Protein AF-0000000081304945 (afdb_homodimer)

InterPro domains:
  IPR006593 Cytochrome b561/ferric reductase, transmembrane domain [PF03188] (12-136)
  IPR006593 Cytochrome b561/ferric reductase, transmembrane domain [PS50939] (1-175)
  IPR006593 Cytochrome b561/ferric reductase, transmembrane domain [SM00665] (12-136)

Structure (mmCIF, N/CA/C/O backbone):
data_AF-0000000081304945-model_v1
#
loop_
_entity.id
_entity.type
_entity.pdbx_description
1 polymer OLC1v1023501C1
#
loop_
_atom_site.group_PDB
_atom_site.id
_atom_site.type_symbol
_atom_site.label_atom_id
_atom_site.label_alt_id
_atom_site.label_comp_id
_atom_site.label_asym_id
_atom_site.label_entity_id
_atom_site.label_seq_id
_atom_site.pdbx_PDB_ins_code
_atom_site.Cartn_x
_atom_site.Cartn_y
_atom_site.Cartn_z
_atom_site.occupancy
_atom_site.B_iso_or_equiv
_atom_site.auth_seq_id
_atom_site.auth_comp_id
_atom_site.auth_asym_id
_atom_site.auth_atom_id
_atom_site.pdbx_PDB_model_num
ATOM 1 N N . MET A 1 1 ? 19.859 -26.844 -20.844 1 68.06 1 MET A N 1
ATOM 2 C CA . MET A 1 1 ? 20.406 -26.484 -19.547 1 68.06 1 MET A CA 1
ATOM 3 C C . MET A 1 1 ? 21.391 -25.328 -19.672 1 68.06 1 MET A C 1
ATOM 5 O O . MET A 1 1 ? 22.094 -25.203 -20.672 1 68.06 1 MET A O 1
ATOM 9 N N . LEU A 1 2 ? 21.188 -24.375 -18.781 1 78.31 2 LEU A N 1
ATOM 10 C CA . LEU A 1 2 ? 22.062 -23.219 -18.859 1 78.31 2 LEU A CA 1
ATOM 11 C C . LEU A 1 2 ? 23.484 -23.578 -18.422 1 78.31 2 LEU A C 1
ATOM 13 O O . LEU A 1 2 ? 23.672 -24.438 -17.578 1 78.31 2 LEU A O 1
ATOM 17 N N . SER A 1 3 ? 24.469 -23 -19.125 1 86.31 3 SER A N 1
ATOM 18 C CA . SER A 1 3 ? 25.859 -23.188 -18.719 1 86.31 3 SER A CA 1
ATOM 19 C C . SER A 1 3 ? 26.141 -22.562 -17.359 1 86.31 3 SER A C 1
ATOM 21 O O . SER A 1 3 ? 25.438 -21.656 -16.922 1 86.31 3 SER A O 1
ATOM 23 N N . PRO A 1 4 ? 27.094 -23.156 -16.656 1 89.44 4 PRO A N 1
ATOM 24 C CA . PRO A 1 4 ? 27.438 -22.594 -15.359 1 89.44 4 PRO A CA 1
ATOM 25 C C . PRO A 1 4 ? 27.75 -21.109 -15.422 1 89.44 4 PRO A C 1
ATOM 27 O O . PRO A 1 4 ? 27.438 -20.359 -14.484 1 89.44 4 PRO A O 1
ATOM 30 N N . LYS A 1 5 ? 28.375 -20.656 -16.438 1 88.69 5 LYS A N 1
ATOM 31 C CA . LYS A 1 5 ? 28.672 -19.25 -16.594 1 88.69 5 LYS A CA 1
ATOM 32 C C . LYS A 1 5 ? 27.391 -18.422 -16.703 1 88.69 5 LYS A C 1
ATOM 34 O O . LYS A 1 5 ? 27.266 -17.375 -16.062 1 88.69 5 LYS A O 1
ATOM 39 N N . VAL A 1 6 ? 26.516 -18.891 -17.5 1 88.56 6 VAL A N 1
ATOM 40 C CA . VAL A 1 6 ? 25.266 -18.172 -17.688 1 88.56 6 VAL A CA 1
ATOM 41 C C . VAL A 1 6 ? 24.469 -18.156 -16.375 1 88.56 6 VAL A C 1
ATOM 43 O O . VAL A 1 6 ? 23.875 -17.141 -16.031 1 88.56 6 VAL A O 1
ATOM 46 N N . ILE A 1 7 ? 24.531 -19.25 -15.656 1 91.31 7 ILE A N 1
ATOM 47 C CA . ILE A 1 7 ? 23.828 -19.328 -14.375 1 91.31 7 ILE A CA 1
ATOM 48 C C . ILE A 1 7 ? 24.391 -18.297 -13.414 1 91.31 7 ILE A C 1
ATOM 50 O O . ILE A 1 7 ? 23.641 -17.609 -12.719 1 91.31 7 ILE A O 1
ATOM 54 N N . SER A 1 8 ? 25.688 -18.172 -13.359 1 91.81 8 SER A N 1
ATOM 55 C CA . SER A 1 8 ? 26.328 -17.188 -12.508 1 91.81 8 SER A CA 1
ATOM 56 C C . SER A 1 8 ? 25.922 -15.766 -12.898 1 91.81 8 SER A C 1
ATOM 58 O O . SER A 1 8 ? 25.688 -14.922 -12.031 1 91.81 8 SER A O 1
ATOM 60 N N . GLU A 1 9 ? 25.844 -15.477 -14.141 1 92.12 9 GLU A N 1
ATOM 61 C CA . GLU A 1 9 ? 25.453 -14.156 -14.633 1 92.12 9 GLU A CA 1
ATOM 62 C C . GLU A 1 9 ? 24 -13.844 -14.289 1 92.12 9 GLU A C 1
ATOM 64 O O . GLU A 1 9 ? 23.656 -12.695 -13.984 1 92.12 9 GLU A O 1
ATOM 69 N N . VAL A 1 10 ? 23.188 -14.883 -14.328 1 93.19 10 VAL A N 1
ATOM 70 C CA . VAL A 1 10 ? 21.781 -14.711 -13.977 1 93.19 10 VAL A CA 1
ATOM 71 C C . VAL A 1 10 ? 21.672 -14.359 -12.492 1 93.19 10 VAL A C 1
ATOM 73 O O . VAL A 1 10 ? 20.859 -13.5 -12.117 1 93.19 10 VAL A O 1
ATOM 76 N N . VAL A 1 11 ? 22.453 -14.961 -11.695 1 95.31 11 VAL A N 1
ATOM 77 C CA . VAL A 1 11 ? 22.422 -14.703 -10.258 1 95.31 11 VAL A CA 1
ATOM 78 C C . VAL A 1 11 ? 22.891 -13.273 -9.984 1 95.31 11 VAL A C 1
ATOM 80 O O . VAL A 1 11 ? 22.266 -12.555 -9.188 1 95.31 11 VAL A O 1
ATOM 83 N N . VAL A 1 12 ? 23.938 -12.875 -10.641 1 96.12 12 VAL A N 1
ATOM 84 C CA . VAL A 1 12 ? 24.438 -11.508 -10.477 1 96.12 12 VAL A CA 1
ATOM 85 C C . VAL A 1 12 ? 23.359 -10.516 -10.914 1 96.12 12 VAL A C 1
ATOM 87 O O . VAL A 1 12 ? 23.109 -9.523 -10.219 1 96.12 12 VAL A O 1
ATOM 90 N N . HIS A 1 13 ? 22.75 -10.75 -12.086 1 96.62 13 HIS A N 1
ATOM 91 C CA . HIS A 1 13 ? 21.625 -9.938 -12.57 1 96.62 13 HIS A CA 1
ATOM 92 C C . HIS A 1 13 ? 20.531 -9.844 -11.523 1 96.62 13 HIS A C 1
ATOM 94 O O . HIS A 1 13 ? 20.062 -8.742 -11.203 1 96.62 13 HIS A O 1
ATOM 100 N N . ALA A 1 14 ? 20.203 -10.945 -10.945 1 97.12 14 ALA A N 1
ATOM 101 C CA . ALA A 1 14 ? 19.125 -11 -9.961 1 97.12 14 ALA A CA 1
ATOM 102 C C . ALA A 1 14 ? 19.469 -10.195 -8.719 1 97.12 14 ALA A C 1
ATOM 104 O O . ALA A 1 14 ? 18.641 -9.453 -8.188 1 97.12 14 ALA A O 1
ATOM 105 N N . VAL A 1 15 ? 20.641 -10.32 -8.266 1 97.94 15 VAL A N 1
ATOM 106 C CA . VAL A 1 15 ? 21.094 -9.633 -7.062 1 97.94 15 VAL A CA 1
ATOM 107 C C . VAL A 1 15 ? 21.125 -8.125 -7.301 1 97.94 15 VAL A C 1
ATOM 109 O O . VAL A 1 15 ? 20.672 -7.352 -6.457 1 97.94 15 VAL A O 1
ATOM 112 N N . ILE A 1 16 ? 21.609 -7.746 -8.422 1 98.25 16 ILE A N 1
ATOM 113 C CA . ILE A 1 16 ? 21.688 -6.336 -8.773 1 98.25 16 ILE A CA 1
ATOM 114 C C . ILE A 1 16 ? 20.281 -5.734 -8.773 1 98.25 16 ILE A C 1
ATOM 116 O O . ILE A 1 16 ? 20.047 -4.668 -8.195 1 98.25 16 ILE A O 1
ATOM 120 N N . PHE A 1 17 ? 19.344 -6.418 -9.344 1 98.62 17 PHE A N 1
ATOM 121 C CA . PHE A 1 17 ? 17.984 -5.875 -9.453 1 98.62 17 PHE A CA 1
ATOM 122 C C . PHE A 1 17 ? 17.281 -5.934 -8.109 1 98.62 17 PHE A C 1
ATOM 124 O O . PHE A 1 17 ? 16.453 -5.066 -7.797 1 98.62 17 PHE A O 1
ATOM 131 N N . TRP A 1 18 ? 17.609 -6.906 -7.305 1 98.75 18 TRP A N 1
ATOM 132 C CA . TRP A 1 18 ? 17.109 -6.945 -5.934 1 98.75 18 TRP A CA 1
ATOM 133 C C . TRP A 1 18 ? 17.562 -5.707 -5.16 1 98.75 18 TRP A C 1
ATOM 135 O O . TRP A 1 18 ? 16.734 -5.039 -4.523 1 98.75 18 TRP A O 1
ATOM 145 N N . ILE A 1 19 ? 18.781 -5.348 -5.273 1 98.69 19 ILE A N 1
ATOM 146 C CA . ILE A 1 19 ? 19.328 -4.191 -4.566 1 98.69 19 ILE A CA 1
ATOM 147 C C . ILE A 1 19 ? 18.75 -2.906 -5.16 1 98.69 19 ILE A C 1
ATOM 149 O O . ILE A 1 19 ? 18.328 -2.008 -4.426 1 98.69 19 ILE A O 1
ATOM 153 N N . SER A 1 20 ? 18.703 -2.822 -6.445 1 98.75 20 SER A N 1
ATOM 154 C CA . SER A 1 20 ? 18.281 -1.613 -7.141 1 98.75 20 SER A CA 1
ATOM 155 C C . SER A 1 20 ? 16.781 -1.388 -6.98 1 98.75 20 SER A C 1
ATOM 157 O O . SER A 1 20 ? 16.344 -0.508 -6.23 1 98.75 20 SER A O 1
ATOM 159 N N . MET A 1 21 ? 15.992 -2.301 -7.543 1 98.69 21 MET A N 1
ATOM 160 C CA . MET A 1 21 ? 14.547 -2.082 -7.609 1 98.69 21 MET A CA 1
ATOM 161 C C . MET A 1 21 ? 13.859 -2.631 -6.363 1 98.69 21 MET A C 1
ATOM 163 O O . MET A 1 21 ? 12.789 -2.146 -5.977 1 98.69 21 MET A O 1
ATOM 167 N N . GLY A 1 22 ? 14.477 -3.572 -5.723 1 98.62 22 GLY A N 1
ATOM 168 C CA . GLY A 1 22 ? 13.859 -4.199 -4.562 1 98.62 22 GLY A CA 1
ATOM 169 C C . GLY A 1 22 ? 14.148 -3.465 -3.266 1 98.62 22 GLY A C 1
ATOM 170 O O . GLY A 1 22 ? 13.414 -3.613 -2.289 1 98.62 22 GLY A O 1
ATOM 171 N N . PHE A 1 23 ? 15.195 -2.701 -3.305 1 98.69 23 PHE A N 1
ATOM 172 C CA . PHE A 1 23 ? 15.586 -2.129 -2.023 1 98.69 23 PHE A CA 1
ATOM 173 C C . PHE A 1 23 ?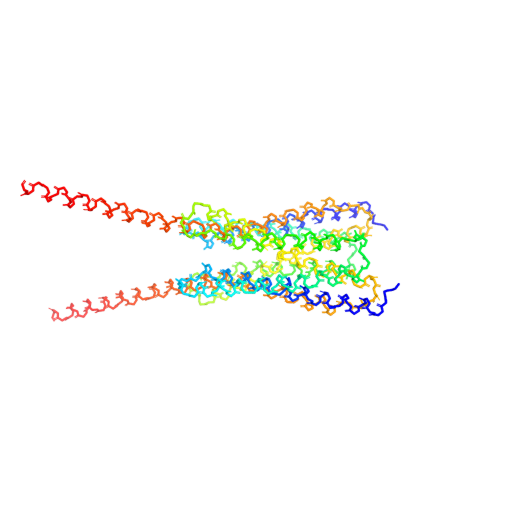 15.82 -0.628 -2.15 1 98.69 23 PHE A C 1
ATOM 175 O O . PHE A 1 23 ? 15.148 0.169 -1.491 1 98.69 23 PHE A O 1
ATOM 182 N N . LEU A 1 24 ? 16.719 -0.178 -2.955 1 98.75 24 LEU A N 1
ATOM 183 C CA . LEU A 1 24 ? 17.109 1.226 -3.051 1 98.75 24 LEU A CA 1
ATOM 184 C C . LEU A 1 24 ? 15.938 2.086 -3.496 1 98.75 24 LEU A C 1
ATOM 186 O O . LEU A 1 24 ? 15.688 3.152 -2.926 1 98.75 24 LEU A O 1
ATOM 190 N N . MET A 1 25 ? 15.234 1.627 -4.496 1 98.75 25 MET A N 1
ATOM 191 C CA . MET A 1 25 ? 14.141 2.438 -5.031 1 98.75 25 MET A CA 1
ATOM 192 C C . MET A 1 25 ? 13.023 2.582 -4.008 1 98.75 25 MET A C 1
ATOM 194 O O . MET A 1 25 ? 12.594 3.697 -3.699 1 98.75 25 MET A O 1
ATOM 198 N N . PRO A 1 26 ? 12.562 1.488 -3.432 1 98.56 26 PRO A N 1
ATOM 199 C CA . PRO A 1 26 ? 11.555 1.678 -2.385 1 98.56 26 PRO A CA 1
ATOM 200 C C . PRO A 1 26 ? 12.078 2.492 -1.204 1 98.56 26 PRO A C 1
ATOM 202 O O . PRO A 1 26 ? 11.32 3.26 -0.597 1 98.56 26 PRO A O 1
ATOM 205 N N . LEU A 1 27 ? 13.312 2.365 -0.875 1 98.38 27 LEU A N 1
ATOM 206 C CA . LEU A 1 27 ? 13.891 3.162 0.2 1 98.38 27 LEU A CA 1
ATOM 207 C C . LEU A 1 27 ? 13.844 4.648 -0.142 1 98.38 27 LEU A C 1
ATOM 209 O O . LEU A 1 27 ? 13.531 5.477 0.716 1 98.38 27 LEU A O 1
ATOM 213 N N . GLY A 1 28 ? 14.188 4.953 -1.308 1 98.31 28 GLY A N 1
ATOM 214 C CA . GLY A 1 28 ? 14.094 6.336 -1.757 1 98.31 28 GLY A CA 1
ATOM 215 C C . GLY A 1 28 ? 12.688 6.898 -1.664 1 98.31 28 GLY A C 1
ATOM 216 O O . GLY A 1 28 ? 12.5 8.062 -1.299 1 98.31 28 GLY A O 1
ATOM 217 N N . ILE A 1 29 ? 11.711 6.086 -1.983 1 97.38 29 ILE A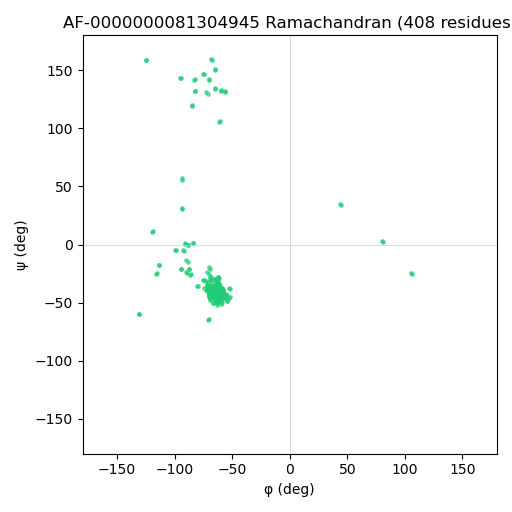 N 1
ATOM 218 C CA . ILE A 1 29 ? 10.32 6.5 -1.896 1 97.38 29 ILE A CA 1
ATOM 219 C C . ILE A 1 29 ? 9.945 6.762 -0.438 1 97.38 29 ILE A C 1
ATOM 221 O O . ILE A 1 29 ? 9.305 7.766 -0.126 1 97.38 29 ILE A O 1
ATOM 225 N N . LEU A 1 30 ? 10.414 5.938 0.43 1 97.19 30 LEU A N 1
ATOM 226 C CA . LEU A 1 30 ? 10.117 6.094 1.849 1 97.19 30 LEU A CA 1
ATOM 227 C C . LEU A 1 30 ? 10.719 7.387 2.393 1 97.19 30 LEU A C 1
ATOM 229 O O . LEU A 1 30 ? 10.07 8.094 3.168 1 97.19 30 LEU A O 1
ATOM 233 N N . ILE A 1 31 ? 11.852 7.684 1.951 1 97 31 ILE A N 1
ATOM 234 C CA . ILE A 1 31 ? 12.539 8.875 2.422 1 97 31 ILE A CA 1
ATOM 235 C C . ILE A 1 31 ? 11.82 10.125 1.916 1 97 31 ILE A C 1
ATOM 237 O O . ILE A 1 31 ? 11.602 11.07 2.674 1 97 31 ILE A O 1
ATOM 241 N N . MET A 1 32 ? 11.438 10.094 0.709 1 94.69 32 MET A N 1
ATOM 242 C CA . MET A 1 32 ? 10.75 11.258 0.154 1 94.69 32 MET A CA 1
ATOM 243 C C . MET A 1 32 ? 9.375 11.422 0.779 1 94.69 32 MET A C 1
ATOM 245 O O . MET A 1 32 ? 8.914 12.547 0.99 1 94.69 32 MET A O 1
ATOM 249 N N . ARG A 1 33 ? 8.727 10.367 1.025 1 92.31 33 ARG A N 1
ATOM 250 C CA . ARG A 1 33 ? 7.422 10.438 1.683 1 92.31 33 ARG A CA 1
ATOM 251 C C . ARG A 1 33 ? 7.543 11.039 3.078 1 92.31 33 ARG A C 1
ATOM 253 O O . ARG A 1 33 ? 6.715 11.859 3.48 1 92.31 33 ARG A O 1
ATOM 260 N N . LYS A 1 34 ? 8.555 10.672 3.768 1 91.38 34 LYS A N 1
ATOM 261 C CA . LYS A 1 34 ? 8.789 11.25 5.086 1 91.38 34 LYS A CA 1
ATOM 262 C C . LYS A 1 34 ? 9.039 12.75 4.992 1 91.38 34 LYS A C 1
ATOM 264 O O . LYS A 1 34 ? 8.633 13.508 5.875 1 91.38 34 LYS A O 1
ATOM 269 N N . ALA A 1 35 ? 9.641 13.156 3.949 1 89.25 35 ALA A N 1
ATOM 270 C CA . ALA A 1 35 ? 9.922 14.57 3.73 1 89.25 35 ALA A CA 1
ATOM 271 C C . ALA A 1 35 ? 8.625 15.383 3.652 1 89.25 35 ALA A C 1
ATOM 273 O O . ALA A 1 35 ? 8.594 16.547 4.047 1 89.25 35 ALA A O 1
ATOM 274 N N . ASN A 1 36 ? 7.555 14.75 3.203 1 82.44 36 ASN A N 1
ATOM 275 C CA . ASN A 1 36 ? 6.27 15.422 3.059 1 82.44 36 ASN A CA 1
ATOM 276 C C . ASN A 1 36 ? 5.648 15.742 4.418 1 82.44 36 ASN A C 1
ATOM 278 O O . ASN A 1 36 ? 4.797 16.625 4.52 1 82.44 36 ASN A O 1
ATOM 282 N N . TYR A 1 37 ? 6.121 15.039 5.449 1 81.25 37 TYR A N 1
ATOM 283 C CA . TYR A 1 37 ? 5.602 15.266 6.793 1 81.25 37 TYR A CA 1
ATOM 284 C C . TYR A 1 37 ? 6.539 16.156 7.598 1 81.25 37 TYR A C 1
ATOM 286 O O . TYR A 1 37 ? 6.227 16.547 8.727 1 81.25 37 TYR A O 1
ATOM 294 N N . GLU A 1 38 ? 7.676 16.469 6.961 1 83.19 38 GLU A N 1
ATOM 295 C CA . GLU A 1 38 ? 8.711 17.25 7.641 1 83.19 38 GLU A CA 1
ATOM 296 C C . GLU A 1 38 ? 8.414 18.734 7.586 1 83.19 38 GLU A C 1
ATOM 298 O O . GLU A 1 38 ? 7.992 19.25 6.547 1 83.19 38 GLU A O 1
ATOM 303 N N . GLN A 1 39 ? 8.531 19.359 8.734 1 80.31 39 GLN A N 1
ATOM 304 C CA . GLN A 1 39 ? 8.227 20.781 8.844 1 80.31 39 GLN A CA 1
ATOM 305 C C . GLN A 1 39 ? 9.484 21.641 8.688 1 80.31 39 GLN A C 1
ATOM 307 O O . GLN A 1 39 ? 9.406 22.812 8.32 1 80.31 39 GLN A O 1
ATOM 312 N N . ASN A 1 40 ? 10.633 21.062 8.914 1 88.81 40 ASN A N 1
ATOM 313 C CA . ASN A 1 40 ? 11.906 21.766 8.797 1 88.81 40 ASN A CA 1
ATOM 314 C C . ASN A 1 40 ? 12.414 21.766 7.355 1 88.81 40 ASN A C 1
ATOM 316 O O . ASN A 1 40 ? 12.727 20.703 6.805 1 88.81 40 ASN A O 1
ATOM 320 N N . PRO A 1 41 ? 12.57 22.906 6.805 1 88.06 41 PRO A N 1
ATOM 321 C CA . PRO A 1 41 ? 12.961 23 5.395 1 88.06 41 PRO A CA 1
ATOM 322 C C . PRO A 1 41 ? 14.344 22.406 5.129 1 88.06 41 PRO A C 1
ATOM 324 O O . PRO A 1 41 ? 14.57 21.812 4.07 1 88.06 41 PRO A O 1
ATOM 327 N N . SER A 1 42 ? 15.266 22.625 6.027 1 92 42 SER A N 1
ATOM 328 C CA . SER A 1 42 ? 16.609 22.078 5.852 1 92 42 SER A CA 1
ATOM 329 C C . SER A 1 42 ? 16.594 20.562 5.801 1 92 42 SER A C 1
ATOM 331 O O . SER A 1 42 ? 17.266 19.953 4.961 1 92 42 SER A O 1
ATOM 333 N N . ARG A 1 43 ? 15.844 19.938 6.645 1 93.44 43 ARG A N 1
ATOM 334 C CA . ARG A 1 43 ? 15.727 18.484 6.664 1 93.44 43 ARG A CA 1
ATOM 335 C C . ARG A 1 43 ? 15.023 17.969 5.414 1 93.44 43 ARG A C 1
ATOM 337 O O . ARG A 1 43 ? 15.391 16.922 4.875 1 93.44 43 ARG A O 1
ATOM 344 N N . MET A 1 44 ? 14.102 18.719 5 1 91.81 44 MET A N 1
ATOM 345 C CA . MET A 1 44 ? 13.406 18.359 3.77 1 91.81 44 MET A CA 1
ATOM 346 C C . MET A 1 44 ? 14.367 18.328 2.586 1 91.81 44 MET A C 1
ATOM 348 O O . MET A 1 44 ? 14.328 17.406 1.767 1 91.81 44 MET A O 1
ATOM 352 N N . ARG A 1 45 ? 15.203 19.344 2.531 1 92.56 45 ARG A N 1
ATOM 353 C CA . ARG A 1 45 ? 16.172 19.438 1.45 1 92.56 45 ARG A CA 1
ATOM 354 C C . ARG A 1 45 ? 17.156 18.266 1.489 1 92.56 45 ARG A C 1
ATOM 356 O O . ARG A 1 45 ? 17.484 17.688 0.45 1 92.56 45 ARG A O 1
ATOM 363 N N . ILE A 1 46 ? 17.547 17.953 2.666 1 96.44 46 ILE A N 1
ATOM 364 C CA . ILE A 1 46 ? 18.469 16.828 2.834 1 96.44 46 ILE A CA 1
ATOM 365 C C . ILE A 1 46 ? 17.812 15.539 2.371 1 96.44 46 ILE A C 1
ATOM 367 O O . ILE A 1 46 ? 18.422 14.734 1.659 1 96.44 46 ILE A O 1
ATOM 371 N N . MET A 1 47 ? 16.594 15.352 2.754 1 96.62 47 MET A N 1
ATOM 372 C CA . MET A 1 47 ? 15.859 14.148 2.377 1 96.62 47 MET A CA 1
ATOM 373 C C . MET A 1 47 ? 15.664 14.078 0.865 1 96.62 47 MET A C 1
ATOM 375 O O . MET A 1 47 ? 15.719 13 0.276 1 96.62 47 MET A O 1
ATOM 379 N N . PHE A 1 48 ? 15.461 15.211 0.298 1 95.38 48 PHE A N 1
ATOM 380 C CA . PHE A 1 48 ? 15.359 15.273 -1.155 1 95.38 48 PHE A CA 1
ATOM 381 C C . PHE A 1 48 ? 16.656 14.82 -1.812 1 95.38 48 PHE A C 1
ATOM 383 O O . PHE A 1 48 ? 16.641 14.023 -2.754 1 95.38 48 PHE A O 1
ATOM 390 N N . TYR A 1 49 ? 17.734 15.273 -1.318 1 96.56 49 TYR A N 1
ATOM 391 C CA . TYR A 1 49 ? 19.031 14.922 -1.9 1 96.56 49 TYR A CA 1
ATOM 392 C C . TYR A 1 49 ? 19.359 13.453 -1.665 1 96.56 49 TYR A C 1
ATOM 394 O O . TYR A 1 49 ? 19.969 12.797 -2.514 1 96.56 49 TYR A O 1
ATOM 402 N N . ILE A 1 50 ? 18.984 12.938 -0.563 1 98 50 ILE A N 1
ATOM 403 C CA . ILE A 1 50 ? 19.172 11.523 -0.294 1 98 50 ILE A CA 1
ATOM 404 C C . ILE A 1 50 ? 18.328 10.695 -1.263 1 98 50 ILE A C 1
ATOM 406 O O . ILE A 1 50 ? 18.828 9.719 -1.837 1 98 50 ILE A O 1
ATOM 410 N N . HIS A 1 51 ? 17.094 11.102 -1.419 1 98.31 51 HIS A N 1
ATOM 411 C CA . HIS A 1 51 ? 16.234 10.438 -2.398 1 98.31 51 HIS A CA 1
ATOM 412 C C . HIS A 1 51 ? 16.875 10.453 -3.783 1 98.31 51 HIS A C 1
ATOM 414 O O . HIS A 1 51 ? 16.969 9.414 -4.438 1 98.31 51 HIS A O 1
ATOM 420 N N . ALA A 1 52 ? 17.375 11.578 -4.184 1 97.56 52 ALA A N 1
ATOM 421 C CA . ALA A 1 52 ? 17.969 11.711 -5.508 1 97.56 52 ALA A CA 1
ATOM 422 C C . ALA A 1 52 ? 19.203 10.82 -5.645 1 97.56 52 ALA A C 1
ATOM 424 O O . ALA A 1 52 ? 19.406 10.172 -6.676 1 97.56 52 ALA A O 1
ATOM 425 N N . ALA A 1 53 ? 20 10.773 -4.648 1 98.31 53 ALA A N 1
ATOM 426 C CA . ALA A 1 53 ? 21.219 9.953 -4.66 1 98.31 53 ALA A CA 1
ATOM 427 C C . ALA A 1 53 ? 20.875 8.469 -4.734 1 98.31 53 ALA A C 1
ATOM 429 O O . ALA A 1 53 ? 21.469 7.73 -5.52 1 98.31 53 ALA A O 1
ATOM 430 N N . LEU A 1 54 ? 19.953 8.078 -3.936 1 98.62 54 LEU A N 1
ATOM 431 C CA . LEU A 1 54 ? 19.547 6.684 -3.916 1 98.62 54 LEU A CA 1
ATOM 432 C C . LEU A 1 54 ? 18.969 6.27 -5.266 1 98.62 54 LEU A C 1
ATOM 434 O O . LEU A 1 54 ? 19.281 5.195 -5.777 1 98.62 54 LEU 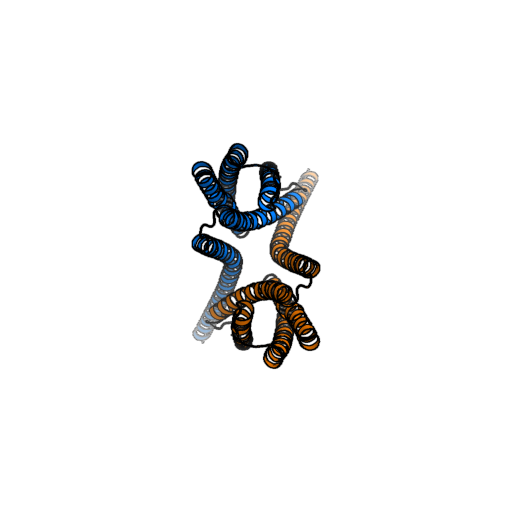A O 1
ATOM 438 N N . GLN A 1 55 ? 18.141 7.121 -5.793 1 98.69 55 GLN A N 1
ATOM 439 C CA . GLN A 1 55 ? 17.531 6.812 -7.086 1 98.69 55 GLN A CA 1
ATOM 440 C C . GLN A 1 55 ? 18.594 6.773 -8.188 1 98.69 55 GLN A C 1
ATOM 442 O O . GLN A 1 55 ? 18.531 5.941 -9.094 1 98.69 55 GLN A O 1
ATOM 447 N N . SER A 1 56 ? 19.531 7.652 -8.156 1 98.56 56 SER A N 1
ATOM 448 C CA . SER A 1 56 ? 20.594 7.656 -9.148 1 98.56 56 SER A CA 1
ATOM 449 C C . SER A 1 56 ? 21.438 6.387 -9.062 1 98.56 56 SER A C 1
ATOM 451 O O . SER A 1 56 ? 21.766 5.777 -10.086 1 98.56 56 SER A O 1
ATOM 453 N N . LEU A 1 57 ? 21.75 6.043 -7.844 1 98.69 57 LEU A N 1
ATOM 454 C CA . LEU A 1 57 ? 22.5 4.805 -7.641 1 98.69 57 LEU A CA 1
ATOM 455 C C . LEU A 1 57 ? 21.703 3.602 -8.133 1 98.69 57 LEU A C 1
ATOM 457 O O . LEU A 1 57 ? 22.25 2.703 -8.773 1 98.69 57 LEU A O 1
ATOM 461 N N . ALA A 1 58 ? 20.453 3.592 -7.859 1 98.81 58 ALA A N 1
ATOM 462 C CA . ALA A 1 58 ? 19.578 2.502 -8.297 1 98.81 58 ALA A CA 1
ATOM 463 C C . ALA A 1 58 ? 19.547 2.4 -9.812 1 98.81 58 ALA A C 1
ATOM 465 O O . ALA A 1 58 ? 19.609 1.303 -10.375 1 98.81 58 ALA A O 1
ATOM 466 N N . VAL A 1 59 ? 19.422 3.479 -10.469 1 98.62 59 VAL A N 1
ATOM 467 C CA . VAL A 1 59 ? 19.359 3.498 -11.93 1 98.62 59 VAL A CA 1
ATOM 468 C C . VAL A 1 59 ? 20.703 3.023 -12.508 1 98.62 59 VAL A C 1
ATOM 470 O O . VAL A 1 59 ? 20.719 2.289 -13.5 1 98.62 59 VAL A O 1
ATOM 473 N N . LEU A 1 60 ? 21.766 3.449 -11.898 1 98.56 60 LEU A N 1
ATOM 474 C CA . LEU A 1 60 ? 23.078 2.994 -12.336 1 98.56 60 LEU A CA 1
ATOM 475 C C . LEU A 1 60 ? 23.188 1.479 -12.219 1 98.56 60 LEU A C 1
ATOM 477 O O . LEU A 1 60 ? 23.609 0.811 -13.164 1 98.56 60 LEU A O 1
ATOM 481 N N . LEU A 1 61 ? 22.828 0.981 -11.133 1 98.62 61 LEU A N 1
ATOM 482 C CA . LEU A 1 61 ? 22.906 -0.458 -10.898 1 98.62 61 LEU A CA 1
ATOM 483 C C . LEU A 1 61 ? 21.984 -1.204 -11.867 1 98.62 61 LEU A C 1
ATOM 485 O O . LEU A 1 61 ? 22.391 -2.211 -12.453 1 98.62 61 LEU A O 1
ATOM 489 N N . LEU A 1 62 ? 20.781 -0.727 -11.992 1 98.38 62 LEU A N 1
ATOM 490 C CA . LEU A 1 62 ? 19.844 -1.413 -12.875 1 98.38 62 LEU A CA 1
ATOM 491 C C . LEU A 1 62 ? 20.359 -1.415 -14.312 1 98.38 62 LEU A C 1
ATOM 493 O O . LEU A 1 62 ? 20.125 -2.369 -15.055 1 98.38 62 LEU A O 1
ATOM 497 N N . THR A 1 63 ? 21 -0.352 -14.703 1 98 63 THR A N 1
ATOM 498 C CA . THR A 1 63 ? 21.578 -0.287 -16.047 1 98 63 THR A CA 1
ATOM 499 C C . THR A 1 63 ? 22.672 -1.344 -16.203 1 98 63 THR A C 1
ATOM 501 O O . THR A 1 63 ? 22.703 -2.037 -17.234 1 98 63 THR A O 1
ATOM 504 N N . ILE A 1 64 ? 23.5 -1.479 -15.211 1 97 64 ILE A N 1
ATOM 505 C CA . ILE A 1 64 ? 24.547 -2.506 -15.227 1 97 64 ILE A CA 1
ATOM 506 C C . ILE A 1 64 ? 23.891 -3.887 -15.336 1 97 64 ILE A C 1
ATOM 508 O O . ILE A 1 64 ? 24.312 -4.711 -16.156 1 97 64 ILE A O 1
ATOM 512 N N . GLY A 1 65 ? 22.891 -4.152 -14.555 1 96.19 65 GLY A N 1
ATOM 513 C CA . GLY A 1 65 ? 22.188 -5.426 -14.602 1 96.19 65 GLY A CA 1
ATOM 514 C C . GLY A 1 65 ? 21.531 -5.699 -15.945 1 96.19 65 GLY A C 1
ATOM 515 O O . GLY A 1 65 ? 21.516 -6.844 -16.406 1 96.19 65 GLY A O 1
ATOM 516 N N . ALA A 1 66 ? 21.016 -4.652 -16.562 1 94.38 66 ALA A N 1
ATOM 517 C CA . ALA A 1 66 ? 20.391 -4.781 -17.875 1 94.38 66 ALA A CA 1
ATOM 518 C C . ALA A 1 66 ? 21.422 -5.105 -18.938 1 94.38 66 ALA A C 1
ATOM 520 O O . ALA A 1 66 ? 21.188 -5.934 -19.828 1 94.38 66 ALA A O 1
ATOM 521 N N . ILE A 1 67 ? 22.531 -4.461 -18.891 1 93.19 67 ILE A N 1
ATOM 522 C CA . ILE A 1 67 ? 23.594 -4.691 -19.859 1 93.19 67 ILE A CA 1
ATOM 523 C C . ILE A 1 67 ? 24.094 -6.129 -19.75 1 93.19 67 ILE A C 1
ATOM 525 O O . ILE A 1 67 ? 24.297 -6.812 -20.75 1 93.19 67 ILE A O 1
ATOM 529 N N . LEU A 1 68 ? 24.281 -6.633 -18.531 1 89.81 68 LEU A N 1
ATOM 530 C CA . LEU A 1 68 ? 24.703 -8.008 -18.297 1 89.81 68 LEU A CA 1
ATOM 531 C C . LEU A 1 68 ? 23.703 -8.992 -18.891 1 89.81 68 LEU A C 1
ATOM 533 O O . LEU A 1 68 ? 24.094 -9.992 -19.5 1 89.81 68 LEU A O 1
ATOM 537 N N . ALA A 1 69 ? 22.453 -8.719 -18.703 1 89.94 69 ALA A N 1
ATOM 538 C CA . ALA A 1 69 ? 21.406 -9.594 -19.219 1 89.94 69 ALA A CA 1
ATOM 539 C C . ALA A 1 69 ? 21.391 -9.586 -20.75 1 89.94 69 ALA A C 1
ATOM 541 O O . ALA A 1 69 ? 21.25 -10.641 -21.375 1 89.94 69 ALA A O 1
ATOM 542 N N . TYR A 1 70 ? 21.516 -8.484 -21.312 1 87.06 70 TYR A N 1
ATOM 543 C CA . TYR A 1 70 ? 21.484 -8.344 -22.766 1 87.06 70 TYR A CA 1
ATOM 544 C C . TYR A 1 70 ? 22.656 -9.062 -23.406 1 87.06 70 TYR A C 1
ATOM 546 O O . TYR A 1 70 ? 22.516 -9.727 -24.438 1 87.06 70 TYR A O 1
ATOM 554 N N . LYS A 1 71 ? 23.781 -9.07 -22.812 1 84.88 71 LYS A N 1
ATOM 555 C CA . LYS A 1 71 ? 25 -9.648 -23.359 1 84.88 71 LYS A CA 1
ATOM 556 C C . LYS A 1 71 ? 25.016 -11.164 -23.188 1 84.88 71 LYS A C 1
ATOM 558 O O . LYS A 1 71 ? 25.422 -11.891 -24.109 1 84.88 71 LYS A O 1
ATOM 563 N N . ASP A 1 72 ? 24.5 -11.641 -22.125 1 78.38 72 ASP A N 1
ATOM 564 C CA . ASP A 1 72 ? 24.844 -13 -21.75 1 78.38 72 ASP A CA 1
ATOM 565 C C . ASP A 1 72 ? 23.641 -13.93 -21.828 1 78.38 72 ASP A C 1
ATOM 567 O O . ASP A 1 72 ? 23.781 -15.148 -21.844 1 78.38 72 ASP A O 1
ATOM 571 N N . PHE A 1 73 ? 22.469 -13.305 -21.844 1 76.06 73 PHE A N 1
ATOM 572 C CA . PHE A 1 73 ? 21.281 -14.156 -21.812 1 76.06 73 PHE A CA 1
ATOM 573 C C . PHE A 1 73 ? 20.766 -14.43 -23.219 1 76.06 73 PHE A C 1
ATOM 575 O O . PHE A 1 73 ? 20.969 -13.625 -24.125 1 76.06 73 PHE A O 1
ATOM 582 N N . PRO A 1 74 ? 20.297 -15.648 -23.375 1 70.06 74 PRO A N 1
ATOM 583 C CA . PRO A 1 74 ? 19.562 -15.805 -24.625 1 70.06 74 PRO A CA 1
ATOM 584 C C . PRO A 1 74 ? 18.344 -14.875 -24.703 1 70.06 74 PRO A C 1
ATOM 586 O O . PRO A 1 74 ? 17.562 -14.797 -23.75 1 70.06 74 PRO A O 1
ATOM 589 N N . ASN A 1 75 ? 18.359 -13.828 -25.484 1 63.38 75 ASN A N 1
ATOM 590 C CA . ASN A 1 75 ? 17.391 -12.734 -25.516 1 63.38 75 ASN A CA 1
ATOM 591 C C . ASN A 1 75 ? 16.312 -12.977 -26.547 1 63.38 75 ASN A C 1
ATOM 593 O O . ASN A 1 75 ? 16.156 -12.195 -27.5 1 63.38 75 ASN A O 1
ATOM 597 N N . ALA A 1 76 ? 15.711 -14.047 -26.406 1 67.62 76 ALA A N 1
ATOM 598 C CA . ALA A 1 76 ? 14.625 -14.305 -27.359 1 67.62 76 ALA A CA 1
ATOM 599 C C . ALA A 1 76 ? 13.336 -13.633 -26.906 1 67.62 76 ALA A C 1
ATOM 601 O O . ALA A 1 76 ? 12.359 -13.586 -27.656 1 67.62 76 ALA A O 1
ATOM 602 N N . PHE A 1 77 ? 13.391 -12.953 -25.844 1 70.88 77 PHE A N 1
ATOM 603 C CA . PHE A 1 77 ? 12.266 -12.219 -25.281 1 70.88 77 PHE A CA 1
ATOM 604 C C . PHE A 1 77 ? 10.992 -13.055 -25.328 1 70.88 77 PHE A C 1
ATOM 606 O O . PHE A 1 77 ? 9.914 -12.547 -25.656 1 70.88 77 PHE A O 1
ATOM 613 N N . ASN A 1 78 ? 11.203 -14.266 -25.156 1 75.88 78 ASN A N 1
ATOM 614 C CA . ASN A 1 78 ? 10.102 -15.211 -25.281 1 75.88 78 ASN A CA 1
ATOM 615 C C . ASN A 1 78 ? 9.406 -15.453 -23.953 1 75.88 78 ASN A C 1
ATOM 617 O O . ASN A 1 78 ? 8.453 -16.219 -23.875 1 75.88 78 ASN A O 1
ATOM 621 N N . ASN A 1 79 ? 9.898 -14.773 -22.953 1 82.88 79 ASN A N 1
ATOM 622 C CA . ASN A 1 79 ? 9.195 -14.992 -21.703 1 82.88 79 ASN A CA 1
ATOM 623 C C . ASN A 1 79 ? 8.703 -13.688 -21.094 1 82.88 79 ASN A C 1
ATOM 625 O O . ASN A 1 79 ? 9.227 -12.617 -21.406 1 82.88 79 ASN A O 1
ATOM 629 N N . ASP A 1 80 ? 7.742 -13.727 -20.25 1 87.19 80 ASP A N 1
ATOM 630 C CA . ASP A 1 80 ? 7.043 -12.586 -19.672 1 87.19 80 ASP A CA 1
ATOM 631 C C . ASP A 1 80 ? 7.973 -11.75 -18.797 1 87.19 80 ASP A C 1
ATOM 633 O O . ASP A 1 80 ? 7.879 -10.523 -18.766 1 87.19 80 ASP A O 1
ATOM 637 N N . HIS A 1 81 ? 8.945 -12.383 -18.219 1 92.06 81 HIS A N 1
ATOM 638 C CA . HIS A 1 81 ? 9.875 -11.664 -17.359 1 92.06 81 HIS A CA 1
ATOM 639 C C . HIS A 1 81 ? 10.773 -10.734 -18.172 1 92.06 81 HIS A C 1
ATOM 641 O O . HIS A 1 81 ? 10.961 -9.57 -17.812 1 92.06 81 HIS A O 1
ATOM 647 N N . GLN A 1 82 ? 11.227 -11.258 -19.281 1 90.44 82 GLN A N 1
ATOM 648 C CA . GLN A 1 82 ? 12.102 -10.461 -20.141 1 90.44 82 GLN A CA 1
ATOM 649 C C . GLN A 1 82 ? 11.359 -9.242 -20.703 1 90.44 82 GLN A C 1
ATOM 651 O O . GLN A 1 82 ? 11.898 -8.141 -20.719 1 90.44 82 GLN A O 1
ATOM 656 N N . ARG A 1 83 ? 10.188 -9.469 -21.094 1 91.88 83 ARG A N 1
ATOM 657 C CA . ARG A 1 83 ? 9.375 -8.383 -21.625 1 91.88 83 ARG A CA 1
ATOM 658 C C . ARG A 1 83 ? 9.086 -7.336 -20.562 1 91.88 83 ARG A C 1
ATOM 660 O O . ARG A 1 83 ? 9.18 -6.133 -20.812 1 91.88 83 ARG A O 1
ATOM 667 N N . LEU A 1 84 ? 8.758 -7.762 -19.438 1 94.31 84 LEU A N 1
ATOM 668 C CA . LEU A 1 84 ? 8.547 -6.859 -18.312 1 94.31 84 LEU A CA 1
ATOM 669 C C . LEU A 1 84 ? 9.82 -6.086 -17.984 1 94.31 84 LEU A C 1
ATOM 671 O O . LEU A 1 84 ? 9.766 -4.883 -17.734 1 94.31 84 LEU A O 1
ATOM 675 N N . GLY A 1 85 ? 10.898 -6.766 -18.062 1 94.56 85 GLY A N 1
ATOM 676 C CA . GLY A 1 85 ? 12.172 -6.129 -17.766 1 94.56 85 GLY A CA 1
ATOM 677 C C . GLY A 1 85 ? 12.516 -5.004 -18.719 1 94.56 85 GLY A C 1
ATOM 678 O O . GLY A 1 85 ? 12.969 -3.938 -18.297 1 94.56 85 GLY A O 1
ATOM 679 N N . VAL A 1 86 ? 12.32 -5.23 -19.953 1 93.94 86 VAL A N 1
ATOM 680 C CA . VAL A 1 86 ? 12.633 -4.223 -20.969 1 93.94 86 VAL A CA 1
ATOM 681 C C . VAL A 1 86 ? 11.711 -3.02 -20.797 1 93.94 86 VAL A C 1
ATOM 683 O O . VAL A 1 86 ? 12.156 -1.871 -20.844 1 93.94 86 VAL A O 1
ATOM 686 N N . ALA A 1 87 ? 10.43 -3.314 -20.609 1 95.38 87 ALA A N 1
ATOM 687 C CA . ALA A 1 87 ? 9.484 -2.229 -20.375 1 95.38 87 ALA A CA 1
ATOM 688 C C . ALA A 1 87 ? 9.883 -1.414 -19.141 1 95.38 87 ALA A C 1
ATOM 690 O O . ALA A 1 87 ? 9.852 -0.182 -19.172 1 95.38 87 ALA A O 1
ATOM 691 N N . LEU A 1 88 ? 10.32 -2.08 -18.141 1 97.69 88 LEU A N 1
ATOM 692 C CA . LEU A 1 88 ? 10.711 -1.423 -16.891 1 97.69 88 LEU A CA 1
ATOM 693 C C . LEU A 1 88 ? 11.961 -0.571 -17.094 1 97.69 88 LEU A C 1
ATOM 695 O O . LEU A 1 88 ? 12.07 0.524 -16.547 1 97.69 88 LEU A O 1
ATOM 699 N N . TYR A 1 89 ? 12.875 -1.09 -17.859 1 96.94 89 TYR A N 1
ATOM 700 C CA . TYR A 1 89 ? 14.086 -0.322 -18.125 1 96.94 89 TYR A CA 1
ATOM 701 C C . TYR A 1 89 ? 13.742 1.031 -18.75 1 96.94 89 TYR A C 1
ATOM 703 O O . TYR A 1 89 ? 14.227 2.068 -18.281 1 96.94 89 TYR A O 1
ATOM 711 N N . GLY A 1 90 ? 12.852 0.994 -19.719 1 97.19 90 GLY A N 1
ATOM 712 C CA . GLY A 1 90 ? 12.414 2.234 -20.328 1 97.19 90 GLY A CA 1
ATOM 713 C C . GLY A 1 90 ? 11.672 3.148 -19.375 1 97.19 90 GLY A C 1
ATOM 714 O O . GLY A 1 90 ? 11.938 4.352 -19.312 1 97.19 90 GLY A O 1
ATOM 715 N N . LEU A 1 91 ? 10.82 2.637 -18.578 1 98.19 91 LEU A N 1
ATOM 716 C CA . LEU A 1 91 ? 10.008 3.416 -17.656 1 98.19 91 LEU A CA 1
ATOM 717 C C . LEU A 1 91 ? 10.867 4.043 -16.578 1 98.19 91 LEU A C 1
ATOM 719 O O . LEU A 1 91 ? 10.625 5.18 -16.156 1 98.19 91 LEU A O 1
ATOM 723 N N . VAL A 1 92 ? 11.844 3.305 -16.109 1 98.56 92 VAL A N 1
ATOM 724 C CA . VAL A 1 92 ? 12.719 3.807 -15.055 1 98.56 92 VAL A CA 1
ATOM 725 C C . VAL A 1 92 ? 13.516 5 -15.57 1 98.56 92 VAL A C 1
ATOM 727 O O . VAL A 1 92 ? 13.648 6.012 -14.875 1 98.56 92 VAL A O 1
ATOM 730 N N . TRP A 1 93 ? 14.016 4.855 -16.703 1 98.06 93 TRP A N 1
ATOM 731 C CA . TRP A 1 93 ? 14.781 5.961 -17.281 1 98.06 93 TRP A CA 1
ATOM 732 C C . TRP A 1 93 ? 13.875 7.16 -17.547 1 98.06 93 TRP A C 1
ATOM 734 O O . TRP A 1 93 ? 14.281 8.312 -17.359 1 98.06 93 TRP A O 1
ATOM 744 N N . ALA A 1 94 ? 12.672 6.941 -18.078 1 97.88 94 ALA A N 1
ATOM 745 C CA . ALA A 1 94 ? 11.703 8.023 -18.234 1 97.88 94 ALA A CA 1
ATOM 746 C C . ALA A 1 94 ? 11.445 8.727 -16.891 1 97.88 94 ALA A C 1
ATOM 748 O O . ALA A 1 94 ? 11.414 9.953 -16.828 1 97.88 94 ALA A O 1
ATOM 749 N N . GLN A 1 95 ? 11.312 7.941 -15.852 1 98.31 95 GLN A N 1
ATOM 750 C CA . GLN A 1 95 ? 11.102 8.469 -14.508 1 98.31 95 GLN A CA 1
ATOM 751 C C . GLN A 1 95 ? 12.312 9.266 -14.031 1 98.31 95 GLN A C 1
ATOM 753 O O . GLN A 1 95 ? 12.164 10.305 -13.391 1 98.31 95 GLN A O 1
ATOM 758 N N . PHE A 1 96 ? 13.484 8.727 -14.32 1 97.81 96 PHE A N 1
ATOM 759 C CA . PHE A 1 96 ? 14.719 9.406 -13.938 1 97.81 96 PHE A CA 1
ATOM 760 C C . PHE A 1 96 ? 14.797 10.789 -14.578 1 97.81 96 PHE A C 1
ATOM 762 O O . PHE A 1 96 ? 15.062 11.781 -13.898 1 97.81 96 PHE A O 1
ATOM 769 N N . PHE A 1 97 ? 14.445 10.867 -15.812 1 97 97 PHE A N 1
ATOM 770 C CA . PHE A 1 97 ? 14.492 12.133 -16.531 1 97 97 PHE A CA 1
ATOM 771 C C . PHE A 1 97 ? 13.383 13.07 -16.062 1 97 97 PHE A C 1
ATOM 773 O O . PHE A 1 97 ? 13.578 14.281 -15.984 1 97 97 PHE A O 1
ATOM 780 N N . LEU A 1 98 ? 12.281 12.531 -15.797 1 96.06 98 LEU A N 1
ATOM 781 C CA . LEU A 1 98 ? 11.203 13.328 -15.227 1 96.06 98 LEU A CA 1
ATOM 782 C C . LEU A 1 98 ? 11.633 13.953 -13.898 1 96.06 98 LEU A C 1
ATOM 784 O O . LEU A 1 98 ? 11.281 15.102 -13.609 1 96.06 98 LEU A O 1
ATOM 788 N N . GLY A 1 99 ? 12.375 13.219 -13.164 1 94.94 99 GLY A N 1
ATOM 789 C CA . GLY A 1 99 ? 12.891 13.734 -11.906 1 94.94 99 GLY A CA 1
ATOM 790 C C . GLY A 1 99 ? 13.859 14.883 -12.086 1 94.94 99 GLY A C 1
ATOM 791 O O . GLY A 1 99 ? 13.844 15.844 -11.312 1 94.94 99 GLY A O 1
ATOM 792 N N . ILE A 1 100 ? 14.656 14.844 -13.078 1 94 100 ILE A N 1
ATOM 793 C CA . ILE A 1 100 ? 15.656 15.867 -13.352 1 94 100 ILE A CA 1
ATOM 794 C C . ILE A 1 100 ? 14.961 17.172 -13.773 1 94 100 ILE A C 1
ATOM 796 O O . ILE A 1 100 ? 15.453 18.266 -13.484 1 94 100 ILE A O 1
ATOM 800 N N . THR A 1 101 ? 13.758 17.094 -14.367 1 91.06 101 THR A N 1
ATOM 801 C CA . THR A 1 101 ? 13.047 18.266 -14.852 1 91.06 101 THR A CA 1
ATOM 802 C C . THR A 1 101 ? 12.086 18.797 -13.789 1 91.06 101 THR A C 1
ATOM 804 O O . THR A 1 101 ? 11.062 19.406 -14.117 1 91.06 101 THR A O 1
ATOM 807 N N . ARG A 1 102 ? 12.453 18.609 -12.602 1 88.44 102 ARG A N 1
ATOM 808 C CA . ARG A 1 102 ? 11.602 19.094 -11.523 1 88.44 102 ARG A CA 1
ATOM 809 C C . ARG A 1 102 ? 11.336 20.594 -11.656 1 88.44 102 ARG A C 1
ATOM 811 O O . ARG A 1 102 ? 12.266 21.375 -11.875 1 88.44 102 ARG A O 1
ATOM 818 N N . LEU A 1 103 ? 10.094 20.812 -11.523 1 82.19 103 LEU A N 1
ATOM 819 C CA . LEU A 1 103 ? 9.688 22.219 -11.617 1 82.19 103 LEU A CA 1
ATOM 820 C C . LEU A 1 103 ? 9.875 22.922 -10.281 1 82.19 103 LEU A C 1
ATOM 822 O O . LEU A 1 103 ? 9.648 22.344 -9.227 1 82.19 103 LEU A O 1
ATOM 826 N N . SER A 1 104 ? 10.305 24.156 -10.359 1 76.12 104 SER A N 1
ATOM 827 C CA . SER A 1 104 ? 10.547 24.969 -9.164 1 76.12 104 SER A CA 1
ATOM 828 C C . SER A 1 104 ? 9.242 25.297 -8.445 1 76.12 104 SER A C 1
ATOM 830 O O . SER A 1 104 ? 8.164 25.172 -9.023 1 76.12 104 SER A O 1
ATOM 832 N N . LYS A 1 105 ? 9.422 25.625 -7.184 1 76.06 105 LYS A N 1
ATOM 833 C CA . LYS A 1 105 ? 8.273 26.062 -6.395 1 76.06 105 LYS A CA 1
ATOM 834 C C . LYS A 1 105 ? 7.629 27.297 -7.008 1 76.06 105 LYS A C 1
ATOM 836 O O . LYS A 1 105 ? 8.328 28.203 -7.496 1 76.06 105 LYS A O 1
ATOM 841 N N . GLY A 1 106 ? 6.32 27.297 -7.141 1 72.94 106 GLY A N 1
ATOM 842 C CA . GLY A 1 106 ? 5.617 28.438 -7.691 1 72.94 106 GLY A CA 1
ATOM 843 C C . GLY A 1 106 ? 5.133 28.219 -9.109 1 72.94 106 GLY A C 1
ATOM 844 O O . GLY A 1 106 ? 4.242 28.938 -9.586 1 72.94 106 GLY A O 1
ATOM 845 N N . ASN A 1 107 ? 5.797 27.344 -9.781 1 75.31 107 ASN A N 1
ATOM 846 C CA . ASN A 1 107 ? 5.363 27.016 -11.133 1 75.31 107 ASN A CA 1
ATOM 847 C C . ASN A 1 107 ? 3.988 26.359 -11.141 1 75.31 107 ASN A C 1
ATOM 849 O O . ASN A 1 107 ? 3.703 25.5 -10.289 1 75.31 107 ASN A O 1
ATOM 853 N N . ARG A 1 108 ? 3.135 26.797 -12.008 1 77.19 108 ARG A N 1
ATOM 854 C CA . ARG A 1 108 ? 1.766 26.297 -12.102 1 77.19 108 ARG A CA 1
ATOM 855 C C . ARG A 1 108 ? 1.743 24.812 -12.453 1 77.19 108 ARG A C 1
ATOM 857 O O . ARG A 1 108 ? 0.837 24.094 -12.039 1 77.19 108 ARG A O 1
ATOM 864 N N . GLY A 1 109 ? 2.779 24.328 -13.156 1 82.69 109 GLY A N 1
ATOM 865 C CA . GLY A 1 109 ? 2.803 22.938 -13.578 1 82.69 109 GLY A CA 1
ATOM 866 C C . GLY A 1 109 ? 3.414 22.016 -12.555 1 82.69 109 GLY A C 1
ATOM 867 O O . GLY A 1 109 ? 3.488 20.797 -12.766 1 82.69 109 GLY A O 1
ATOM 868 N N . ARG A 1 110 ? 3.818 22.547 -11.492 1 84.12 110 ARG A N 1
ATOM 869 C CA . ARG A 1 110 ? 4.547 21.766 -10.492 1 84.12 110 ARG A CA 1
ATOM 870 C C . ARG A 1 110 ? 3.67 20.656 -9.914 1 84.12 110 ARG A C 1
ATOM 872 O O . ARG A 1 110 ? 4.141 19.547 -9.664 1 84.12 110 ARG A O 1
ATOM 879 N N . MET A 1 111 ? 2.461 21 -9.773 1 84.12 111 MET A N 1
ATOM 880 C CA . MET A 1 111 ? 1.539 20.016 -9.211 1 84.12 111 MET A CA 1
ATOM 881 C C . MET A 1 111 ? 1.353 18.828 -10.156 1 84.12 111 MET A C 1
ATOM 883 O O . MET A 1 111 ? 1.306 17.688 -9.719 1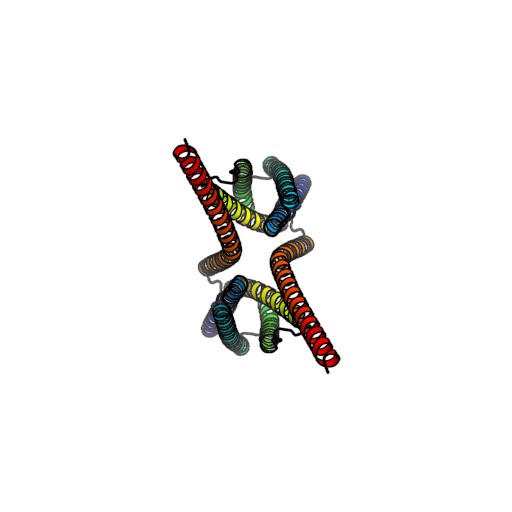 84.12 111 MET A O 1
ATOM 887 N N . ILE A 1 112 ? 1.186 19.188 -11.383 1 86.5 112 ILE A N 1
ATOM 888 C CA . ILE A 1 112 ? 1.035 18.125 -12.375 1 86.5 112 ILE A CA 1
ATOM 889 C C . ILE A 1 112 ? 2.311 17.281 -12.43 1 86.5 112 ILE A C 1
ATOM 891 O O . ILE A 1 112 ? 2.248 16.047 -12.469 1 86.5 112 ILE A O 1
ATOM 895 N N . TRP A 1 113 ? 3.469 17.953 -12.469 1 89.69 113 TRP A N 1
ATOM 896 C CA . TRP A 1 113 ? 4.75 17.266 -12.445 1 89.69 113 TRP A CA 1
ATOM 897 C C . TRP A 1 113 ? 4.84 16.328 -11.242 1 89.69 113 TRP A C 1
ATOM 899 O O . TRP A 1 113 ? 5.223 15.164 -11.383 1 89.69 113 TRP A O 1
ATOM 909 N N . TYR A 1 114 ? 4.5 16.875 -10.148 1 88.81 114 TYR A N 1
ATOM 910 C CA . TYR A 1 114 ? 4.566 16.125 -8.898 1 88.81 114 TYR A CA 1
ATOM 911 C C . TYR A 1 114 ? 3.701 14.875 -8.977 1 88.81 114 TYR A C 1
ATOM 913 O O . TYR A 1 114 ? 4.152 13.773 -8.641 1 88.81 114 TYR A O 1
ATOM 921 N N . PHE A 1 115 ? 2.568 15.031 -9.477 1 88.31 115 PHE A N 1
ATOM 922 C CA . PHE A 1 115 ? 1.611 13.93 -9.531 1 88.31 115 PHE A CA 1
ATOM 923 C C . PHE A 1 115 ? 2.068 12.867 -10.523 1 88.31 115 PHE A C 1
ATOM 925 O O . PHE A 1 115 ? 2.01 11.672 -10.234 1 88.31 115 PHE A O 1
ATOM 932 N N . VAL A 1 116 ? 2.445 13.281 -11.625 1 92.56 116 VAL A N 1
ATOM 933 C CA . VAL A 1 116 ? 2.896 12.352 -12.664 1 92.56 116 VAL A CA 1
ATOM 934 C C . VAL A 1 116 ? 4.148 11.617 -12.188 1 92.56 116 VAL A C 1
ATOM 936 O O . VAL A 1 116 ? 4.246 10.398 -12.32 1 92.56 116 VAL A O 1
ATOM 939 N N . HIS A 1 117 ? 5.109 12.344 -11.609 1 95.38 117 HIS A N 1
ATOM 940 C CA . HIS A 1 117 ? 6.324 11.742 -11.07 1 95.38 117 HIS A CA 1
ATOM 941 C C . HIS A 1 117 ? 6 10.719 -9.984 1 95.38 117 HIS A C 1
ATOM 943 O O . HIS A 1 117 ? 6.527 9.609 -9.992 1 95.38 117 HIS A O 1
ATOM 949 N N . TRP A 1 118 ? 5.133 11.094 -9.172 1 94.12 118 TRP A N 1
ATOM 950 C CA . TRP A 1 118 ? 4.73 10.234 -8.062 1 94.12 118 TRP A CA 1
ATOM 951 C C . TRP A 1 118 ? 4.043 8.969 -8.578 1 94.12 118 TRP A C 1
ATOM 953 O O . TRP A 1 118 ? 4.367 7.859 -8.148 1 94.12 118 TRP A O 1
ATOM 963 N N . LEU A 1 119 ? 3.104 9.156 -9.484 1 94.44 119 LEU A N 1
ATOM 964 C CA . LEU A 1 119 ? 2.332 8.039 -10.008 1 94.44 119 LEU A CA 1
ATOM 965 C C . LEU A 1 119 ? 3.232 7.055 -10.75 1 94.44 119 LEU A C 1
ATOM 967 O O . LEU A 1 119 ? 3.211 5.852 -10.469 1 94.44 119 LEU A O 1
ATOM 971 N N . ILE A 1 120 ? 3.973 7.52 -11.641 1 96.25 120 ILE A N 1
ATOM 972 C CA . ILE A 1 120 ? 4.852 6.664 -12.43 1 96.25 120 ILE A CA 1
ATOM 973 C C . ILE A 1 120 ? 5.875 5.992 -11.516 1 96.25 120 ILE A C 1
ATOM 975 O O . ILE A 1 120 ? 6.141 4.797 -11.641 1 96.25 120 ILE A O 1
ATOM 979 N N . GLY A 1 121 ? 6.438 6.738 -10.641 1 97.12 121 GLY A N 1
ATOM 980 C CA . GLY A 1 121 ? 7.398 6.168 -9.703 1 97.12 121 GLY A CA 1
ATOM 981 C C . GLY A 1 121 ? 6.824 5.027 -8.883 1 97.12 121 GLY A C 1
ATOM 982 O O . GLY A 1 121 ? 7.484 4.004 -8.695 1 97.12 121 GLY A O 1
ATOM 983 N N . SER A 1 122 ? 5.637 5.188 -8.43 1 95.19 122 SER A N 1
ATOM 984 C CA . SER A 1 122 ? 4.973 4.16 -7.637 1 95.19 122 SER A CA 1
ATOM 985 C C . SER A 1 122 ? 4.703 2.91 -8.461 1 95.19 122 SER A C 1
ATOM 987 O O . SER A 1 122 ? 4.941 1.791 -8.008 1 95.19 122 SER A O 1
ATOM 989 N N . VAL A 1 123 ? 4.242 3.127 -9.633 1 95.19 123 VAL A N 1
ATOM 990 C CA . VAL A 1 123 ? 3.93 2.016 -10.523 1 95.19 123 VAL A CA 1
ATOM 991 C C . VAL A 1 123 ? 5.211 1.276 -10.898 1 95.19 123 VAL A C 1
ATOM 993 O O . VAL A 1 123 ? 5.25 0.044 -10.883 1 95.19 123 VAL A O 1
ATOM 996 N N . VAL A 1 124 ? 6.195 2.029 -11.195 1 97.44 124 VAL A N 1
ATOM 997 C CA . VAL A 1 124 ? 7.484 1.45 -11.555 1 97.44 124 VAL A CA 1
ATOM 998 C C . VAL A 1 124 ? 8.016 0.609 -10.398 1 97.44 124 VAL A C 1
ATOM 1000 O O . VAL A 1 124 ? 8.516 -0.498 -10.602 1 97.44 124 VAL A O 1
ATOM 1003 N N . CYS A 1 125 ? 7.922 1.087 -9.242 1 97.75 125 CYS A N 1
ATOM 1004 C CA . CYS A 1 125 ? 8.398 0.36 -8.078 1 97.75 125 CYS A CA 1
ATOM 1005 C C . CYS A 1 125 ? 7.629 -0.938 -7.883 1 97.75 125 CYS A C 1
ATOM 1007 O O . CYS A 1 125 ? 8.219 -1.99 -7.637 1 97.75 125 CYS A O 1
ATOM 1009 N N . LEU A 1 126 ? 6.383 -0.856 -8.031 1 96 126 LEU A N 1
ATOM 1010 C CA . LEU A 1 126 ? 5.539 -2.041 -7.902 1 96 126 LEU A CA 1
ATOM 1011 C C . LEU A 1 126 ? 5.883 -3.07 -8.977 1 96 126 LEU A C 1
ATOM 1013 O O . LEU A 1 126 ? 6.055 -4.254 -8.672 1 96 126 LEU A O 1
ATOM 1017 N N . LEU A 1 127 ? 5.953 -2.623 -10.156 1 96.69 127 LEU A N 1
ATOM 1018 C CA . LEU A 1 127 ? 6.297 -3.514 -11.258 1 96.69 127 LEU A CA 1
ATOM 1019 C C . LEU A 1 127 ? 7.691 -4.098 -11.078 1 96.69 127 LEU A C 1
ATOM 1021 O O . LEU A 1 127 ? 7.957 -5.23 -11.484 1 96.69 127 LEU A O 1
ATOM 1025 N N . GLY A 1 128 ? 8.578 -3.318 -10.477 1 98.19 128 GLY A N 1
ATOM 1026 C CA . GLY A 1 128 ? 9.906 -3.828 -10.164 1 98.19 128 GLY A CA 1
ATOM 1027 C C . GLY A 1 128 ? 9.891 -5.004 -9.203 1 98.19 128 GLY A C 1
ATOM 1028 O O . GLY A 1 128 ? 10.594 -5.992 -9.406 1 98.19 128 GLY A O 1
ATOM 1029 N N . VAL A 1 129 ? 9.094 -4.906 -8.234 1 97.62 129 VAL A N 1
ATOM 1030 C CA . VAL A 1 129 ? 8.938 -5.992 -7.273 1 97.62 129 VAL A CA 1
ATOM 1031 C C . VAL A 1 129 ? 8.375 -7.23 -7.973 1 97.62 129 VAL A C 1
ATOM 1033 O O . VAL A 1 129 ? 8.875 -8.344 -7.773 1 97.62 129 VAL A O 1
ATOM 1036 N N . ILE A 1 130 ? 7.387 -6.984 -8.789 1 95.38 130 ILE A N 1
ATOM 1037 C CA . ILE A 1 130 ? 6.789 -8.078 -9.539 1 95.38 130 ILE A CA 1
ATOM 1038 C C . ILE A 1 130 ? 7.844 -8.711 -10.445 1 95.38 130 ILE A C 1
ATOM 1040 O O . ILE A 1 130 ? 7.922 -9.938 -10.555 1 95.38 130 ILE A O 1
ATOM 1044 N N . ALA A 1 131 ? 8.625 -7.898 -11.047 1 97.62 131 ALA A N 1
ATOM 1045 C CA . ALA A 1 131 ? 9.672 -8.391 -11.945 1 97.62 131 ALA A CA 1
ATOM 1046 C C . ALA A 1 131 ? 10.672 -9.266 -11.188 1 97.62 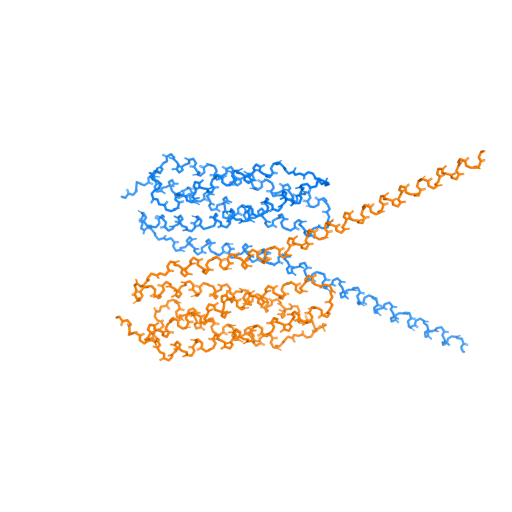131 ALA A C 1
ATOM 1048 O O . ALA A 1 131 ? 11.18 -10.25 -11.727 1 97.62 131 ALA A O 1
ATOM 1049 N N . ILE A 1 132 ? 10.922 -8.93 -9.984 1 98.38 132 ILE A N 1
ATOM 1050 C CA . ILE A 1 132 ? 11.859 -9.719 -9.188 1 98.38 132 ILE A CA 1
ATOM 1051 C C . ILE A 1 132 ? 11.258 -11.086 -8.875 1 98.38 132 ILE A C 1
ATOM 1053 O O . ILE A 1 132 ? 11.93 -12.109 -9 1 98.38 132 ILE A O 1
ATOM 1057 N N . TYR A 1 133 ? 10.031 -11.117 -8.531 1 96.69 133 TYR A N 1
ATOM 1058 C CA . TYR A 1 133 ? 9.383 -12.398 -8.273 1 96.69 133 TYR A CA 1
ATOM 1059 C C . TYR A 1 133 ? 9.352 -13.25 -9.539 1 96.69 133 TYR A C 1
ATOM 1061 O O . TYR A 1 133 ? 9.695 -14.438 -9.5 1 96.69 133 TYR A O 1
ATOM 1069 N N . THR A 1 134 ? 8.93 -12.648 -10.648 1 95.38 134 THR A N 1
ATOM 1070 C CA . THR A 1 134 ? 8.867 -13.414 -11.891 1 95.38 134 THR A CA 1
ATOM 1071 C C . THR A 1 134 ? 10.258 -13.859 -12.328 1 95.38 134 THR A C 1
ATOM 1073 O O . THR A 1 134 ? 10.414 -14.922 -12.93 1 95.38 134 THR A O 1
ATOM 1076 N N . GLY A 1 135 ? 11.234 -13.062 -12.016 1 96.25 135 GLY A N 1
ATOM 1077 C CA . GLY A 1 135 ? 12.602 -13.453 -12.305 1 96.25 135 GLY A CA 1
ATOM 1078 C C . GLY A 1 135 ? 13.062 -14.656 -11.5 1 96.25 135 GLY A C 1
ATOM 1079 O O . GLY A 1 135 ? 13.734 -15.547 -12.023 1 96.25 135 GLY A O 1
ATOM 1080 N N . LEU A 1 136 ? 12.75 -14.719 -10.234 1 97 136 LEU A N 1
ATOM 1081 C CA . LEU A 1 136 ? 13.078 -15.852 -9.383 1 97 136 LEU A CA 1
ATOM 1082 C C . LEU A 1 136 ? 12.406 -17.125 -9.883 1 97 136 LEU A C 1
ATOM 1084 O O . LEU A 1 136 ? 13.031 -18.188 -9.938 1 97 136 LEU A O 1
ATOM 1088 N N . PHE A 1 137 ? 11.203 -16.938 -10.312 1 94.94 137 PHE A N 1
ATOM 1089 C CA . PHE A 1 137 ? 10.484 -18.094 -10.828 1 94.94 137 PHE A CA 1
ATOM 1090 C C . PHE A 1 137 ? 11.078 -18.562 -12.148 1 94.94 137 PHE A C 1
ATOM 1092 O O . PHE A 1 137 ? 11.203 -19.766 -12.391 1 94.94 137 PHE A O 1
ATOM 1099 N N . ALA A 1 138 ? 11.445 -17.641 -13.023 1 92.31 138 ALA A N 1
ATOM 1100 C CA . ALA A 1 138 ? 12.102 -17.984 -14.273 1 92.31 138 ALA A CA 1
ATOM 1101 C C . ALA A 1 138 ? 13.43 -18.703 -14.023 1 92.31 138 ALA A C 1
ATOM 1103 O O . ALA A 1 138 ? 13.773 -19.656 -14.719 1 92.31 138 ALA A O 1
ATOM 1104 N N . TYR A 1 139 ? 14.133 -18.203 -13.039 1 94 139 TYR A N 1
ATOM 1105 C CA . TYR A 1 139 ? 15.391 -18.828 -12.633 1 94 139 TYR A CA 1
ATOM 1106 C C . TYR A 1 139 ? 15.164 -20.281 -12.195 1 94 139 TYR A C 1
ATOM 1108 O O . TYR A 1 139 ? 15.891 -21.172 -12.609 1 94 139 TYR A O 1
ATOM 1116 N N . HIS A 1 140 ? 14.18 -20.547 -11.398 1 95.38 140 HIS A N 1
ATOM 1117 C CA . HIS A 1 140 ? 13.836 -21.891 -10.961 1 95.38 140 HIS A CA 1
ATOM 1118 C C . HIS A 1 140 ? 13.453 -22.781 -12.141 1 95.38 140 HIS A C 1
ATOM 1120 O O . HIS A 1 140 ? 13.906 -23.922 -12.234 1 95.38 140 HIS A O 1
ATOM 1126 N N . GLN A 1 141 ? 12.68 -22.25 -13 1 92.19 141 GLN A N 1
ATOM 1127 C CA . GLN A 1 141 ? 12.211 -23.016 -14.156 1 92.19 141 GLN A CA 1
ATOM 1128 C C . GLN A 1 141 ? 13.383 -23.422 -15.055 1 92.19 141 GLN A C 1
ATOM 1130 O O . GLN A 1 141 ? 13.406 -24.547 -15.578 1 92.19 141 GLN A O 1
ATOM 1135 N N . LYS A 1 142 ? 14.266 -22.609 -15.156 1 89 142 LYS A N 1
ATOM 1136 C CA . LYS A 1 142 ? 15.352 -22.844 -16.094 1 89 142 LYS A CA 1
ATOM 1137 C C . LYS A 1 142 ? 16.469 -23.688 -15.469 1 89 142 LYS A C 1
ATOM 1139 O O . LYS A 1 142 ? 17.188 -24.406 -16.156 1 89 142 LYS A O 1
ATOM 1144 N N . THR A 1 143 ? 16.609 -23.656 -14.188 1 92.88 143 THR A N 1
ATOM 1145 C CA . THR A 1 143 ? 17.766 -24.281 -13.555 1 92.88 143 THR A CA 1
ATOM 1146 C C . THR A 1 143 ? 17.328 -25.438 -12.664 1 92.88 143 THR A C 1
ATOM 1148 O O . THR A 1 143 ? 18.141 -26.297 -12.305 1 92.88 143 THR A O 1
ATOM 1151 N N . GLY A 1 144 ? 16.094 -25.391 -12.172 1 94.31 144 GLY A N 1
ATOM 1152 C CA . GLY A 1 144 ? 15.609 -26.391 -11.25 1 94.31 144 GLY A CA 1
ATOM 1153 C C . GLY A 1 144 ? 16.062 -26.172 -9.82 1 94.31 144 GLY A C 1
ATOM 1154 O O . GLY A 1 144 ? 15.719 -26.938 -8.922 1 94.31 144 GLY A O 1
ATOM 1155 N N . ARG A 1 145 ? 16.75 -25.109 -9.641 1 95 145 ARG A N 1
ATOM 1156 C CA . ARG A 1 145 ? 17.266 -24.828 -8.305 1 95 145 ARG A CA 1
ATOM 1157 C C . ARG A 1 145 ? 16.156 -24.328 -7.387 1 95 145 ARG A C 1
ATOM 1159 O O . ARG A 1 145 ? 15.219 -23.656 -7.836 1 95 145 ARG A O 1
ATOM 1166 N N . ASN A 1 146 ? 16.328 -24.703 -6.137 1 96.56 146 ASN A N 1
ATOM 1167 C CA . ASN A 1 146 ? 15.359 -24.266 -5.137 1 96.56 146 ASN A CA 1
ATOM 1168 C C . ASN A 1 146 ? 15.477 -22.781 -4.836 1 96.56 146 ASN A C 1
ATOM 1170 O O . ASN A 1 146 ? 16.562 -22.297 -4.508 1 96.56 146 ASN A O 1
ATOM 1174 N N . ILE A 1 147 ? 14.328 -22.031 -4.879 1 96.88 147 ILE A N 1
ATOM 1175 C CA . ILE A 1 147 ? 14.352 -20.594 -4.699 1 96.88 147 ILE A CA 1
ATOM 1176 C C . ILE A 1 147 ? 13.531 -20.203 -3.469 1 96.88 147 ILE A C 1
ATOM 1178 O O . ILE A 1 147 ? 13.266 -19.031 -3.234 1 96.88 147 ILE A O 1
ATOM 1182 N N . ARG A 1 148 ? 13.141 -21.094 -2.67 1 96.38 148 ARG A N 1
ATOM 1183 C CA . ARG A 1 148 ? 12.242 -20.859 -1.541 1 96.38 148 ARG A CA 1
ATOM 1184 C C . ARG A 1 148 ? 12.844 -19.844 -0.576 1 96.38 148 ARG A C 1
ATOM 1186 O O . ARG A 1 148 ? 12.156 -18.906 -0.149 1 96.38 148 ARG A O 1
ATOM 1193 N N . VAL A 1 149 ? 14.055 -20.031 -0.246 1 97.25 149 VAL A N 1
ATOM 1194 C CA . VAL A 1 149 ? 14.695 -19.141 0.718 1 97.25 149 VAL A CA 1
ATOM 1195 C C . VAL A 1 149 ? 14.719 -17.703 0.171 1 97.25 149 VAL A C 1
ATOM 1197 O O . VAL A 1 149 ? 14.477 -16.75 0.908 1 97.25 149 VAL A O 1
ATOM 1200 N N . TRP A 1 150 ? 14.953 -17.516 -1.104 1 97.62 150 TRP A N 1
ATOM 1201 C CA . TRP A 1 150 ? 15.031 -16.203 -1.73 1 97.62 150 TRP A CA 1
ATOM 1202 C C . TRP A 1 150 ? 13.656 -15.531 -1.777 1 97.62 150 TRP A C 1
ATOM 1204 O O . TRP A 1 150 ? 13.539 -14.328 -1.55 1 97.62 150 TRP A O 1
ATOM 1214 N N . ILE A 1 151 ? 12.664 -16.344 -2.008 1 97.62 151 ILE A N 1
ATOM 1215 C CA . ILE A 1 151 ? 11.289 -15.844 -2.018 1 97.62 151 ILE A CA 1
ATOM 1216 C C . ILE A 1 151 ? 10.906 -15.359 -0.621 1 97.62 151 ILE A C 1
ATOM 1218 O O . ILE A 1 151 ? 10.336 -14.281 -0.464 1 97.62 151 ILE A O 1
ATOM 1222 N N . ILE A 1 152 ? 11.258 -16.156 0.351 1 96.69 152 ILE A N 1
ATOM 1223 C CA . ILE A 1 152 ? 10.914 -15.805 1.727 1 96.69 152 ILE A CA 1
ATOM 1224 C C . ILE A 1 152 ? 11.648 -14.531 2.135 1 96.69 152 ILE A C 1
ATOM 1226 O O . ILE A 1 152 ? 11.047 -13.602 2.666 1 96.69 152 ILE A O 1
ATOM 1230 N N . LEU A 1 153 ? 12.922 -14.461 1.838 1 98.06 153 LEU A N 1
ATOM 1231 C CA . LEU A 1 153 ? 13.727 -13.305 2.213 1 98.06 153 LEU A CA 1
ATOM 1232 C C . LEU A 1 153 ? 13.211 -12.039 1.531 1 98.06 153 LEU A C 1
ATOM 1234 O O . LEU A 1 153 ? 13.094 -10.992 2.17 1 98.06 153 LEU A O 1
ATOM 1238 N N . PHE A 1 154 ? 12.922 -12.188 0.315 1 98.19 154 PHE A N 1
ATOM 1239 C CA . PHE A 1 154 ? 12.453 -11.031 -0.429 1 98.19 154 PHE A CA 1
ATOM 1240 C C . PHE A 1 154 ? 11.078 -10.594 0.062 1 98.19 154 PHE A C 1
ATOM 1242 O O . PHE A 1 154 ? 10.805 -9.398 0.189 1 98.19 154 PHE A O 1
ATOM 1249 N N . THR A 1 155 ? 10.234 -11.531 0.342 1 96 155 THR A N 1
ATOM 1250 C CA . THR A 1 155 ? 8.898 -11.234 0.846 1 96 155 THR A CA 1
ATOM 1251 C C . THR A 1 155 ? 8.977 -10.539 2.199 1 96 155 THR A C 1
ATOM 1253 O O . THR A 1 155 ? 8.25 -9.57 2.441 1 96 155 THR A O 1
ATOM 1256 N N . VAL A 1 156 ? 9.781 -11.008 3.049 1 97.25 156 VAL A N 1
ATOM 1257 C CA . VAL A 1 156 ? 9.961 -10.391 4.359 1 97.25 156 VAL A CA 1
ATOM 1258 C C . VAL A 1 156 ? 10.453 -8.953 4.195 1 97.25 156 VAL A C 1
ATOM 1260 O O . VAL A 1 156 ? 9.945 -8.039 4.852 1 97.25 156 VAL A O 1
ATOM 1263 N N . GLU A 1 157 ? 11.414 -8.789 3.309 1 98.19 157 GLU A N 1
ATOM 1264 C CA . GLU A 1 157 ? 11.945 -7.453 3.049 1 98.19 157 GLU A CA 1
ATOM 1265 C C . GLU A 1 157 ? 10.852 -6.508 2.564 1 98.19 157 GLU A C 1
ATOM 1267 O O . GLU A 1 157 ? 10.688 -5.414 3.105 1 98.19 157 GLU A O 1
ATOM 1272 N N . ILE A 1 158 ? 10.125 -6.922 1.595 1 97.62 158 ILE A N 1
ATOM 1273 C CA . ILE A 1 158 ? 9.086 -6.086 1.01 1 97.62 158 ILE A CA 1
ATOM 1274 C C . ILE A 1 158 ? 7.996 -5.812 2.049 1 97.62 158 ILE A C 1
ATOM 1276 O O . ILE A 1 158 ? 7.461 -4.703 2.117 1 97.62 158 ILE A O 1
ATOM 1280 N N . SER A 1 159 ? 7.664 -6.832 2.865 1 95.06 159 SER A N 1
ATOM 1281 C CA . SER A 1 159 ? 6.688 -6.648 3.932 1 95.06 159 SER A CA 1
ATOM 1282 C C . SER A 1 159 ? 7.141 -5.578 4.918 1 95.06 159 SER A C 1
ATOM 1284 O O . SER A 1 159 ? 6.34 -4.746 5.348 1 95.06 159 SER A O 1
ATOM 1286 N N . PHE A 1 160 ? 8.398 -5.57 5.219 1 96.62 160 PHE A N 1
ATOM 1287 C CA . PHE A 1 160 ? 8.938 -4.57 6.129 1 96.62 160 PHE A CA 1
ATOM 1288 C C . PHE A 1 160 ? 8.875 -3.18 5.504 1 96.62 160 PHE A C 1
ATOM 1290 O O . PHE A 1 160 ? 8.539 -2.205 6.18 1 96.62 160 PHE A O 1
ATOM 1297 N N . LEU A 1 161 ? 9.211 -3.057 4.297 1 97.31 161 LEU A N 1
ATOM 1298 C CA . LEU A 1 161 ? 9.172 -1.768 3.611 1 97.31 161 LEU A CA 1
ATOM 1299 C C . LEU A 1 161 ? 7.746 -1.231 3.533 1 97.31 161 LEU A C 1
ATOM 1301 O O . LEU A 1 161 ? 7.516 -0.041 3.756 1 97.31 161 LEU A O 1
ATOM 1305 N N . ILE A 1 162 ? 6.82 -2.113 3.268 1 95.5 162 ILE A N 1
ATOM 1306 C CA . ILE A 1 162 ? 5.414 -1.737 3.213 1 95.5 162 ILE A CA 1
ATOM 1307 C C . ILE A 1 162 ? 4.938 -1.308 4.602 1 95.5 162 ILE A C 1
ATOM 1309 O O . ILE A 1 162 ? 4.25 -0.295 4.742 1 95.5 162 ILE A O 1
ATOM 1313 N N . LEU A 1 163 ? 5.352 -2.064 5.605 1 94 163 LEU A N 1
ATOM 1314 C CA . LEU A 1 163 ? 4.988 -1.723 6.977 1 94 163 LEU A CA 1
ATOM 1315 C C . LEU A 1 163 ? 5.531 -0.35 7.355 1 94 163 LEU A C 1
ATOM 1317 O O . LEU A 1 163 ? 4.824 0.455 7.965 1 94 163 LEU A O 1
ATOM 1321 N N . PHE A 1 164 ? 6.723 -0.096 6.961 1 94.75 164 PHE A N 1
ATOM 1322 C CA . PHE A 1 164 ? 7.316 1.206 7.242 1 94.75 164 PHE A CA 1
ATOM 1323 C C . PHE A 1 164 ? 6.555 2.312 6.52 1 94.75 164 PHE A C 1
ATOM 1325 O O . PHE A 1 164 ? 6.352 3.396 7.074 1 94.75 164 PHE A O 1
ATOM 1332 N N . TYR A 1 165 ? 6.207 2.074 5.387 1 95.38 165 TYR A N 1
ATOM 1333 C CA . TYR A 1 165 ? 5.418 3.021 4.605 1 95.38 165 TYR A CA 1
ATOM 1334 C C . TYR A 1 165 ? 4.109 3.352 5.312 1 95.38 165 TYR A C 1
ATOM 1336 O O . TYR A 1 165 ? 3.756 4.523 5.461 1 95.38 165 TYR A O 1
ATOM 1344 N N . LEU A 1 166 ? 3.451 2.334 5.805 1 92 166 LEU A N 1
ATOM 1345 C CA . LEU A 1 166 ? 2.166 2.516 6.469 1 92 166 LEU A CA 1
ATOM 1346 C C . LEU A 1 166 ? 2.348 3.182 7.828 1 92 166 LEU A C 1
ATOM 1348 O O . LEU A 1 166 ? 1.53 4.012 8.234 1 92 166 LEU A O 1
ATOM 1352 N N . LEU A 1 167 ? 3.414 2.873 8.5 1 90.62 167 LEU A N 1
ATOM 1353 C CA . LEU A 1 167 ? 3.678 3.404 9.836 1 90.62 167 LEU A CA 1
ATOM 1354 C C . LEU A 1 167 ? 3.971 4.898 9.773 1 90.62 167 LEU A C 1
ATOM 1356 O O . LEU A 1 167 ? 3.715 5.625 10.734 1 90.62 167 LEU A O 1
ATOM 1360 N N . GLN A 1 168 ? 4.516 5.328 8.719 1 89.06 168 GLN A N 1
ATOM 1361 C CA . GLN A 1 168 ? 4.824 6.75 8.594 1 89.06 168 GLN A CA 1
ATOM 1362 C C . GLN A 1 168 ? 3.566 7.602 8.758 1 89.06 168 GLN A C 1
ATOM 1364 O O . GLN A 1 168 ? 3.602 8.656 9.398 1 89.06 168 GLN A O 1
ATOM 1369 N N . GLU A 1 169 ? 2.508 7.188 8.227 1 82.88 169 GLU A N 1
ATOM 1370 C CA . GLU A 1 169 ? 1.24 7.898 8.375 1 82.88 169 GLU A CA 1
ATOM 1371 C C . GLU A 1 169 ? 0.72 7.816 9.805 1 82.88 169 GLU A C 1
ATOM 1373 O O . GLU A 1 169 ? 0.237 8.812 10.352 1 82.88 169 GLU A O 1
ATOM 1378 N N . LYS A 1 170 ? 0.798 6.695 10.367 1 80.56 170 LYS A N 1
ATOM 1379 C CA . LYS A 1 170 ? 0.278 6.488 11.719 1 80.56 170 LYS A CA 1
ATOM 1380 C C . LYS A 1 170 ? 1.097 7.266 12.742 1 80.56 170 LYS A C 1
ATOM 1382 O O . LYS A 1 170 ? 0.544 7.816 13.695 1 80.56 170 LYS A O 1
ATOM 1387 N N . TRP A 1 171 ? 2.336 7.281 12.516 1 74.38 171 TRP A N 1
ATOM 1388 C CA . TRP A 1 171 ? 3.223 8.039 13.398 1 74.38 171 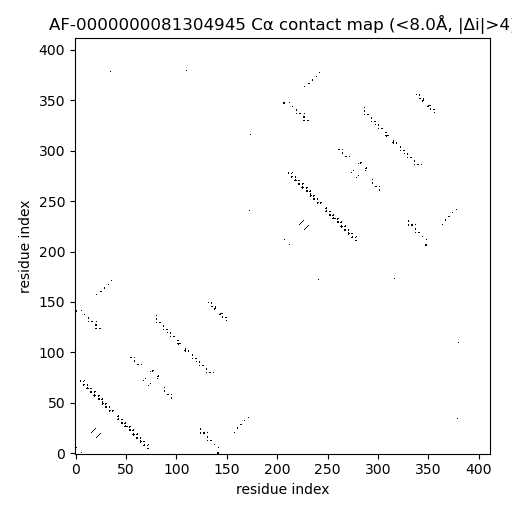TRP A CA 1
ATOM 1389 C C . TRP A 1 171 ? 2.846 9.516 13.414 1 74.38 171 TRP A C 1
ATOM 1391 O O . TRP A 1 171 ? 2.779 10.133 14.477 1 74.38 171 TRP A O 1
ATOM 1401 N N . GLU A 1 172 ? 2.57 10.023 12.305 1 73.94 172 GLU A N 1
ATOM 1402 C CA . GLU A 1 172 ? 2.18 11.43 12.211 1 73.94 172 GLU A CA 1
ATOM 1403 C C . GLU A 1 172 ? 0.848 11.68 12.906 1 73.94 172 GLU A C 1
ATOM 1405 O O . GLU A 1 172 ? 0.677 12.695 13.578 1 73.94 172 GLU A O 1
ATOM 1410 N N . TYR A 1 173 ? 0.018 10.781 12.805 1 73.19 173 TYR A N 1
ATOM 1411 C CA . TYR A 1 173 ? -1.281 10.883 13.453 1 73.19 173 TYR A CA 1
ATOM 1412 C C . TYR A 1 173 ? -1.132 10.828 14.969 1 73.19 173 TYR A C 1
ATOM 1414 O O . TYR A 1 173 ? -1.716 11.648 15.688 1 73.19 173 TYR A O 1
ATOM 1422 N N . ILE A 1 174 ? -0.333 9.93 15.43 1 71.31 174 ILE A N 1
ATOM 1423 C CA . ILE A 1 174 ? -0.122 9.75 16.859 1 71.31 174 ILE A CA 1
ATOM 1424 C C . ILE A 1 174 ? 0.557 10.992 17.438 1 71.31 174 ILE A C 1
ATOM 1426 O O . ILE A 1 174 ? 0.167 11.484 18.5 1 71.31 174 ILE A O 1
ATOM 1430 N N . MET A 1 175 ? 1.486 11.484 16.75 1 71.25 175 MET A N 1
ATOM 1431 C CA . MET A 1 175 ? 2.203 12.672 17.203 1 71.25 175 MET A CA 1
ATOM 1432 C C . MET A 1 175 ? 1.272 13.883 17.266 1 71.25 175 MET A C 1
ATOM 1434 O O . MET A 1 175 ? 1.335 14.672 18.203 1 71.25 175 MET A O 1
ATOM 1438 N N . LYS A 1 176 ? 0.418 13.906 16.344 1 71.38 176 LYS A N 1
ATOM 1439 C CA . LYS A 1 176 ? -0.558 14.992 16.328 1 71.38 176 LYS A CA 1
ATOM 1440 C C . LYS A 1 176 ? -1.526 14.883 17.5 1 71.38 176 LYS A C 1
ATOM 1442 O O . LYS A 1 176 ? -1.834 15.883 18.156 1 71.38 176 LYS A O 1
ATOM 1447 N N . GLN A 1 177 ? -1.946 13.742 17.812 1 69.94 177 GLN A N 1
ATOM 1448 C CA . GLN A 1 177 ? -2.859 13.516 18.922 1 69.94 177 GLN A CA 1
ATOM 1449 C C . GLN A 1 177 ? -2.188 13.82 20.25 1 69.94 177 GLN A C 1
ATOM 1451 O O . GLN A 1 177 ? -2.803 14.414 21.141 1 69.94 177 GLN A O 1
ATOM 1456 N N . ASN A 1 178 ? -0.946 13.383 20.266 1 68.69 178 ASN A N 1
ATOM 1457 C CA . ASN A 1 178 ? -0.185 13.68 21.484 1 68.69 178 ASN A CA 1
ATOM 1458 C C . ASN A 1 178 ? -0.005 15.188 21.672 1 68.69 178 ASN A C 1
ATOM 1460 O O . ASN A 1 178 ? -0.073 15.68 22.797 1 68.69 178 ASN A O 1
ATOM 1464 N N . HIS A 1 179 ? 0.17 15.844 20.641 1 68.75 179 HIS A N 1
ATOM 1465 C CA . HIS A 1 179 ? 0.328 17.297 20.688 1 68.75 179 HIS A CA 1
ATOM 1466 C C . HIS A 1 179 ? -0.966 17.969 21.125 1 68.75 179 HIS A C 1
ATOM 1468 O O . HIS A 1 179 ? -0.944 18.891 21.953 1 68.75 179 HIS A O 1
ATOM 1474 N N . ILE A 1 180 ? -1.994 17.5 20.688 1 72.12 180 ILE A N 1
ATOM 1475 C CA . ILE A 1 180 ? -3.299 18.062 21.031 1 72.12 180 ILE A CA 1
ATOM 1476 C C . ILE A 1 180 ? -3.604 17.797 22.5 1 72.12 180 ILE A C 1
ATOM 1478 O O . ILE A 1 180 ? -4.062 18.688 23.219 1 72.12 180 ILE A O 1
ATOM 1482 N N . THR A 1 181 ? -3.359 16.656 22.938 1 72.75 181 THR A N 1
ATOM 1483 C CA . THR A 1 181 ? -3.568 16.297 24.344 1 72.75 181 THR A CA 1
ATOM 1484 C C . THR A 1 181 ? -2.688 17.156 25.25 1 72.75 181 THR A C 1
ATOM 1486 O O . THR A 1 181 ? -3.125 17.578 26.312 1 72.75 181 THR A O 1
ATOM 1489 N N . ALA A 1 182 ? -1.499 17.406 24.797 1 76.12 182 ALA A N 1
ATOM 1490 C CA . ALA A 1 182 ? -0.567 18.219 25.578 1 76.12 182 ALA A CA 1
ATOM 1491 C C . ALA A 1 182 ? -1.061 19.656 25.688 1 76.12 182 ALA A C 1
ATOM 1493 O O . ALA A 1 182 ? -0.98 20.266 26.766 1 76.12 182 ALA A O 1
ATOM 1494 N N . ILE A 1 183 ? -1.61 20.031 24.641 1 77.5 183 ILE A N 1
ATOM 1495 C CA . ILE A 1 183 ? -2.139 21.391 24.625 1 77.5 183 ILE A CA 1
ATOM 1496 C C . ILE A 1 183 ? -3.357 21.484 25.547 1 77.5 183 ILE A C 1
ATOM 1498 O O . ILE A 1 183 ? -3.48 22.422 26.328 1 77.5 183 ILE A O 1
ATOM 1502 N N . HIS A 1 184 ? -4.156 20.516 25.453 1 77.88 184 HIS A N 1
ATOM 1503 C CA . HIS A 1 184 ? -5.344 20.5 26.297 1 77.88 184 HIS A CA 1
ATOM 1504 C C . HIS A 1 184 ? -4.973 20.344 27.781 1 77.88 184 HIS A C 1
ATOM 1506 O O . HIS A 1 184 ? -5.566 21 28.641 1 77.88 184 HIS A O 1
ATOM 1512 N N . SER A 1 185 ? -4.047 19.516 28.031 1 80.75 185 SER A N 1
ATOM 1513 C CA . SER A 1 185 ? -3.58 19.344 29.391 1 80.75 185 SER A CA 1
ATOM 1514 C C . SER A 1 185 ? -2.969 20.625 29.938 1 80.75 185 SER A C 1
ATOM 1516 O O . SER A 1 185 ? -3.209 21 31.094 1 80.75 185 SER A O 1
ATOM 1518 N N . ALA A 1 186 ? -2.221 21.375 29.203 1 87.31 186 ALA A N 1
ATOM 1519 C CA . ALA A 1 186 ? -1.618 22.641 29.594 1 87.31 186 ALA A CA 1
ATOM 1520 C C . ALA A 1 186 ? -2.688 23.703 29.828 1 87.31 186 ALA A C 1
ATOM 1522 O O . ALA A 1 186 ? -2.605 24.469 30.797 1 87.31 186 ALA A O 1
ATOM 1523 N N . ALA A 1 187 ? -3.631 23.688 29 1 88.19 187 ALA A N 1
ATOM 1524 C CA . ALA A 1 187 ? -4.734 24.625 29.141 1 88.19 187 ALA A CA 1
ATOM 1525 C C . ALA A 1 187 ? -5.516 24.375 30.438 1 88.19 187 ALA A C 1
ATOM 1527 O O . ALA A 1 187 ? -5.887 25.312 31.141 1 88.19 187 ALA A O 1
ATOM 1528 N N . ASP A 1 188 ? -5.754 23.109 30.688 1 85.94 188 ASP A N 1
ATOM 1529 C CA . ASP A 1 188 ? -6.445 22.719 31.906 1 85.94 188 ASP A CA 1
ATOM 1530 C C . ASP A 1 188 ? -5.648 23.109 33.156 1 85.94 188 ASP A C 1
ATOM 1532 O O . ASP A 1 188 ? -6.215 23.609 34.125 1 85.94 188 ASP A O 1
ATOM 1536 N N . GLN A 1 189 ? -4.363 22.859 33.156 1 87.81 189 GLN A N 1
ATOM 1537 C CA . GLN A 1 189 ? -3.49 23.234 34.25 1 87.81 189 GLN A CA 1
ATOM 1538 C C . GLN A 1 189 ? -3.477 24.75 34.469 1 87.81 189 GLN A C 1
ATOM 1540 O O . GLN A 1 189 ? -3.52 25.219 35.594 1 87.81 189 GLN A O 1
ATOM 1545 N N . GLU A 1 190 ? -3.385 25.5 33.406 1 89 190 GLU A N 1
ATOM 1546 C CA . GLU A 1 190 ? -3.422 26.969 33.469 1 89 190 GLU A CA 1
ATOM 1547 C C . GLU A 1 190 ? -4.742 27.453 34.062 1 89 190 GLU A C 1
ATOM 1549 O O . GLU A 1 190 ? -4.762 28.391 34.875 1 89 190 GLU A O 1
ATOM 1554 N N . PHE A 1 191 ? -5.773 26.859 33.656 1 89.12 191 PHE A N 1
ATOM 1555 C CA . PHE A 1 191 ? -7.094 27.203 34.188 1 89.12 191 PHE A CA 1
ATOM 1556 C C . PHE A 1 191 ? -7.172 26.922 35.688 1 89.12 191 PHE A C 1
ATOM 1558 O O . PHE A 1 191 ? -7.691 27.75 36.438 1 89.12 191 PHE A O 1
ATOM 1565 N N . MET A 1 192 ? -6.703 25.781 36.062 1 90.69 192 MET A N 1
ATOM 1566 C CA . MET A 1 192 ? -6.715 25.422 37.469 1 90.69 192 MET A CA 1
ATOM 1567 C C . MET A 1 192 ? -5.871 26.391 38.312 1 90.69 192 MET A C 1
ATOM 1569 O O . MET A 1 192 ? -6.25 26.75 39.406 1 90.69 192 MET A O 1
ATOM 1573 N N . LEU A 1 193 ? -4.734 26.781 37.812 1 90.12 193 LEU A N 1
ATOM 1574 C CA . LEU A 1 193 ? -3.85 27.734 38.469 1 90.12 193 LEU A CA 1
ATOM 1575 C C . LEU A 1 193 ? -4.523 29.094 38.625 1 90.12 193 LEU A C 1
ATOM 1577 O O . LEU A 1 193 ? -4.422 29.719 39.688 1 90.12 193 LEU A O 1
ATOM 1581 N N . LYS A 1 194 ? -5.266 29.562 37.625 1 93.31 194 LYS A N 1
ATOM 1582 C CA . LYS A 1 194 ? -5.992 30.828 37.688 1 93.31 194 LYS A CA 1
ATOM 1583 C C . LYS A 1 194 ? -7.105 30.781 38.719 1 93.31 194 LYS A C 1
ATOM 1585 O O . LYS A 1 194 ? -7.328 31.75 39.438 1 93.31 194 LYS A O 1
ATOM 1590 N N . GLN A 1 195 ? -7.699 29.625 38.812 1 90.81 195 GLN A N 1
ATOM 1591 C CA . GLN A 1 195 ? -8.766 29.453 39.781 1 90.81 195 GLN A CA 1
ATOM 1592 C C . GLN A 1 195 ? -8.219 29.484 41.188 1 90.81 195 GLN A C 1
ATOM 1594 O O . GLN A 1 195 ? -8.828 30.078 42.094 1 90.81 195 GLN A O 1
ATOM 1599 N N . ARG A 1 196 ? -7.109 28.875 41.375 1 90.06 196 ARG A N 1
ATOM 1600 C CA . ARG A 1 196 ? -6.457 28.859 42.688 1 90.06 196 ARG A CA 1
ATOM 1601 C C . ARG A 1 196 ? -6.02 30.266 43.094 1 90.06 196 ARG A C 1
ATOM 1603 O O . ARG A 1 196 ? -6.18 30.656 44.25 1 90.06 196 ARG A O 1
ATOM 1610 N N . GLU A 1 197 ? -5.492 31 42.188 1 90.75 197 GLU A N 1
ATOM 1611 C CA . GLU A 1 197 ? -5.062 32.375 42.438 1 90.75 197 GLU A CA 1
ATOM 1612 C C . GLU A 1 197 ? -6.242 33.25 42.781 1 90.75 197 GLU A C 1
ATOM 1614 O O . GLU A 1 197 ? -6.145 34.094 43.688 1 90.75 197 GLU A O 1
ATOM 1619 N N . ARG A 1 198 ? -7.297 33.125 42.125 1 90.25 198 ARG A N 1
ATOM 1620 C CA . ARG A 1 198 ? -8.516 33.875 42.375 1 90.25 198 ARG A CA 1
ATOM 1621 C C . ARG A 1 198 ? -9.07 33.531 43.781 1 90.25 198 ARG A C 1
ATOM 1623 O O . ARG A 1 198 ? -9.516 34.438 44.5 1 90.25 198 ARG A O 1
ATOM 1630 N N . ALA A 1 199 ? -8.945 32.375 44.219 1 91.62 199 ALA A N 1
ATOM 1631 C CA . ALA A 1 199 ? -9.414 31.922 45.531 1 91.62 199 ALA A CA 1
ATOM 1632 C C . ALA A 1 199 ? -8.547 32.5 46.656 1 91.62 199 ALA A C 1
ATOM 1634 O O . ALA A 1 199 ? -9.055 32.938 47.688 1 91.62 199 ALA A O 1
ATOM 1635 N N . GLU A 1 200 ? -7.359 32.531 46.406 1 88.62 200 GLU A N 1
ATOM 1636 C CA . GLU A 1 200 ? -6.434 33.062 47.375 1 88.62 200 GLU A CA 1
ATOM 1637 C C . GLU A 1 200 ? -6.621 34.562 47.562 1 88.62 200 GLU A C 1
ATOM 1639 O O . GLU A 1 200 ? -6.551 35.094 48.656 1 88.62 200 GLU A O 1
ATOM 1644 N N . THR A 1 201 ? -7 35.312 46.531 1 89.31 201 THR A N 1
ATOM 1645 C CA . THR A 1 201 ? -7.23 36.75 46.562 1 89.31 201 THR A CA 1
ATOM 1646 C C . THR A 1 201 ? -8.516 37.062 47.344 1 89.31 201 THR A C 1
ATOM 1648 O O . THR A 1 201 ? -8.578 38.031 48.094 1 89.31 201 THR A O 1
ATOM 1651 N N . VAL A 1 202 ? -9.484 36.312 47.312 1 91.5 202 VAL A N 1
ATOM 1652 C CA . VAL A 1 202 ? -10.758 36.5 48 1 91.5 202 VAL A CA 1
ATOM 1653 C C . VAL A 1 202 ? -10.57 36.25 49.5 1 91.5 202 VAL A C 1
ATOM 1655 O O . VAL A 1 202 ? -11.133 36.938 50.344 1 91.5 202 VAL A O 1
ATOM 1658 N N . ASN A 1 203 ? -9.812 35.312 49.812 1 87.31 203 ASN A N 1
ATOM 1659 C CA . ASN A 1 203 ? -9.57 35 51.219 1 87.31 203 ASN A CA 1
ATOM 1660 C C . ASN A 1 203 ? -8.734 36.062 51.938 1 87.31 203 ASN A C 1
ATOM 1662 O O . ASN A 1 203 ? -8.875 36.281 53.125 1 87.31 203 ASN A O 1
ATOM 1666 N N . ASN A 1 204 ? -7.992 36.75 51.281 1 82.62 204 ASN A N 1
ATOM 1667 C CA . ASN A 1 204 ? -7.133 37.75 51.875 1 82.62 204 ASN A CA 1
ATOM 1668 C C . ASN A 1 204 ? -7.855 39.094 52 1 82.62 204 ASN A C 1
ATOM 1670 O O . ASN A 1 204 ? -7.344 40.031 52.625 1 82.62 204 ASN A O 1
ATOM 1674 N N . THR A 1 205 ? -8.953 39.344 51.375 1 75.81 205 THR A N 1
ATOM 1675 C CA . THR A 1 205 ? -9.703 40.562 51.438 1 75.81 205 THR A CA 1
ATOM 1676 C C . THR A 1 205 ? -10.766 40.5 52.531 1 75.81 205 THR A C 1
ATOM 1678 O O . THR A 1 205 ? -11.398 41.5 52.875 1 75.81 205 THR A O 1
ATOM 1681 N N . GLU A 1 206 ? -10.977 39.438 53.188 1 60.72 206 GLU A N 1
ATOM 1682 C CA . GLU A 1 206 ? -11.789 39.375 54.406 1 60.72 206 GLU A CA 1
ATOM 1683 C C . GLU A 1 206 ? -10.906 39.375 55.625 1 60.72 206 GLU A C 1
ATOM 1685 O O . GLU A 1 206 ? -9.828 38.781 55.656 1 60.72 206 GLU A O 1
ATOM 1690 N N . MET B 1 1 ? -13.422 -35.188 -10.516 1 68.44 1 MET B N 1
ATOM 1691 C CA . MET B 1 1 ? -14.133 -34.031 -11.047 1 68.44 1 MET B CA 1
ATOM 1692 C C . MET B 1 1 ? -15.266 -33.594 -10.117 1 68.44 1 MET B C 1
ATOM 1694 O O . MET B 1 1 ? -15.906 -34.438 -9.492 1 68.44 1 MET B O 1
ATOM 1698 N N . LEU B 1 2 ? -15.289 -32.312 -9.867 1 78.81 2 LEU B N 1
ATOM 1699 C CA . LEU B 1 2 ? -16.328 -31.844 -8.961 1 78.81 2 LEU B CA 1
ATOM 1700 C C . LEU B 1 2 ? -17.703 -31.922 -9.609 1 78.81 2 LEU B C 1
ATOM 1702 O O . LEU B 1 2 ? -17.828 -31.781 -10.828 1 78.81 2 LEU B O 1
ATOM 1706 N N . SER B 1 3 ? -18.703 -32.281 -8.812 1 86.56 3 SER B N 1
ATOM 1707 C CA . SER B 1 3 ? -20.078 -32.281 -9.305 1 86.56 3 SER B CA 1
ATOM 1708 C C . SER B 1 3 ? -20.547 -30.875 -9.656 1 86.56 3 SER B C 1
ATOM 1710 O O . SER B 1 3 ? -20.016 -29.891 -9.133 1 86.56 3 SER B O 1
ATOM 1712 N N . PRO B 1 4 ? -21.453 -30.812 -10.617 1 89.56 4 PRO B N 1
ATOM 1713 C CA . PRO B 1 4 ? -21.984 -29.484 -10.977 1 89.56 4 PRO B CA 1
ATOM 1714 C C . PRO B 1 4 ? -22.5 -28.703 -9.773 1 89.56 4 PRO B C 1
ATOM 1716 O O . PRO B 1 4 ? -22.375 -27.484 -9.719 1 89.56 4 PRO B O 1
ATOM 1719 N N . LYS B 1 5 ? -23.109 -29.344 -8.859 1 88.88 5 LYS B N 1
ATOM 1720 C CA . LYS B 1 5 ? -23.609 -28.688 -7.656 1 88.88 5 LYS B CA 1
ATOM 1721 C C . LYS B 1 5 ? -22.469 -28.094 -6.84 1 88.88 5 LYS B C 1
ATOM 1723 O O . LYS B 1 5 ? -22.547 -26.953 -6.387 1 88.88 5 LYS B O 1
ATOM 1728 N N . VAL B 1 6 ? -21.469 -28.875 -6.668 1 88.69 6 VAL B N 1
ATOM 1729 C CA . VAL B 1 6 ? -20.312 -28.422 -5.895 1 88.69 6 VAL B CA 1
ATOM 1730 C C . VAL B 1 6 ? -19.641 -27.25 -6.605 1 88.69 6 VAL B C 1
ATOM 1732 O O . VAL B 1 6 ? -19.234 -26.281 -5.965 1 88.69 6 VAL B O 1
ATOM 1735 N N . ILE B 1 7 ? -19.578 -27.312 -7.922 1 91.44 7 ILE B N 1
ATOM 1736 C CA . ILE B 1 7 ? -18.984 -26.25 -8.695 1 91.44 7 ILE B CA 1
ATOM 1737 C C . ILE B 1 7 ? -19.766 -24.953 -8.492 1 91.44 7 ILE B C 1
ATOM 1739 O O . ILE B 1 7 ? -19.172 -23.891 -8.305 1 91.44 7 ILE B O 1
ATOM 1743 N N . SER B 1 8 ? -21.062 -25.047 -8.539 1 91.94 8 SER B N 1
ATOM 1744 C CA . SER B 1 8 ? -21.922 -23.875 -8.305 1 91.94 8 SER B CA 1
ATOM 1745 C C . SER B 1 8 ? -21.703 -23.297 -6.914 1 91.94 8 SER B C 1
ATOM 1747 O O . SER B 1 8 ? -21.656 -22.078 -6.746 1 91.94 8 SER B O 1
ATOM 1749 N N . GLU B 1 9 ? -21.578 -24.094 -5.926 1 92.19 9 GLU B N 1
ATOM 1750 C CA . GLU B 1 9 ? -21.359 -23.656 -4.551 1 92.19 9 GLU B CA 1
ATOM 1751 C C . GLU B 1 9 ? -20 -22.984 -4.395 1 92.19 9 GLU B C 1
ATOM 1753 O O . GLU B 1 9 ? -19.859 -22.016 -3.641 1 92.19 9 GLU B O 1
ATOM 1758 N N . VAL B 1 10 ? -19.031 -23.516 -5.133 1 93.25 10 VAL B N 1
ATOM 1759 C CA . VAL B 1 10 ? -17.703 -22.906 -5.102 1 93.25 10 VAL B CA 1
ATOM 1760 C C . VAL B 1 10 ? -17.75 -21.5 -5.699 1 93.25 10 VAL B C 1
ATOM 1762 O O . VAL B 1 10 ? -17.125 -20.578 -5.18 1 93.25 10 VAL B O 1
ATOM 1765 N N . VAL B 1 11 ? -18.5 -21.328 -6.715 1 95.38 11 VAL B N 1
ATOM 1766 C CA . VAL B 1 11 ? -18.625 -20.031 -7.367 1 95.38 11 VAL B CA 1
ATOM 1767 C C . VAL B 1 11 ? -19.312 -19.047 -6.426 1 95.38 11 VAL B C 1
ATOM 1769 O O . VAL B 1 11 ? -18.875 -17.891 -6.289 1 95.38 11 VAL B O 1
ATOM 1772 N N . VAL B 1 12 ? -20.344 -19.5 -5.793 1 96.19 12 VAL B N 1
ATOM 1773 C CA . VAL B 1 12 ? -21.047 -18.656 -4.84 1 96.19 12 VAL B CA 1
ATOM 1774 C C . VAL B 1 12 ? -20.109 -18.25 -3.707 1 96.19 12 VAL B C 1
ATOM 1776 O O . VAL B 1 12 ? -20.062 -17.094 -3.314 1 96.19 12 VAL B O 1
ATOM 1779 N N . HIS B 1 13 ? -19.391 -19.234 -3.141 1 96.62 13 HIS B N 1
ATOM 1780 C CA . HIS B 1 13 ? -18.375 -18.984 -2.125 1 96.62 13 HIS B CA 1
ATOM 1781 C C . HIS B 1 13 ? -17.375 -17.922 -2.592 1 96.62 13 HIS B C 1
ATOM 1783 O O . HIS B 1 13 ? -17.109 -16.953 -1.874 1 96.62 13 HIS B O 1
ATOM 1789 N N . ALA B 1 14 ? -16.938 -18.047 -3.795 1 97.12 14 ALA B N 1
ATOM 1790 C CA . ALA B 1 14 ? -15.938 -17.141 -4.344 1 97.12 14 ALA B CA 1
ATOM 1791 C C . ALA B 1 14 ? -16.5 -15.727 -4.473 1 97.12 14 ALA B C 1
ATOM 1793 O O . ALA B 1 14 ? -15.828 -14.742 -4.137 1 97.12 14 ALA B O 1
ATOM 1794 N N . VAL B 1 15 ? -17.672 -15.625 -4.93 1 97.94 15 VAL B N 1
ATOM 1795 C CA . VAL B 1 15 ? -18.312 -14.328 -5.137 1 97.94 15 VAL B CA 1
ATOM 1796 C C . VAL B 1 15 ? -18.531 -13.641 -3.793 1 97.94 15 VAL B C 1
ATOM 1798 O O . VAL B 1 15 ? -18.281 -12.445 -3.645 1 97.94 15 VAL B O 1
ATOM 1801 N N . ILE B 1 16 ? -19 -14.383 -2.859 1 98.25 16 ILE B N 1
ATOM 1802 C CA . ILE B 1 16 ? -19.25 -13.852 -1.523 1 98.25 16 ILE B CA 1
ATOM 1803 C C . ILE B 1 16 ? -17.953 -13.289 -0.941 1 98.25 16 ILE B C 1
ATOM 1805 O O . ILE B 1 16 ? -17.938 -12.172 -0.421 1 98.25 16 ILE B O 1
ATOM 1809 N N . PHE B 1 17 ? -16.875 -14.008 -1.076 1 98.62 17 PHE B N 1
ATOM 1810 C CA . PHE B 1 17 ? -15.625 -13.57 -0.481 1 98.62 17 PHE B CA 1
ATOM 1811 C C . PHE B 1 17 ? -15.016 -12.43 -1.278 1 98.62 17 PHE B C 1
ATOM 1813 O O . PHE B 1 17 ? -14.359 -11.555 -0.713 1 98.62 17 PHE B O 1
ATOM 1820 N N . TRP B 1 18 ? -15.258 -12.406 -2.562 1 98.75 18 TRP B N 1
ATOM 1821 C CA . TRP B 1 18 ? -14.867 -11.258 -3.377 1 98.75 18 TRP B CA 1
ATOM 1822 C C . TRP B 1 18 ? -15.547 -9.984 -2.885 1 98.75 18 TRP B C 1
ATOM 1824 O O . TRP B 1 18 ? -14.891 -8.961 -2.668 1 98.75 18 TRP B O 1
ATOM 1834 N N . ILE B 1 19 ? -16.797 -10.055 -2.621 1 98.69 19 ILE B N 1
ATOM 1835 C CA . ILE B 1 19 ? -17.562 -8.898 -2.162 1 98.69 19 ILE B CA 1
ATOM 1836 C C . ILE B 1 19 ? -17.141 -8.531 -0.74 1 98.69 19 ILE B C 1
ATOM 1838 O O . ILE B 1 19 ? -16.922 -7.359 -0.433 1 98.69 19 ILE B O 1
ATOM 1842 N N . SER B 1 20 ? -17.016 -9.5 0.109 1 98.75 20 SER B N 1
ATOM 1843 C CA . SER B 1 20 ? -16.719 -9.281 1.521 1 98.75 20 SER B CA 1
ATOM 1844 C C . SER B 1 20 ? -15.297 -8.797 1.718 1 98.75 20 SER B C 1
ATOM 1846 O O . SER B 1 20 ? -15.062 -7.617 2.01 1 98.75 20 SER B O 1
ATOM 1848 N N . MET B 1 21 ? -14.336 -9.648 1.37 1 98.69 21 MET B N 1
ATOM 1849 C CA . MET B 1 21 ? -12.945 -9.352 1.692 1 98.69 21 MET B CA 1
ATOM 1850 C C . MET B 1 21 ? -12.273 -8.578 0.562 1 98.69 21 MET B C 1
ATOM 1852 O O . MET B 1 21 ? -11.328 -7.82 0.796 1 98.69 21 MET B O 1
ATOM 1856 N N . GLY B 1 22 ? -12.797 -8.719 -0.617 1 98.62 22 GLY B N 1
ATOM 1857 C CA . GLY B 1 22 ? -12.188 -8.062 -1.763 1 98.62 22 GLY B CA 1
ATOM 1858 C C . GLY B 1 22 ? -12.68 -6.645 -1.976 1 98.62 22 GLY B C 1
ATOM 1859 O O . GLY B 1 22 ? -12.008 -5.84 -2.623 1 98.62 22 GLY B O 1
ATOM 1860 N N . PHE B 1 23 ? -13.828 -6.391 -1.427 1 98.69 23 PHE B N 1
ATOM 1861 C CA . PHE B 1 23 ? -14.398 -5.094 -1.767 1 98.69 23 PHE B CA 1
ATOM 1862 C C . PHE B 1 23 ? -14.852 -4.355 -0.511 1 98.69 23 PHE B C 1
ATOM 1864 O O . PHE B 1 23 ? -14.359 -3.264 -0.218 1 98.69 23 PHE B O 1
ATOM 1871 N N . LEU B 1 24 ? -15.734 -4.867 0.268 1 98.75 24 LEU B N 1
ATOM 1872 C CA . LEU B 1 24 ? -16.328 -4.184 1.416 1 98.75 24 LEU B CA 1
ATOM 1873 C C . LEU B 1 24 ? -15.258 -3.855 2.455 1 98.75 24 LEU B C 1
ATOM 1875 O O . LEU B 1 24 ? -15.219 -2.74 2.984 1 98.75 24 LEU B O 1
ATOM 1879 N N . MET B 1 25 ? -14.414 -4.809 2.744 1 98.75 25 MET B N 1
ATOM 1880 C CA . MET B 1 25 ? -13.422 -4.594 3.791 1 98.75 25 MET B CA 1
ATOM 1881 C C . MET B 1 25 ? -12.414 -3.527 3.377 1 98.75 25 MET B C 1
ATOM 1883 O O . MET B 1 25 ? -12.188 -2.564 4.113 1 98.75 25 MET B O 1
ATOM 1887 N N . PRO B 1 26 ? -11.844 -3.656 2.188 1 98.56 26 PRO B N 1
ATOM 1888 C CA . PRO B 1 26 ? -10.953 -2.561 1.788 1 98.56 26 PRO B CA 1
ATOM 1889 C C . PRO B 1 26 ? -11.68 -1.221 1.691 1 98.56 26 PRO B C 1
ATOM 1891 O O . PRO B 1 26 ? -11.102 -0.176 1.994 1 98.56 26 PRO B O 1
ATOM 1894 N N . LEU B 1 27 ? -12.906 -1.21 1.299 1 98.38 27 LEU B N 1
ATOM 1895 C CA . LEU B 1 27 ? -13.68 0.026 1.248 1 98.38 27 LEU B CA 1
ATOM 1896 C C . LEU B 1 27 ? -13.836 0.627 2.641 1 98.38 27 LEU B C 1
ATOM 1898 O O . LEU B 1 27 ? -13.719 1.843 2.814 1 98.38 27 LEU B O 1
ATOM 1902 N N . GLY B 1 28 ? -14.125 -0.174 3.559 1 98.31 28 GLY B N 1
ATOM 1903 C CA . GLY B 1 28 ? -14.203 0.287 4.938 1 98.31 28 GLY B CA 1
ATOM 1904 C C . GLY B 1 28 ? -12.914 0.903 5.434 1 98.31 28 GLY B C 1
ATOM 1905 O O . GLY B 1 28 ? -12.93 1.902 6.156 1 98.31 28 GLY B O 1
ATOM 1906 N N . ILE B 1 29 ? -11.805 0.316 5.047 1 97.44 29 ILE B N 1
ATOM 1907 C CA . ILE B 1 29 ? -10.5 0.838 5.426 1 97.44 29 ILE B CA 1
ATOM 1908 C C . ILE B 1 29 ? -10.281 2.211 4.793 1 97.44 29 ILE B C 1
ATOM 1910 O O . ILE B 1 29 ? -9.828 3.145 5.457 1 97.44 29 ILE B O 1
ATOM 1914 N N . LEU B 1 30 ? -10.688 2.354 3.582 1 97.19 30 LEU B N 1
ATOM 1915 C CA . LEU B 1 30 ? -10.523 3.621 2.881 1 97.19 30 LEU B CA 1
ATOM 1916 C C . LEU B 1 30 ? -11.352 4.719 3.543 1 97.19 30 LEU B C 1
ATOM 1918 O O . LEU B 1 30 ? -10.883 5.848 3.695 1 97.19 30 LEU B O 1
ATOM 1922 N N . ILE B 1 31 ? -12.477 4.371 3.965 1 97 31 ILE B N 1
ATOM 1923 C CA . ILE B 1 31 ? -13.375 5.34 4.582 1 97 31 ILE B CA 1
ATOM 1924 C C . ILE B 1 31 ? -12.82 5.773 5.934 1 97 31 ILE B C 1
ATOM 1926 O O . ILE B 1 31 ? -12.805 6.965 6.254 1 97 31 ILE B O 1
ATOM 1930 N N . MET B 1 32 ? -12.352 4.855 6.668 1 94.81 32 MET B N 1
ATOM 1931 C CA . MET B 1 32 ? -11.805 5.195 7.98 1 94.81 32 MET B CA 1
ATOM 1932 C C . MET B 1 32 ? -10.516 6.004 7.844 1 94.81 32 MET B C 1
ATOM 1934 O O . MET B 1 32 ? -10.258 6.898 8.648 1 94.81 32 MET B O 1
ATOM 1938 N N . ARG B 1 33 ? -9.742 5.676 6.902 1 92.31 33 ARG B N 1
ATOM 1939 C CA . ARG B 1 33 ? -8.516 6.434 6.66 1 92.31 33 ARG B CA 1
ATOM 1940 C C . ARG B 1 33 ? -8.836 7.879 6.293 1 92.31 33 ARG B C 1
ATOM 1942 O O . ARG B 1 33 ? -8.172 8.805 6.77 1 92.31 33 ARG B O 1
ATOM 1949 N N . LYS B 1 34 ? -9.828 8.07 5.504 1 91.31 34 LYS B N 1
ATOM 1950 C CA . LYS B 1 34 ? -10.258 9.422 5.156 1 91.31 34 LYS B CA 1
ATOM 1951 C C . LYS B 1 34 ? -10.727 10.188 6.391 1 91.31 34 LYS B C 1
ATOM 1953 O O . LYS B 1 34 ? -10.508 11.391 6.504 1 91.31 34 LYS B O 1
ATOM 1958 N N . ALA B 1 35 ? -11.289 9.5 7.297 1 89.38 35 ALA B N 1
ATOM 1959 C CA . ALA B 1 35 ? -11.766 10.109 8.539 1 89.38 35 ALA B CA 1
ATOM 1960 C C . ALA B 1 35 ? -10.609 10.711 9.328 1 89.38 35 ALA B C 1
ATOM 1962 O O . ALA B 1 35 ? -10.781 11.711 10.031 1 89.38 35 ALA B O 1
ATOM 1963 N N . ASN B 1 36 ? -9.43 10.141 9.18 1 82.75 36 ASN B N 1
ATOM 1964 C CA . ASN B 1 36 ? -8.25 10.609 9.898 1 82.75 36 ASN B CA 1
ATOM 1965 C C . ASN B 1 36 ? -7.789 11.977 9.398 1 82.75 36 ASN B C 1
ATOM 1967 O O . ASN B 1 36 ? -7.094 12.703 10.109 1 82.75 36 ASN B O 1
ATOM 1971 N N . TYR B 1 37 ? -8.211 12.312 8.172 1 81.19 37 TYR B N 1
ATOM 1972 C CA . TYR B 1 37 ? -7.836 13.602 7.59 1 81.19 37 TYR B CA 1
ATOM 1973 C C . TYR B 1 37 ? -8.953 14.617 7.754 1 81.19 37 TYR B C 1
ATOM 1975 O O . TYR B 1 37 ? -8.781 15.797 7.414 1 81.19 37 TYR B O 1
ATOM 1983 N N . GLU B 1 38 ? -10.078 14.125 8.297 1 83.19 38 GLU B N 1
ATOM 1984 C CA . GLU B 1 38 ? -11.266 14.961 8.43 1 83.19 38 GLU B CA 1
ATOM 1985 C C . GLU B 1 38 ? -11.188 15.836 9.68 1 83.19 38 GLU B C 1
ATOM 1987 O O . GLU B 1 38 ? -10.773 15.367 10.742 1 83.19 38 GLU B O 1
ATOM 1992 N N . GLN B 1 39 ? -11.477 17.094 9.477 1 80.38 39 GLN B N 1
ATOM 1993 C CA . GLN B 1 39 ? -11.398 18.062 10.57 1 80.38 39 GLN B CA 1
ATOM 1994 C C . GLN B 1 39 ? -12.75 18.25 11.25 1 80.38 39 GLN B C 1
ATOM 1996 O O . GLN B 1 39 ? -12.82 18.672 12.406 1 80.38 39 GLN B O 1
ATOM 2001 N N . ASN B 1 40 ? -13.812 17.922 10.578 1 88.94 40 ASN B N 1
ATOM 2002 C CA . ASN B 1 40 ? -15.164 18.047 11.109 1 88.94 40 ASN B CA 1
ATOM 2003 C C . ASN B 1 40 ? -15.555 16.812 11.93 1 88.94 40 ASN B C 1
ATOM 2005 O O . ASN B 1 40 ? -15.672 15.719 11.391 1 88.94 40 ASN B O 1
ATOM 2009 N N . PRO B 1 41 ? -15.852 17.031 13.164 1 88.19 41 PRO B N 1
ATOM 2010 C CA . PRO B 1 41 ? -16.141 15.898 14.047 1 88.19 41 PRO B CA 1
ATOM 2011 C C . PRO B 1 41 ? -17.391 15.125 13.633 1 88.19 41 PRO B C 1
ATOM 2013 O O . PRO B 1 41 ? -17.453 13.906 13.781 1 88.19 41 PRO B O 1
ATOM 2016 N N . SER B 1 42 ? -18.391 15.836 13.195 1 92 42 SER B N 1
ATOM 2017 C CA . SER B 1 42 ? -19.625 15.18 12.773 1 92 42 SER B CA 1
ATOM 2018 C C . SER B 1 42 ? -19.391 14.25 11.594 1 92 42 SER B C 1
ATOM 2020 O O . SER B 1 42 ? -19.891 13.133 11.562 1 92 42 SER B O 1
ATOM 2022 N N . ARG B 1 43 ? -18.625 14.672 10.641 1 93.44 43 ARG B N 1
ATOM 2023 C CA . ARG B 1 43 ? -18.297 13.859 9.477 1 93.44 43 ARG B CA 1
ATOM 2024 C C . ARG B 1 43 ? -17.438 12.664 9.875 1 93.44 43 ARG B C 1
ATOM 2026 O O . ARG B 1 43 ? -17.594 11.57 9.328 1 93.44 43 ARG B O 1
ATOM 2033 N N . MET B 1 44 ? -16.594 12.906 10.773 1 91.81 44 MET B N 1
ATOM 2034 C CA . MET B 1 44 ? -15.758 11.82 11.273 1 91.81 44 MET B CA 1
ATOM 2035 C C . MET B 1 44 ? -16.609 10.719 11.898 1 91.81 44 MET B C 1
ATOM 2037 O O . MET B 1 44 ? -16.375 9.531 11.656 1 91.81 44 MET B O 1
ATOM 2041 N N . ARG B 1 45 ? -17.594 11.133 12.68 1 92.62 45 ARG B N 1
ATOM 2042 C CA . ARG B 1 45 ? -18.484 10.18 13.328 1 92.62 45 ARG B CA 1
ATOM 2043 C C . ARG B 1 45 ? -19.266 9.383 12.297 1 92.62 45 ARG B C 1
ATOM 2045 O O . ARG B 1 45 ? -19.422 8.164 12.43 1 92.62 45 ARG B O 1
ATOM 2052 N N . ILE B 1 46 ? -19.703 10.07 11.305 1 96.44 46 ILE B N 1
ATOM 2053 C CA . ILE B 1 46 ? -20.469 9.414 10.242 1 96.44 46 ILE B CA 1
ATOM 2054 C C . ILE B 1 46 ? -19.578 8.391 9.531 1 96.44 46 ILE B C 1
ATOM 2056 O O . ILE B 1 46 ? -20.016 7.262 9.281 1 96.44 46 ILE B O 1
ATOM 2060 N N . MET B 1 47 ? -18.375 8.773 9.258 1 96.62 47 MET B N 1
ATOM 2061 C CA . MET B 1 47 ? -17.438 7.883 8.57 1 96.62 47 MET B CA 1
ATOM 2062 C C . MET B 1 47 ? -17.125 6.668 9.438 1 96.62 47 MET B C 1
ATOM 2064 O O . MET B 1 47 ? -16.969 5.559 8.922 1 96.62 47 MET B O 1
ATOM 2068 N N . PHE B 1 48 ? -17.047 6.898 10.703 1 95.5 48 PHE B N 1
ATOM 2069 C CA . PHE B 1 48 ? -16.844 5.789 11.625 1 95.5 48 PHE B CA 1
ATOM 2070 C C . PHE B 1 48 ? -18 4.805 11.555 1 95.5 48 PHE B C 1
ATOM 2072 O O . PHE B 1 48 ? -17.797 3.592 11.484 1 95.5 48 PHE B O 1
ATOM 2079 N N . TYR B 1 49 ? -19.188 5.301 11.539 1 96.56 49 TYR B N 1
ATOM 2080 C CA . TYR B 1 49 ? -20.359 4.438 11.508 1 96.56 49 TYR B CA 1
ATOM 2081 C C . TYR B 1 49 ? -20.469 3.719 10.172 1 96.56 49 TYR B C 1
ATOM 2083 O O . TYR B 1 49 ? -20.906 2.566 10.109 1 96.56 49 TYR B O 1
ATOM 2091 N N . ILE B 1 50 ? -20.125 4.359 9.133 1 98 50 ILE B N 1
ATOM 2092 C CA . ILE B 1 50 ? -20.125 3.715 7.82 1 98 50 ILE B CA 1
ATOM 2093 C C . ILE B 1 50 ? -19.094 2.586 7.805 1 98 50 ILE B C 1
ATOM 2095 O O . ILE B 1 50 ? -19.375 1.482 7.336 1 98 50 ILE B O 1
ATOM 2099 N N . HIS B 1 51 ? -17.906 2.891 8.312 1 98.31 51 HIS B N 1
ATOM 2100 C CA . HIS B 1 51 ? -16.891 1.854 8.438 1 98.31 51 HIS B CA 1
ATOM 2101 C C . HIS B 1 51 ? -17.406 0.661 9.234 1 98.31 51 HIS B C 1
ATOM 2103 O O . HIS B 1 51 ? -17.297 -0.483 8.789 1 98.31 51 HIS B O 1
ATOM 2109 N N . ALA B 1 52 ? -18.047 0.914 10.336 1 97.56 52 ALA B N 1
ATOM 2110 C CA . ALA B 1 52 ? -18.547 -0.155 11.188 1 97.56 52 ALA B CA 1
ATOM 2111 C C . ALA B 1 52 ? -19.625 -0.97 10.469 1 97.56 52 ALA B C 1
ATOM 2113 O O . ALA B 1 52 ? -19.641 -2.199 10.555 1 97.56 52 ALA B O 1
ATOM 2114 N N . ALA B 1 53 ? -20.469 -0.323 9.781 1 98.31 53 ALA B N 1
ATOM 2115 C CA . ALA B 1 53 ? -21.547 -0.99 9.047 1 98.31 53 ALA B CA 1
ATOM 2116 C C . ALA B 1 53 ? -20.984 -1.864 7.926 1 98.31 53 ALA B C 1
ATOM 2118 O O . ALA B 1 53 ? -21.391 -3.014 7.762 1 98.31 53 ALA B O 1
ATOM 2119 N N . LEU B 1 54 ? -20.078 -1.315 7.199 1 98.62 54 LEU B N 1
ATOM 2120 C CA . LEU B 1 54 ? -19.469 -2.055 6.105 1 98.62 54 LEU B CA 1
ATOM 2121 C C . LEU B 1 54 ? -18.734 -3.283 6.625 1 98.62 54 LEU B C 1
ATOM 2123 O O . LEU B 1 54 ? -18.844 -4.367 6.051 1 98.62 54 LEU B O 1
ATOM 2127 N N . GLN B 1 55 ? -18 -3.088 7.68 1 98.69 55 GLN B N 1
ATOM 2128 C CA . GLN B 1 55 ? -17.266 -4.211 8.258 1 98.69 55 GLN B CA 1
ATOM 2129 C C . GLN B 1 55 ? -18.219 -5.266 8.805 1 98.69 55 GLN B C 1
ATOM 2131 O O . GLN B 1 55 ? -17.953 -6.465 8.688 1 98.69 55 GLN B O 1
ATOM 2136 N N . SER B 1 56 ? -19.266 -4.871 9.414 1 98.56 56 SER B N 1
ATOM 2137 C CA . SER B 1 56 ? -20.25 -5.824 9.93 1 98.56 56 SER B CA 1
ATOM 2138 C C . SER B 1 56 ? -20.891 -6.625 8.805 1 98.56 56 SER B C 1
ATOM 2140 O O . SER B 1 56 ? -21.047 -7.844 8.906 1 98.56 56 SER B O 1
ATOM 2142 N N . LEU B 1 57 ? -21.25 -5.902 7.777 1 98.69 57 LEU B N 1
ATOM 2143 C CA . LEU B 1 57 ? -21.812 -6.574 6.609 1 98.69 57 LEU B CA 1
ATOM 2144 C C . LEU B 1 57 ? -20.812 -7.547 6.008 1 98.69 57 LEU B C 1
ATOM 2146 O O . LEU B 1 57 ? -21.172 -8.664 5.629 1 98.69 57 LEU B O 1
ATOM 2150 N N . ALA B 1 58 ? -19.594 -7.141 5.93 1 98.81 58 ALA B N 1
ATOM 2151 C CA . ALA B 1 58 ? -18.531 -7.992 5.387 1 98.81 58 ALA B CA 1
ATOM 2152 C C . ALA B 1 58 ? -18.359 -9.258 6.223 1 98.81 58 ALA B C 1
ATOM 2154 O O . ALA B 1 58 ? -18.219 -10.352 5.676 1 98.81 58 ALA B O 1
ATOM 2155 N N . VAL B 1 59 ? -18.359 -9.141 7.484 1 98.62 59 VAL B N 1
ATOM 2156 C CA . VAL B 1 59 ? -18.203 -10.281 8.383 1 98.62 59 VAL B CA 1
ATOM 2157 C C . VAL B 1 59 ? -19.391 -11.219 8.25 1 98.62 59 VAL B C 1
ATOM 2159 O O . VAL B 1 59 ? -19.234 -12.445 8.25 1 98.62 59 VAL B O 1
ATOM 2162 N N . LEU B 1 60 ? -20.547 -10.641 8.141 1 98.56 60 LEU B N 1
ATOM 2163 C CA . LEU B 1 60 ? -21.734 -11.461 7.941 1 98.56 60 LEU B CA 1
ATOM 2164 C C . LEU B 1 60 ? -21.641 -12.273 6.656 1 98.56 60 LEU B C 1
ATOM 2166 O O . LEU B 1 60 ? -21.875 -13.477 6.66 1 98.56 60 LEU B O 1
ATOM 2170 N N . LEU B 1 61 ? -21.297 -11.641 5.629 1 98.56 61 LEU B N 1
ATOM 2171 C CA . LEU B 1 61 ? -21.172 -12.312 4.34 1 98.56 61 LEU B CA 1
ATOM 2172 C C . LEU B 1 61 ? -20.078 -13.383 4.391 1 98.56 61 LEU B C 1
ATOM 2174 O O . LEU B 1 61 ? -20.281 -14.5 3.908 1 98.56 61 LEU B O 1
ATOM 2178 N N . LEU B 1 62 ? -18.953 -13.008 4.941 1 98.38 62 LEU B N 1
ATOM 2179 C CA . LEU B 1 62 ? -17.859 -13.977 4.996 1 98.38 62 LEU B CA 1
ATOM 2180 C C . LEU B 1 62 ? -18.266 -15.195 5.816 1 98.38 62 LEU B C 1
ATOM 2182 O O . LEU B 1 62 ? -17.828 -16.312 5.52 1 98.38 62 LEU B O 1
ATOM 2186 N N . THR B 1 63 ? -19.016 -14.984 6.844 1 97.94 63 THR B N 1
ATOM 2187 C CA . THR B 1 63 ? -19.5 -16.109 7.652 1 97.94 63 THR B CA 1
ATOM 2188 C C . THR B 1 63 ? -20.406 -17.016 6.828 1 97.94 63 THR B C 1
ATOM 2190 O O . THR B 1 63 ? -20.266 -18.25 6.883 1 97.94 63 THR B O 1
ATOM 2193 N N . ILE B 1 64 ? -21.281 -16.422 6.059 1 97 64 ILE B N 1
ATOM 2194 C CA . ILE B 1 64 ? -22.156 -17.203 5.172 1 97 64 ILE B CA 1
ATOM 2195 C C . ILE B 1 64 ? -21.297 -17.984 4.18 1 97 64 ILE B C 1
ATOM 2197 O O . ILE B 1 64 ? -21.531 -19.188 3.98 1 97 64 ILE B O 1
ATOM 2201 N N . GLY B 1 65 ? -20.328 -17.375 3.576 1 96.19 65 GLY B N 1
ATOM 2202 C CA . GLY B 1 65 ? -19.438 -18.047 2.643 1 96.19 65 GLY B CA 1
ATOM 2203 C C . GLY B 1 65 ? -18.656 -19.188 3.277 1 96.19 65 GLY B C 1
ATOM 2204 O O . GLY B 1 65 ? -18.422 -20.219 2.643 1 96.19 65 GLY B O 1
ATOM 2205 N N . ALA B 1 66 ? -18.266 -18.984 4.523 1 94.38 66 ALA B N 1
ATOM 2206 C CA . ALA B 1 66 ? -17.516 -20.016 5.25 1 94.38 66 ALA B CA 1
ATOM 2207 C C . ALA B 1 66 ? -18.406 -21.219 5.559 1 94.38 66 ALA B C 1
ATOM 2209 O O . ALA B 1 66 ? -17.969 -22.359 5.441 1 94.38 66 ALA B O 1
ATOM 2210 N N . ILE B 1 67 ? -19.594 -20.984 5.953 1 93.19 67 ILE B N 1
ATOM 2211 C CA . ILE B 1 67 ? -20.547 -22.047 6.266 1 93.19 67 ILE B CA 1
ATOM 2212 C C . ILE B 1 67 ? -20.828 -22.859 5.008 1 93.19 67 ILE B C 1
ATOM 2214 O O . ILE B 1 67 ? -20.844 -24.094 5.055 1 93.19 67 ILE B O 1
ATOM 2218 N N . LEU B 1 68 ? -21.031 -22.203 3.867 1 89.81 68 LEU B N 1
ATOM 2219 C CA . LEU B 1 68 ? -21.266 -22.891 2.6 1 89.81 68 LEU B CA 1
ATOM 2220 C C . LEU B 1 68 ? -20.078 -23.797 2.246 1 89.81 68 LEU B C 1
ATOM 2222 O O . LEU B 1 68 ? -20.266 -24.922 1.791 1 89.81 68 LEU B O 1
ATOM 2226 N N . ALA B 1 69 ? -18.906 -23.297 2.445 1 90 69 ALA B N 1
ATOM 2227 C CA . ALA B 1 69 ? -17.703 -24.047 2.143 1 90 69 ALA B CA 1
ATOM 2228 C C . ALA B 1 69 ? -17.562 -25.266 3.062 1 90 69 ALA B C 1
ATOM 2230 O O . ALA B 1 69 ? -17.234 -26.359 2.613 1 90 69 ALA B O 1
ATOM 2231 N N . TYR B 1 70 ? -17.812 -25.094 4.273 1 87.12 70 TYR B N 1
ATOM 2232 C CA . TYR B 1 70 ? -17.688 -26.156 5.258 1 87.12 70 TYR B CA 1
ATOM 2233 C C . TYR B 1 70 ? -18.703 -27.266 4.98 1 87.12 70 TYR B C 1
ATOM 2235 O O . TYR B 1 70 ? -18.375 -28.453 5.082 1 87.12 70 TYR B O 1
ATOM 2243 N N . LYS B 1 71 ? -19.828 -26.969 4.535 1 85.06 71 LYS B N 1
ATOM 2244 C CA . LYS B 1 71 ? -20.906 -27.938 4.312 1 85.06 71 LYS B CA 1
ATOM 2245 C C . LYS B 1 71 ? -20.703 -28.688 3 1 85.06 71 LYS B C 1
ATOM 2247 O O . LYS B 1 71 ? -20.922 -29.891 2.934 1 85.06 71 LYS B O 1
ATOM 2252 N N . ASP B 1 72 ? -20.203 -28.031 2.021 1 78.5 72 ASP B N 1
ATOM 2253 C CA . ASP B 1 72 ? -20.375 -28.578 0.68 1 78.5 72 ASP B CA 1
ATOM 2254 C C . ASP B 1 72 ? -19.031 -29 0.081 1 78.5 72 ASP B C 1
ATOM 2256 O O . ASP B 1 72 ? -19 -29.75 -0.892 1 78.5 72 ASP B O 1
ATOM 2260 N N . PHE B 1 73 ? -17.984 -28.484 0.672 1 76.69 73 PHE B N 1
ATOM 2261 C CA . PHE B 1 73 ? -16.688 -28.766 0.062 1 76.69 73 PHE B CA 1
ATOM 2262 C C . PHE B 1 73 ? -16.031 -29.969 0.726 1 76.69 73 PHE B C 1
ATOM 2264 O O . PHE B 1 73 ? -16.266 -30.25 1.9 1 76.69 73 PHE B O 1
ATOM 2271 N N . PRO B 1 74 ? -15.375 -30.719 -0.118 1 70.31 74 PRO B N 1
ATOM 2272 C CA . PRO B 1 74 ? -14.516 -31.703 0.562 1 70.31 74 PRO B CA 1
ATOM 2273 C C . PRO B 1 74 ? -13.453 -31.047 1.438 1 70.31 74 PRO B C 1
ATOM 2275 O O . PRO B 1 74 ? -12.742 -30.141 0.98 1 70.31 74 PRO B O 1
ATOM 2278 N N . ASN B 1 75 ? -13.57 -31.047 2.74 1 63.5 75 ASN B N 1
ATOM 2279 C CA . ASN B 1 75 ? -12.773 -30.281 3.697 1 63.5 75 ASN B CA 1
ATOM 2280 C C . ASN B 1 75 ? -11.586 -31.109 4.215 1 63.5 75 ASN B C 1
ATOM 2282 O O . ASN B 1 75 ? -11.484 -31.359 5.414 1 63.5 75 ASN B O 1
ATOM 2286 N N . ALA B 1 76 ? -10.844 -31.516 3.316 1 67.94 76 ALA B N 1
ATOM 2287 C CA . ALA B 1 76 ? -9.664 -32.25 3.762 1 67.94 76 ALA B CA 1
ATOM 2288 C C . ALA B 1 76 ? -8.523 -31.312 4.125 1 67.94 76 ALA B C 1
ATOM 2290 O O . ALA B 1 76 ? -7.516 -31.734 4.691 1 67.94 76 ALA B O 1
ATOM 2291 N N . PHE B 1 77 ? -8.766 -30.062 4.012 1 71.31 77 PHE B N 1
ATOM 2292 C CA . PHE B 1 77 ? -7.809 -29.016 4.348 1 71.31 77 PHE B CA 1
ATOM 2293 C C . PHE B 1 77 ? -6.426 -29.359 3.807 1 71.31 77 PHE B C 1
ATOM 2295 O O . PHE B 1 77 ? -5.418 -29.141 4.484 1 71.31 77 PHE B O 1
ATOM 2302 N N . ASN B 1 78 ? -6.465 -29.969 2.721 1 75.69 78 ASN B N 1
ATOM 2303 C CA . ASN B 1 78 ? -5.227 -30.453 2.127 1 75.69 78 ASN B CA 1
ATOM 2304 C C . ASN B 1 78 ? -4.605 -29.422 1.186 1 75.69 78 ASN B C 1
ATOM 2306 O O . ASN B 1 78 ? -3.564 -29.688 0.58 1 75.69 78 ASN B O 1
ATOM 2310 N N . ASN B 1 79 ? -5.266 -28.312 1.098 1 82.94 79 ASN B N 1
ATOM 2311 C CA . ASN B 1 79 ? -4.641 -27.328 0.219 1 82.94 79 ASN B CA 1
ATOM 2312 C C . ASN B 1 79 ? -4.402 -26 0.937 1 82.94 79 ASN B C 1
ATOM 2314 O O . ASN B 1 79 ? -5.055 -25.703 1.94 1 82.94 79 ASN B O 1
ATOM 2318 N N . ASP B 1 80 ? -3.52 -25.203 0.466 1 87.19 80 ASP B N 1
ATOM 2319 C CA . ASP B 1 80 ? -3.047 -23.969 1.082 1 87.19 80 ASP B CA 1
ATOM 2320 C C . ASP B 1 80 ? -4.16 -22.938 1.153 1 87.19 80 ASP B C 1
ATOM 2322 O O . ASP B 1 80 ? -4.254 -22.188 2.127 1 87.19 80 ASP B O 1
ATOM 2326 N N . HIS B 1 81 ? -5.059 -22.984 0.231 1 92.06 81 HIS B N 1
ATOM 2327 C CA . HIS B 1 81 ? -6.156 -22.031 0.227 1 92.06 81 HIS B CA 1
ATOM 2328 C C . HIS B 1 81 ? -7.113 -22.281 1.389 1 92.06 81 HIS B C 1
ATOM 2330 O O . HIS B 1 81 ? -7.5 -21.344 2.09 1 92.06 81 HIS B O 1
ATOM 2336 N N . GLN B 1 82 ? -7.395 -23.531 1.595 1 90.44 82 GLN B N 1
ATOM 2337 C CA . GLN B 1 82 ? -8.312 -23.875 2.678 1 90.44 82 GLN B CA 1
ATOM 2338 C C . GLN B 1 82 ? -7.723 -23.516 4.035 1 90.44 82 GLN B C 1
ATOM 2340 O O . GLN B 1 82 ? -8.422 -22.969 4.891 1 90.44 82 GLN B O 1
ATOM 2345 N N . ARG B 1 83 ? -6.508 -23.781 4.188 1 91.88 83 ARG B N 1
ATOM 2346 C CA . ARG B 1 83 ? -5.832 -23.453 5.438 1 91.88 83 ARG B CA 1
ATOM 2347 C C . ARG B 1 83 ? -5.785 -21.938 5.656 1 91.88 83 ARG B C 1
ATOM 2349 O O . ARG B 1 83 ? -6.031 -21.453 6.762 1 91.88 83 ARG B O 1
ATOM 2356 N N . LEU B 1 84 ? -5.477 -21.234 4.664 1 94.31 84 LEU B N 1
ATOM 2357 C CA . LEU B 1 84 ? -5.484 -19.781 4.727 1 94.31 84 LEU B CA 1
ATOM 2358 C C . LEU B 1 84 ? -6.879 -19.266 5.055 1 94.31 84 LEU B C 1
ATOM 2360 O O . LEU B 1 84 ? -7.031 -18.344 5.867 1 94.31 84 LEU B O 1
ATOM 2364 N N . GLY B 1 85 ? -7.84 -19.875 4.488 1 94.56 85 GLY B N 1
ATOM 2365 C CA . GLY B 1 85 ? -9.211 -19.469 4.723 1 94.56 85 GLY B CA 1
ATOM 2366 C C . GLY B 1 85 ? -9.641 -19.625 6.172 1 94.56 85 GLY B C 1
ATOM 2367 O O . GLY B 1 85 ? -10.273 -18.734 6.738 1 94.56 85 GLY B O 1
ATOM 2368 N N . VAL B 1 86 ? -9.32 -20.719 6.734 1 93.88 86 VAL B N 1
ATOM 2369 C CA . VAL B 1 86 ? -9.703 -20.984 8.117 1 93.88 86 VAL B CA 1
ATOM 2370 C C . VAL B 1 86 ? -8.984 -20 9.047 1 93.88 86 VAL B C 1
ATOM 2372 O O . VAL B 1 86 ? -9.594 -19.438 9.953 1 93.88 86 VAL B O 1
ATOM 2375 N N . ALA B 1 87 ? -7.695 -19.844 8.805 1 95.31 87 ALA B N 1
ATOM 2376 C CA . ALA B 1 87 ? -6.941 -18.875 9.602 1 95.31 87 ALA B CA 1
ATOM 2377 C C . ALA B 1 87 ? -7.551 -17.469 9.484 1 95.31 87 ALA B C 1
ATOM 2379 O O . ALA B 1 87 ? -7.695 -16.766 10.492 1 95.31 87 ALA B O 1
ATOM 2380 N N . LEU B 1 88 ? -7.961 -17.125 8.312 1 97.69 88 LEU B N 1
ATOM 2381 C CA . LEU B 1 88 ? -8.539 -15.812 8.062 1 97.69 88 LEU B CA 1
ATOM 2382 C C . LEU B 1 88 ? -9.883 -15.664 8.773 1 97.69 88 LEU B C 1
ATOM 2384 O O . LEU B 1 88 ? -10.195 -14.594 9.305 1 97.69 88 LEU B O 1
ATOM 2388 N N . TYR B 1 89 ? -10.648 -16.703 8.742 1 96.94 89 TYR B N 1
ATOM 2389 C CA . TYR B 1 89 ? -11.93 -16.656 9.43 1 96.94 89 TYR B CA 1
ATOM 2390 C C . TYR B 1 89 ? -11.75 -16.312 10.906 1 96.94 89 TYR B C 1
ATOM 2392 O O . TYR B 1 89 ? -12.414 -15.406 11.414 1 96.94 89 TYR B O 1
ATOM 2400 N N . GLY B 1 90 ? -10.805 -16.969 11.523 1 97.12 90 GLY B N 1
ATOM 2401 C CA . GLY B 1 90 ? -10.5 -16.656 12.914 1 97.12 90 GLY B CA 1
ATOM 2402 C C . GLY B 1 90 ? -9.992 -15.242 13.117 1 97.12 90 GLY B C 1
ATOM 2403 O O . GLY B 1 90 ? -10.438 -14.547 14.023 1 97.12 90 GLY B O 1
ATOM 2404 N N . LEU B 1 91 ? -9.125 -14.797 12.305 1 98.12 91 LEU B N 1
ATOM 2405 C CA . LEU B 1 91 ? -8.508 -13.477 12.438 1 98.12 91 LEU B CA 1
ATOM 2406 C C . LEU B 1 91 ? -9.539 -12.375 12.219 1 98.12 91 LEU B C 1
ATOM 2408 O O . LEU B 1 91 ? -9.508 -11.344 12.898 1 98.12 91 LEU B O 1
ATOM 2412 N N . VAL B 1 92 ? -10.43 -12.586 11.281 1 98.56 92 VAL B N 1
ATOM 2413 C CA . VAL B 1 92 ? -11.453 -11.586 10.984 1 98.56 92 VAL B CA 1
ATOM 2414 C C . VAL B 1 92 ? -12.375 -11.422 12.188 1 98.56 92 VAL B C 1
ATOM 2416 O O . VAL B 1 92 ? -12.711 -10.297 12.57 1 98.56 92 VAL B O 1
ATOM 2419 N N . TRP B 1 93 ? -12.758 -12.484 12.711 1 98.06 93 TRP B N 1
ATOM 2420 C CA . TRP B 1 93 ? -13.633 -12.414 13.883 1 98.06 93 TRP B CA 1
ATOM 2421 C C . TRP B 1 93 ? -12.906 -11.797 15.07 1 98.06 93 TRP B C 1
ATOM 2423 O O . TRP B 1 93 ? -13.492 -11.031 15.836 1 98.06 93 TRP B O 1
ATOM 2433 N N . ALA B 1 94 ? -11.641 -12.164 15.305 1 97.94 94 ALA B N 1
ATOM 2434 C CA . ALA B 1 94 ? -10.836 -11.5 16.328 1 97.94 94 ALA B CA 1
ATOM 2435 C C . ALA B 1 94 ? -10.797 -9.992 16.109 1 97.94 94 ALA B C 1
ATOM 2437 O O . ALA B 1 94 ? -10.953 -9.219 17.062 1 97.94 94 ALA B O 1
ATOM 2438 N N . GLN B 1 95 ? -10.617 -9.594 14.867 1 98.31 95 GLN B N 1
ATOM 2439 C CA . GLN B 1 95 ? -10.594 -8.188 14.5 1 98.31 95 GLN B CA 1
ATOM 2440 C C . GLN B 1 95 ? -11.945 -7.523 14.758 1 98.31 95 GLN B C 1
ATOM 2442 O O . GLN B 1 95 ? -12.008 -6.379 15.211 1 98.31 95 GLN B O 1
ATOM 2447 N N . PHE B 1 96 ? -13 -8.258 14.414 1 97.88 96 PHE B N 1
ATOM 2448 C CA . PHE B 1 96 ? -14.352 -7.738 14.633 1 97.88 96 PHE B CA 1
ATOM 2449 C C . PHE B 1 96 ? -14.586 -7.453 16.109 1 97.88 96 PHE B C 1
ATOM 2451 O O . PHE B 1 96 ? -15.055 -6.371 16.469 1 97.88 96 PHE B O 1
ATOM 2458 N N . PHE B 1 97 ? -14.164 -8.328 16.938 1 97 97 PHE B N 1
ATOM 2459 C CA . PHE B 1 97 ? -14.344 -8.172 18.375 1 97 97 PHE B CA 1
ATOM 2460 C C . PHE B 1 97 ? -13.43 -7.082 18.922 1 97 97 PHE B C 1
ATOM 2462 O O . PHE B 1 97 ? -13.812 -6.34 19.828 1 97 97 PHE B O 1
ATOM 2469 N N . LEU B 1 98 ? -12.281 -7.016 18.422 1 96.12 98 LEU B N 1
ATOM 2470 C CA . LEU B 1 98 ? -11.383 -5.934 18.797 1 96.12 98 LEU B CA 1
ATOM 2471 C C . LEU B 1 98 ? -12 -4.574 18.469 1 96.12 98 LEU B C 1
ATOM 2473 O O . LEU B 1 98 ? -11.844 -3.621 19.234 1 96.12 98 LEU B O 1
ATOM 2477 N N . GLY B 1 99 ? -12.672 -4.523 17.391 1 95.06 99 GLY B N 1
ATOM 2478 C CA . GLY B 1 99 ? -13.359 -3.299 17 1 95.06 99 GLY B CA 1
ATOM 2479 C C . GLY B 1 99 ? -14.477 -2.92 17.953 1 95.06 99 GLY B C 1
ATOM 2480 O O . GLY B 1 99 ? -14.664 -1.741 18.266 1 95.06 99 GLY B O 1
ATOM 2481 N N . ILE B 1 100 ? -15.164 -3.859 18.453 1 94.12 100 ILE B N 1
ATOM 2482 C CA . ILE B 1 100 ? -16.281 -3.637 19.359 1 94.12 100 ILE B CA 1
ATOM 2483 C C . ILE B 1 100 ? -15.773 -3.113 20.688 1 94.12 100 ILE B C 1
ATOM 2485 O O . ILE B 1 100 ? -16.453 -2.326 21.359 1 94.12 100 ILE B O 1
ATOM 2489 N N . THR B 1 101 ? -14.531 -3.439 21.094 1 91.25 101 THR B N 1
ATOM 2490 C CA . THR B 1 101 ? -13.977 -3.033 22.375 1 91.25 101 THR B CA 1
ATOM 2491 C C . THR B 1 101 ? -13.195 -1.731 22.234 1 91.25 101 THR B C 1
ATOM 2493 O O . THR B 1 101 ? -12.25 -1.487 22.984 1 91.25 101 THR B O 1
ATOM 2496 N N . ARG B 1 102 ? -13.609 -0.955 21.359 1 88.62 102 ARG B N 1
ATOM 2497 C CA . ARG B 1 102 ? -12.93 0.318 21.156 1 88.62 102 ARG B CA 1
ATOM 2498 C C . ARG B 1 102 ? -12.875 1.121 22.453 1 88.62 102 ARG B C 1
ATOM 2500 O O . ARG B 1 102 ? -13.891 1.271 23.141 1 88.62 102 ARG B O 1
ATOM 2507 N N . LEU B 1 103 ? -11.695 1.542 22.656 1 82.62 103 LEU B N 1
ATOM 2508 C CA . LEU B 1 103 ? -11.492 2.342 23.859 1 82.62 103 LEU B CA 1
ATOM 2509 C C . LEU B 1 103 ? -11.891 3.793 23.609 1 82.62 103 LEU B C 1
ATOM 2511 O O . LEU B 1 103 ? -11.664 4.332 22.531 1 82.62 103 LEU B O 1
ATOM 2515 N N . SER B 1 104 ? -12.484 4.387 24.625 1 76.5 104 SER B N 1
ATOM 2516 C CA . SER B 1 104 ? -12.938 5.77 24.531 1 76.5 104 SER B CA 1
ATOM 2517 C C . SER B 1 104 ? -11.766 6.734 24.453 1 76.5 104 SER B C 1
ATOM 2519 O O . SER B 1 104 ? -10.633 6.367 24.766 1 76.5 104 SER B O 1
ATOM 2521 N N . LYS B 1 105 ? -12.109 7.914 23.953 1 76.38 105 LYS B N 1
ATOM 2522 C CA . LYS B 1 105 ? -11.109 8.977 23.922 1 76.38 105 LYS B CA 1
ATOM 2523 C C . LYS B 1 105 ? -10.609 9.312 25.312 1 76.38 105 LYS B C 1
ATOM 2525 O O . LYS B 1 105 ? -11.391 9.336 26.266 1 76.38 105 LYS B O 1
ATOM 2530 N N . GLY B 1 106 ? -9.305 9.391 25.484 1 73.38 106 GLY B N 1
ATOM 2531 C CA . GLY B 1 106 ? -8.742 9.734 26.781 1 73.38 106 GLY B CA 1
ATOM 2532 C C . GLY B 1 106 ? -8.117 8.547 27.484 1 73.38 106 GLY B C 1
ATOM 2533 O O . GLY B 1 106 ? -7.305 8.719 28.406 1 73.38 106 GLY B O 1
ATOM 2534 N N . ASN B 1 107 ? -8.586 7.391 27.141 1 75.81 107 ASN B N 1
ATOM 2535 C CA . ASN B 1 107 ? -7.996 6.188 27.719 1 75.81 107 ASN B CA 1
ATOM 2536 C C . ASN B 1 107 ? -6.543 6.016 27.281 1 75.81 107 ASN B C 1
ATOM 2538 O O . ASN B 1 107 ? -6.207 6.242 26.125 1 75.81 107 ASN B O 1
ATOM 2542 N N . ARG B 1 108 ? -5.707 5.703 28.219 1 77.31 108 ARG B N 1
ATOM 2543 C CA . ARG B 1 108 ? -4.277 5.551 27.984 1 77.31 108 ARG B CA 1
ATOM 2544 C C . ARG B 1 108 ? -4 4.414 27 1 77.31 108 ARG B C 1
ATOM 2546 O O . ARG B 1 108 ? -3.037 4.469 26.234 1 77.31 108 ARG B O 1
ATOM 2553 N N . GLY B 1 109 ? -4.891 3.428 26.969 1 83.06 109 GLY B N 1
ATOM 2554 C CA . GLY B 1 109 ? -4.668 2.273 26.109 1 83.06 109 GLY B CA 1
ATOM 2555 C C . GLY B 1 109 ? -5.211 2.459 24.703 1 83.06 109 GLY B C 1
ATOM 2556 O O . GLY B 1 109 ? -5.09 1.566 23.859 1 83.06 109 GLY B O 1
ATOM 2557 N N . ARG B 1 110 ? -5.777 3.543 24.469 1 84.25 110 ARG B N 1
ATOM 2558 C CA . ARG B 1 110 ? -6.457 3.773 23.203 1 84.25 110 ARG B CA 1
ATOM 2559 C C . ARG B 1 110 ? -5.469 3.727 22.031 1 84.25 110 ARG B C 1
ATOM 2561 O O . ARG B 1 110 ? -5.789 3.205 20.969 1 84.25 110 ARG B O 1
ATOM 2568 N N . MET B 1 111 ? -4.332 4.207 22.312 1 84.25 111 MET B N 1
ATOM 2569 C CA . MET B 1 111 ? -3.32 4.227 21.25 1 84.25 111 MET B CA 1
ATOM 2570 C C . MET B 1 111 ? -2.885 2.811 20.891 1 84.25 111 MET B C 1
ATOM 2572 O O . MET B 1 111 ? -2.695 2.496 19.719 1 84.25 111 MET B O 1
ATOM 2576 N N . ILE B 1 112 ? -2.678 2.057 21.922 1 86.56 112 ILE B N 1
ATOM 2577 C CA . ILE B 1 112 ? -2.293 0.67 21.672 1 86.56 112 ILE B CA 1
ATOM 2578 C C . ILE B 1 112 ? -3.418 -0.057 20.953 1 86.56 112 ILE B C 1
ATOM 2580 O O . ILE B 1 112 ? -3.17 -0.801 20 1 86.56 112 ILE B O 1
ATOM 2584 N N . TRP B 1 113 ? -4.652 0.123 21.422 1 89.94 113 TRP B N 1
ATOM 2585 C CA . TRP B 1 113 ? -5.812 -0.458 20.75 1 89.94 113 TRP B CA 1
ATOM 2586 C C . TRP B 1 113 ? -5.852 -0.06 19.281 1 89.94 113 TRP B C 1
ATOM 2588 O O . TRP B 1 113 ? -6.047 -0.909 18.406 1 89.94 113 TRP B O 1
ATOM 2598 N N . TYR B 1 114 ? -5.695 1.204 19.094 1 88.88 114 TYR B N 1
ATOM 2599 C CA . TYR B 1 114 ? -5.742 1.743 17.734 1 88.88 114 TYR B CA 1
ATOM 2600 C C . TYR B 1 114 ? -4.691 1.082 16.844 1 88.88 114 TYR B C 1
ATOM 2602 O O . TYR B 1 114 ? -5 0.641 15.742 1 88.88 114 TYR B O 1
ATOM 2610 N N . PHE B 1 115 ? -3.568 0.947 17.359 1 88.25 115 PHE B N 1
ATOM 2611 C CA . PHE B 1 115 ? -2.453 0.405 16.594 1 88.25 115 PHE B CA 1
ATOM 2612 C C . PHE B 1 115 ? -2.666 -1.076 16.297 1 88.25 115 PHE B C 1
ATOM 2614 O O . PHE B 1 115 ? -2.451 -1.53 15.172 1 88.25 115 PHE B O 1
ATOM 2621 N N . VAL B 1 116 ? -3.012 -1.785 17.266 1 92.56 116 VAL B N 1
ATOM 2622 C CA . VAL B 1 116 ? -3.238 -3.217 17.109 1 92.56 116 VAL B CA 1
ATOM 2623 C C . VAL B 1 116 ? -4.395 -3.455 16.141 1 92.56 116 VAL B C 1
ATOM 2625 O O . VAL B 1 116 ? -4.293 -4.293 15.234 1 92.56 116 VAL B O 1
ATOM 2628 N N . HIS B 1 117 ? -5.492 -2.713 16.297 1 95.38 117 HIS B N 1
ATOM 2629 C CA . HIS B 1 117 ? -6.637 -2.826 15.398 1 95.38 117 HIS B CA 1
ATOM 2630 C C . HIS B 1 117 ? -6.246 -2.5 13.961 1 95.38 117 HIS B C 1
ATOM 2632 O O . HIS B 1 117 ? -6.598 -3.236 13.039 1 95.38 117 HIS B O 1
ATOM 2638 N N . TRP B 1 118 ? -5.52 -1.498 13.836 1 94.19 118 TRP B N 1
ATOM 2639 C CA . TRP B 1 118 ? -5.082 -1.058 12.523 1 94.19 118 TRP B CA 1
ATOM 2640 C C . TRP B 1 118 ? -4.176 -2.1 11.875 1 94.19 118 TRP B C 1
ATOM 2642 O O . TRP B 1 118 ? -4.355 -2.449 10.703 1 94.19 118 TRP B O 1
ATOM 2652 N N . LEU B 1 119 ? -3.178 -2.584 12.641 1 94.44 119 LEU B N 1
ATOM 2653 C CA . LEU B 1 119 ? -2.213 -3.541 12.109 1 94.44 119 LEU B CA 1
ATOM 2654 C C . LEU B 1 119 ? -2.898 -4.84 11.711 1 94.44 119 LEU B C 1
ATOM 2656 O O . LEU B 1 119 ? -2.719 -5.32 10.586 1 94.44 119 LEU B O 1
ATOM 2660 N N . ILE B 1 120 ? -3.658 -5.383 12.547 1 96.25 120 ILE B N 1
ATOM 2661 C CA . ILE B 1 120 ? -4.336 -6.645 12.273 1 96.25 120 ILE B CA 1
ATOM 2662 C C . ILE B 1 120 ? -5.312 -6.461 11.109 1 96.25 120 ILE B C 1
ATOM 2664 O O . ILE B 1 120 ? -5.383 -7.301 10.211 1 96.25 120 ILE B O 1
ATOM 2668 N N . GLY B 1 121 ? -6.047 -5.41 11.141 1 97.12 121 GLY B N 1
ATOM 2669 C CA . GLY B 1 121 ? -6.977 -5.141 10.055 1 97.12 121 GLY B CA 1
ATOM 2670 C C . GLY B 1 121 ? -6.305 -5.066 8.703 1 97.12 121 GLY B C 1
ATOM 2671 O O . GLY B 1 121 ? -6.812 -5.609 7.719 1 97.12 121 GLY B O 1
ATOM 2672 N N . SER B 1 122 ? -5.195 -4.434 8.648 1 95.19 122 SER B N 1
ATOM 2673 C CA . SER B 1 122 ? -4.445 -4.301 7.406 1 95.19 122 SER B CA 1
ATOM 2674 C C . SER B 1 122 ? -3.932 -5.652 6.922 1 95.19 122 SER B C 1
ATOM 2676 O O . SER B 1 122 ? -4.035 -5.973 5.734 1 95.19 122 SER B O 1
ATOM 2678 N N . VAL B 1 123 ? -3.418 -6.383 7.828 1 95.19 123 VAL B N 1
ATOM 2679 C CA . VAL B 1 123 ? -2.875 -7.695 7.5 1 95.19 123 VAL B CA 1
ATOM 2680 C C . VAL B 1 123 ? -4 -8.617 7.035 1 95.19 123 VAL B C 1
ATOM 2682 O O . VAL B 1 123 ? -3.854 -9.336 6.043 1 95.19 123 VAL B O 1
ATOM 2685 N N . VAL B 1 124 ? -5.062 -8.57 7.73 1 97.5 124 VAL B N 1
ATOM 2686 C CA . VAL B 1 124 ? -6.219 -9.391 7.387 1 97.5 124 VAL B CA 1
ATOM 2687 C C . VAL B 1 124 ? -6.703 -9.031 5.984 1 97.5 124 VAL B C 1
ATOM 2689 O O . VAL B 1 124 ? -7.016 -9.922 5.184 1 97.5 124 VAL B O 1
ATOM 2692 N N . CYS B 1 125 ? -6.77 -7.824 5.695 1 97.81 125 CYS B N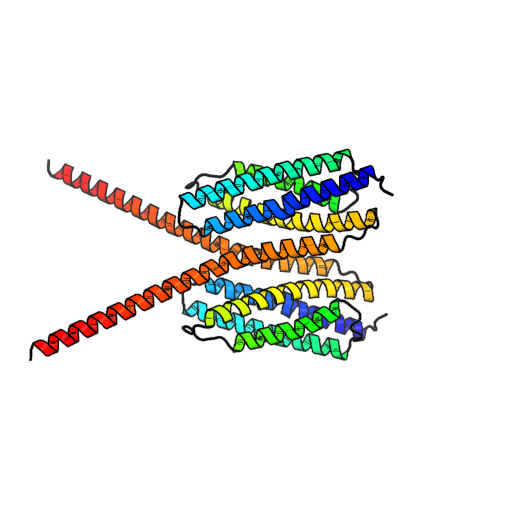 1
ATOM 2693 C CA . CYS B 1 125 ? -7.223 -7.387 4.379 1 97.81 125 CYS B CA 1
ATOM 2694 C C . CYS B 1 125 ? -6.281 -7.871 3.285 1 97.81 125 CYS B C 1
ATOM 2696 O O . CYS B 1 125 ? -6.727 -8.375 2.254 1 97.81 125 CYS B O 1
ATOM 2698 N N . LEU B 1 126 ? -5.047 -7.75 3.525 1 96 126 LEU B N 1
ATOM 2699 C CA . LEU B 1 126 ? -4.047 -8.211 2.57 1 96 126 LEU B CA 1
ATOM 2700 C C . LEU B 1 126 ? -4.148 -9.719 2.361 1 96 126 LEU B C 1
ATOM 2702 O O . LEU B 1 126 ? -4.16 -10.195 1.224 1 96 126 LEU B O 1
ATOM 2706 N N . LEU B 1 127 ? -4.195 -10.414 3.424 1 96.69 127 LEU B N 1
ATOM 2707 C CA . LEU B 1 127 ? -4.312 -11.867 3.348 1 96.69 127 LEU B CA 1
ATOM 2708 C C . LEU B 1 127 ? -5.617 -12.273 2.668 1 96.69 127 LEU B C 1
ATOM 2710 O O . LEU B 1 127 ? -5.672 -13.297 1.983 1 96.69 127 LEU B O 1
ATOM 2714 N N . GLY B 1 128 ? -6.656 -11.469 2.859 1 98.19 128 GLY B N 1
ATOM 2715 C CA . GLY B 1 128 ? -7.91 -11.719 2.166 1 98.19 128 GLY B CA 1
ATOM 2716 C C . GLY B 1 128 ? -7.785 -11.641 0.657 1 98.19 128 GLY B C 1
ATOM 2717 O O . GLY B 1 128 ? -8.32 -12.484 -0.063 1 98.19 128 GLY B O 1
ATOM 2718 N N . VAL B 1 129 ? -7.098 -10.695 0.214 1 97.62 129 VAL B N 1
ATOM 2719 C CA . VAL B 1 129 ? -6.852 -10.539 -1.215 1 97.62 129 VAL B CA 1
ATOM 2720 C C . VAL B 1 129 ? -6.062 -11.734 -1.74 1 97.62 129 VAL B C 1
ATOM 2722 O O . VAL B 1 129 ? -6.398 -12.297 -2.783 1 97.62 129 VAL B O 1
ATOM 2725 N N . ILE B 1 130 ? -5.051 -12.094 -0.985 1 95.38 130 ILE B N 1
ATOM 2726 C CA . ILE B 1 130 ? -4.242 -13.25 -1.363 1 95.38 130 ILE B CA 1
ATOM 2727 C C . ILE B 1 130 ? -5.117 -14.5 -1.406 1 95.38 130 ILE B C 1
ATOM 2729 O O . ILE B 1 130 ? -5.008 -15.312 -2.326 1 95.38 130 ILE B O 1
ATOM 2733 N N . ALA B 1 131 ? -5.965 -14.617 -0.454 1 97.62 131 ALA B N 1
ATOM 2734 C CA . ALA B 1 131 ? -6.852 -15.773 -0.393 1 97.62 131 ALA B CA 1
ATOM 2735 C C . ALA B 1 131 ? -7.762 -15.836 -1.615 1 97.62 131 ALA B C 1
ATOM 2737 O O . ALA B 1 131 ? -8.07 -16.922 -2.115 1 97.62 131 ALA B O 1
ATOM 2738 N N . ILE B 1 132 ? -8.156 -14.719 -2.088 1 98.38 132 ILE B N 1
ATOM 2739 C CA . ILE B 1 132 ? -9.031 -14.68 -3.258 1 98.38 132 ILE B CA 1
ATOM 2740 C C . ILE B 1 132 ? -8.258 -15.141 -4.492 1 98.38 132 ILE B C 1
ATOM 2742 O O . ILE B 1 132 ? -8.758 -15.938 -5.285 1 98.38 132 ILE B O 1
ATOM 2746 N N . TYR B 1 133 ? -7.074 -14.703 -4.633 1 96.69 133 TYR B N 1
ATOM 2747 C CA . TYR B 1 133 ? -6.258 -15.148 -5.758 1 96.69 133 TYR B CA 1
ATOM 2748 C C . TYR B 1 133 ? -6.004 -16.656 -5.684 1 96.69 133 TYR B C 1
ATOM 2750 O O . TYR B 1 133 ? -6.172 -17.359 -6.672 1 96.69 133 TYR B O 1
ATOM 2758 N N . THR B 1 134 ? -5.582 -17.125 -4.508 1 95.5 134 THR B N 1
ATOM 2759 C CA . THR B 1 134 ? -5.301 -18.547 -4.375 1 95.5 134 THR B CA 1
ATOM 2760 C C . THR B 1 134 ? -6.574 -19.359 -4.562 1 95.5 134 THR B C 1
ATOM 2762 O O . THR B 1 134 ? -6.527 -20.5 -5.062 1 95.5 134 THR B O 1
ATOM 2765 N N . GLY B 1 135 ? -7.688 -18.797 -4.191 1 96.25 135 GLY B N 1
ATOM 2766 C CA . GLY B 1 135 ? -8.961 -19.469 -4.438 1 96.25 135 GLY B CA 1
ATOM 2767 C C . GLY B 1 135 ? -9.289 -19.594 -5.91 1 96.25 135 GLY B C 1
ATOM 2768 O O . GLY B 1 135 ? -9.781 -20.641 -6.355 1 96.25 135 GLY B O 1
ATOM 2769 N N . LEU B 1 136 ? -9.078 -18.578 -6.684 1 97 136 LEU B N 1
ATOM 2770 C CA . LEU B 1 136 ? -9.305 -18.609 -8.125 1 97 136 LEU B CA 1
ATOM 2771 C C . LEU B 1 136 ? -8.406 -19.641 -8.789 1 97 136 LEU B C 1
ATOM 2773 O O . LEU B 1 136 ? -8.859 -20.406 -9.648 1 97 136 LEU B O 1
ATOM 2777 N N . PHE B 1 137 ? -7.207 -19.703 -8.297 1 94.88 137 PHE B N 1
ATOM 2778 C CA . PHE B 1 137 ? -6.285 -20.688 -8.859 1 94.88 137 PHE B CA 1
ATOM 2779 C C . PHE B 1 137 ? -6.703 -22.109 -8.484 1 94.88 137 PHE B C 1
ATOM 2781 O O . PHE B 1 137 ? -6.633 -23.016 -9.312 1 94.88 137 PHE B O 1
ATOM 2788 N N . ALA B 1 138 ? -7.137 -22.312 -7.254 1 92.19 138 ALA B N 1
ATOM 2789 C CA . ALA B 1 138 ? -7.633 -23.609 -6.828 1 92.19 138 ALA B CA 1
ATOM 2790 C C . ALA B 1 138 ? -8.859 -24.031 -7.645 1 92.19 138 ALA B C 1
ATOM 2792 O O . ALA B 1 138 ? -9 -25.188 -8.016 1 92.19 138 ALA B O 1
ATOM 2793 N N . TYR B 1 139 ? -9.711 -23.062 -7.895 1 94 139 TYR B N 1
ATOM 2794 C CA . TYR B 1 139 ? -10.883 -23.297 -8.727 1 94 139 TYR B CA 1
ATOM 2795 C C . TYR B 1 139 ? -10.484 -23.75 -10.125 1 94 139 TYR B C 1
ATOM 2797 O O . TYR B 1 139 ? -11.039 -24.719 -10.648 1 94 139 TYR B O 1
ATOM 2805 N N . HIS B 1 140 ? -9.531 -23.125 -10.734 1 95.44 140 HIS B N 1
ATOM 2806 C CA . HIS B 1 140 ? -9.023 -23.5 -12.047 1 95.44 140 HIS B CA 1
ATOM 2807 C C . HIS B 1 140 ? -8.43 -24.906 -12.023 1 95.44 140 HIS B C 1
ATOM 2809 O O . HIS B 1 140 ? -8.695 -25.719 -12.914 1 95.44 140 HIS B O 1
ATOM 2815 N N . GLN B 1 141 ? -7.672 -25.172 -11.031 1 92.25 141 GLN B N 1
ATOM 2816 C CA . GLN B 1 141 ? -7.012 -26.469 -10.922 1 92.25 141 GLN B CA 1
ATOM 2817 C C . GLN B 1 141 ? -8.031 -27.609 -10.789 1 92.25 141 GLN B C 1
ATOM 2819 O O . GLN B 1 141 ? -7.852 -28.672 -11.367 1 92.25 141 GLN B O 1
ATOM 2824 N N . LYS B 1 142 ? -9.016 -27.359 -10.148 1 89.06 142 LYS B N 1
ATOM 2825 C CA . LYS B 1 142 ? -9.992 -28.406 -9.852 1 89.06 142 LYS B CA 1
ATOM 2826 C C . LYS B 1 142 ? -11.008 -28.547 -10.977 1 89.06 142 LYS B C 1
ATOM 2828 O O . LYS B 1 142 ? -11.555 -29.641 -11.195 1 89.06 142 LYS B O 1
ATOM 2833 N N . THR B 1 143 ? -11.258 -27.531 -11.719 1 93 143 THR B N 1
ATOM 2834 C CA . THR B 1 143 ? -12.352 -27.578 -12.688 1 93 143 THR B CA 1
ATOM 2835 C C . THR B 1 143 ? -11.82 -27.469 -14.117 1 93 143 THR B C 1
ATOM 2837 O O . THR B 1 143 ? -12.523 -27.797 -15.07 1 93 143 THR B O 1
ATOM 2840 N N . GLY B 1 144 ? -10.641 -26.859 -14.273 1 94.38 144 GLY B N 1
ATOM 2841 C CA . GLY B 1 144 ? -10.078 -26.641 -15.602 1 94.38 144 GLY B CA 1
ATOM 2842 C C . GLY B 1 144 ? -10.664 -25.438 -16.297 1 94.38 144 GLY B C 1
ATOM 2843 O O . GLY B 1 144 ? -10.281 -25.109 -17.438 1 94.38 144 GLY B O 1
ATOM 2844 N N . ARG B 1 145 ? -11.516 -24.781 -15.617 1 95.06 145 ARG B N 1
ATOM 2845 C CA . ARG B 1 145 ? -12.172 -23.625 -16.219 1 95.06 145 ARG B CA 1
ATOM 2846 C C . ARG B 1 145 ? -11.219 -22.422 -16.297 1 95.06 145 ARG B C 1
ATOM 2848 O O . ARG B 1 145 ? -10.367 -22.266 -15.414 1 95.06 145 ARG B O 1
ATOM 2855 N N . ASN B 1 146 ? -11.438 -21.672 -17.344 1 96.56 146 ASN B N 1
ATOM 2856 C CA . ASN B 1 146 ? -10.617 -20.484 -17.531 1 96.56 146 ASN B CA 1
ATOM 2857 C C . ASN B 1 146 ? -10.984 -19.391 -16.531 1 96.56 146 ASN B C 1
ATOM 2859 O O . ASN B 1 146 ? -12.156 -19.016 -16.406 1 96.56 146 ASN B O 1
ATOM 2863 N N . ILE B 1 147 ? -9.945 -18.797 -15.836 1 96.88 147 ILE B N 1
ATOM 2864 C CA . ILE B 1 147 ? -10.203 -17.812 -14.789 1 96.88 147 ILE B CA 1
ATOM 2865 C C . ILE B 1 147 ? -9.555 -16.484 -15.156 1 96.88 147 ILE B C 1
ATOM 2867 O O . ILE B 1 147 ? -9.484 -15.57 -14.336 1 96.88 147 ILE B O 1
ATOM 2871 N N . ARG B 1 148 ? -9.086 -16.312 -16.328 1 96.31 148 ARG B N 1
ATOM 2872 C CA . ARG B 1 148 ? -8.336 -15.141 -16.75 1 96.31 148 ARG B CA 1
ATOM 2873 C C . ARG B 1 148 ? -9.148 -13.867 -16.562 1 96.31 148 ARG B C 1
ATOM 2875 O O . ARG B 1 148 ? -8.648 -12.875 -16.031 1 96.31 148 ARG B O 1
ATOM 2882 N N . VAL B 1 149 ? -10.352 -13.898 -16.984 1 97.25 149 VAL B N 1
ATOM 2883 C CA . VAL B 1 149 ? -11.195 -12.711 -16.906 1 97.25 149 VAL B CA 1
ATOM 2884 C C . VAL B 1 149 ? -11.383 -12.32 -15.438 1 97.25 149 VAL B C 1
ATOM 2886 O O . VAL B 1 149 ? -11.344 -11.133 -15.094 1 97.25 149 VAL B O 1
ATOM 2889 N N . TRP B 1 150 ? -11.539 -13.25 -14.531 1 97.69 150 TRP B N 1
ATOM 2890 C CA . TRP B 1 150 ? -11.758 -12.992 -13.109 1 97.69 150 TRP B CA 1
ATOM 2891 C C . TRP B 1 150 ? -10.5 -12.43 -12.453 1 97.69 150 TRP B C 1
ATOM 2893 O O . TRP B 1 150 ? -10.578 -11.523 -11.617 1 97.69 150 TRP B O 1
ATOM 2903 N N . ILE B 1 151 ? -9.383 -12.945 -12.898 1 97.62 151 ILE B N 1
ATOM 2904 C CA . ILE B 1 151 ? -8.109 -12.445 -12.391 1 97.62 151 ILE B CA 1
ATOM 2905 C C . ILE B 1 151 ? -7.922 -10.992 -12.812 1 97.62 151 ILE B C 1
ATOM 2907 O O . ILE B 1 151 ? -7.527 -10.148 -12 1 97.62 151 ILE B O 1
ATOM 2911 N N . ILE B 1 152 ? -8.211 -10.734 -14.047 1 96.75 152 ILE B N 1
ATOM 2912 C CA . ILE B 1 152 ? -8.039 -9.383 -14.57 1 96.75 152 ILE B CA 1
ATOM 2913 C C . ILE B 1 152 ? -8.984 -8.422 -13.852 1 96.75 152 ILE B C 1
ATOM 2915 O O . ILE B 1 152 ? -8.562 -7.363 -13.383 1 96.75 152 ILE B O 1
ATOM 2919 N N . LEU B 1 153 ? -10.219 -8.805 -13.703 1 98.12 153 LEU B N 1
ATOM 2920 C CA . LEU B 1 153 ? -11.219 -7.949 -13.062 1 98.12 153 LEU B CA 1
ATOM 2921 C C . LEU B 1 153 ? -10.844 -7.676 -11.609 1 98.12 153 LEU B C 1
ATOM 2923 O O . LEU B 1 153 ? -10.93 -6.539 -11.148 1 98.12 153 LEU B O 1
ATOM 2927 N N . PHE B 1 154 ? -10.445 -8.695 -10.977 1 98.25 154 PHE B N 1
ATOM 2928 C CA . PHE B 1 154 ? -10.094 -8.539 -9.57 1 98.25 154 PHE B CA 1
ATOM 2929 C C . PHE B 1 154 ? -8.836 -7.691 -9.422 1 98.25 154 PHE B C 1
ATOM 2931 O O . PHE B 1 154 ? -8.758 -6.844 -8.523 1 98.25 154 PHE B O 1
ATOM 2938 N N . THR B 1 155 ? -7.895 -7.891 -10.281 1 96.06 155 THR B N 1
ATOM 2939 C CA . THR B 1 155 ? -6.66 -7.117 -10.25 1 96.06 155 THR B CA 1
ATOM 2940 C C . THR B 1 155 ? -6.941 -5.641 -10.5 1 96.06 155 THR B C 1
ATOM 2942 O O . THR B 1 155 ? -6.391 -4.77 -9.82 1 96.06 155 THR B O 1
ATOM 2945 N N . VAL B 1 156 ? -7.742 -5.355 -11.445 1 97.31 156 VAL B N 1
ATOM 2946 C CA . VAL B 1 156 ? -8.117 -3.979 -11.758 1 97.31 156 VAL B CA 1
ATOM 2947 C C . VAL B 1 156 ? -8.797 -3.344 -10.547 1 97.31 156 VAL B C 1
ATOM 2949 O O . VAL B 1 156 ? -8.484 -2.213 -10.172 1 97.31 156 VAL B O 1
ATOM 2952 N N . GLU B 1 157 ? -9.695 -4.098 -9.945 1 98.19 157 GLU B N 1
ATOM 2953 C CA . GLU B 1 157 ? -10.398 -3.609 -8.766 1 98.19 157 GLU B CA 1
ATOM 2954 C C . GLU B 1 157 ? -9.414 -3.279 -7.641 1 98.19 157 GLU B C 1
ATOM 2956 O O . GLU B 1 157 ? -9.453 -2.182 -7.082 1 98.19 157 GLU B O 1
ATOM 2961 N N . ILE B 1 158 ? -8.57 -4.18 -7.336 1 97.62 158 ILE B N 1
ATOM 2962 C CA . ILE B 1 158 ? -7.621 -4.004 -6.246 1 97.62 158 ILE B CA 1
ATOM 2963 C C . ILE B 1 158 ? -6.672 -2.85 -6.57 1 97.62 158 ILE B C 1
ATOM 2965 O O . ILE B 1 158 ? -6.312 -2.068 -5.688 1 97.62 158 ILE B O 1
ATOM 2969 N N . SER B 1 159 ? -6.254 -2.744 -7.852 1 95.12 159 SER B N 1
ATOM 2970 C CA . SER B 1 159 ? -5.402 -1.638 -8.273 1 95.12 159 SER B CA 1
ATOM 2971 C C . SER B 1 159 ? -6.086 -0.294 -8.039 1 95.12 159 SER B C 1
ATOM 2973 O O . SER B 1 159 ? -5.453 0.655 -7.57 1 95.12 159 SER B O 1
ATOM 2975 N N . PHE B 1 160 ? -7.344 -0.244 -8.312 1 96.69 160 PHE B N 1
ATOM 2976 C CA . PHE B 1 160 ? -8.102 0.984 -8.094 1 96.69 160 PHE B CA 1
ATOM 2977 C C . PHE B 1 160 ? -8.195 1.306 -6.605 1 96.69 160 PHE B C 1
ATOM 2979 O O . PHE B 1 160 ? -8.062 2.463 -6.207 1 96.69 160 PHE B O 1
ATOM 2986 N N . LEU B 1 161 ? -8.445 0.364 -5.809 1 97.25 161 LEU B N 1
ATOM 2987 C CA . LEU B 1 161 ? -8.555 0.573 -4.367 1 97.25 161 LEU B CA 1
ATOM 2988 C C . LEU B 1 161 ? -7.223 1.04 -3.787 1 97.25 161 LEU B C 1
ATOM 2990 O O . LEU B 1 161 ? -7.188 1.948 -2.953 1 97.25 161 LEU B O 1
ATOM 2994 N N . ILE B 1 162 ? -6.148 0.456 -4.262 1 95.56 162 ILE B N 1
ATOM 2995 C CA . ILE B 1 162 ? -4.809 0.845 -3.826 1 95.56 162 ILE B CA 1
ATOM 2996 C C . ILE B 1 162 ? -4.516 2.273 -4.277 1 95.56 162 ILE B C 1
ATOM 2998 O O . ILE B 1 162 ? -4 3.082 -3.502 1 95.56 162 ILE B O 1
ATOM 3002 N N . LEU B 1 163 ? -4.891 2.57 -5.516 1 94 163 LEU B N 1
ATOM 3003 C CA . LEU B 1 163 ? -4.688 3.918 -6.035 1 94 163 LEU B CA 1
ATOM 3004 C C . LEU B 1 163 ? -5.457 4.941 -5.211 1 94 163 LEU B C 1
ATOM 3006 O O . LEU B 1 163 ? -4.926 6.004 -4.879 1 94 163 LEU B O 1
ATOM 3010 N N . PHE B 1 164 ? -6.637 4.594 -4.859 1 94.88 164 PHE B N 1
ATOM 3011 C CA . PHE B 1 164 ? -7.434 5.488 -4.035 1 94.88 164 PHE B CA 1
ATOM 3012 C C . PHE B 1 164 ? -6.797 5.672 -2.662 1 94.88 164 PHE B C 1
ATOM 3014 O O . PHE B 1 164 ? -6.809 6.777 -2.109 1 94.88 164 PHE B O 1
ATOM 3021 N N . TYR B 1 165 ? -6.332 4.695 -2.135 1 95.44 165 TYR B N 1
ATOM 3022 C CA . TYR B 1 165 ? -5.637 4.742 -0.854 1 95.44 165 TYR B CA 1
ATOM 3023 C C . TYR B 1 165 ? -4.449 5.695 -0.914 1 95.44 165 TYR B C 1
ATOM 3025 O O . TYR B 1 165 ? -4.293 6.555 -0.043 1 95.44 165 TYR B O 1
ATOM 3033 N N . LEU B 1 166 ? -3.684 5.586 -1.985 1 92 166 LEU B N 1
ATOM 3034 C CA . LEU B 1 166 ? -2.494 6.418 -2.141 1 92 166 LEU B CA 1
ATOM 3035 C C . LEU B 1 166 ? -2.879 7.867 -2.436 1 92 166 LEU B C 1
ATOM 3037 O O . LEU B 1 166 ? -2.227 8.797 -1.957 1 92 166 LEU B O 1
ATOM 3041 N N . LEU B 1 167 ? -3.939 8.062 -3.158 1 90.62 167 LEU B N 1
ATOM 3042 C CA . LEU B 1 167 ? -4.379 9.391 -3.551 1 90.62 167 LEU B CA 1
ATOM 3043 C C . LEU B 1 167 ? -4.895 10.172 -2.346 1 90.62 167 LEU B C 1
ATOM 3045 O O . LEU B 1 167 ? -4.824 11.406 -2.32 1 90.62 167 LEU B O 1
ATOM 3049 N N . GLN B 1 168 ? -5.414 9.5 -1.408 1 89.19 168 GLN B N 1
ATOM 3050 C CA . GLN B 1 168 ? -5.918 10.18 -0.219 1 89.19 168 GLN B CA 1
ATOM 3051 C C . GLN B 1 168 ? -4.82 10.992 0.458 1 89.19 168 GLN B C 1
ATOM 3053 O O . GLN B 1 168 ? -5.062 12.109 0.922 1 89.19 168 GLN B O 1
ATOM 3058 N N . GLU B 1 169 ? -3.678 10.492 0.504 1 83.06 169 GLU B N 1
ATOM 3059 C CA . GLU B 1 169 ? -2.545 11.211 1.083 1 83.06 169 GLU B CA 1
ATOM 3060 C C . GLU B 1 169 ? -2.129 12.391 0.204 1 83.06 169 GLU B C 1
ATOM 3062 O O . GLU B 1 169 ? -1.847 13.477 0.708 1 83.06 169 GLU B O 1
ATOM 3067 N N . LYS B 1 170 ? -2.078 12.172 -1.028 1 80.62 170 LYS B N 1
ATOM 3068 C CA . LYS B 1 170 ? -1.638 13.211 -1.957 1 80.62 170 LYS B CA 1
ATOM 3069 C C . LYS B 1 170 ? -2.639 14.359 -2.01 1 80.62 170 LYS B C 1
ATOM 3071 O O . LYS B 1 170 ? -2.248 15.523 -2.094 1 80.62 170 LYS B O 1
ATOM 3076 N N . TRP B 1 171 ? -3.85 14 -1.955 1 74.62 171 TRP B N 1
ATOM 3077 C CA . TRP B 1 171 ? -4.902 15.008 -1.942 1 74.62 171 TRP B CA 1
ATOM 3078 C C . TRP B 1 171 ? -4.754 15.938 -0.741 1 74.62 171 TRP B C 1
ATOM 3080 O O . TRP B 1 171 ? -4.863 17.156 -0.875 1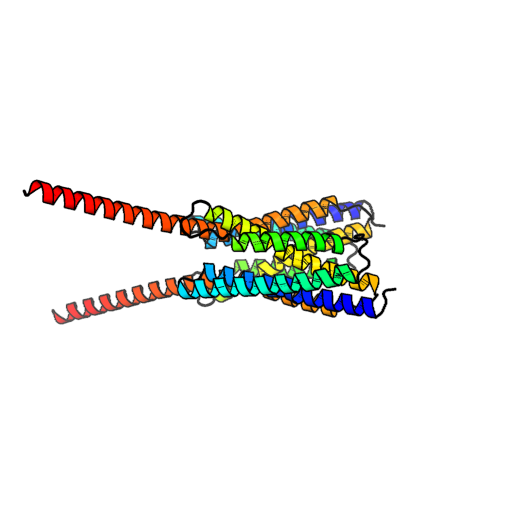 74.62 171 TRP B O 1
ATOM 3090 N N . GLU B 1 172 ? -4.477 15.383 0.342 1 74.12 172 GLU B N 1
ATOM 3091 C CA . GLU B 1 172 ? -4.289 16.188 1.55 1 74.12 172 GLU B CA 1
ATOM 3092 C C . GLU B 1 172 ? -3.066 17.094 1.429 1 74.12 172 GLU B C 1
ATOM 3094 O O . GLU B 1 172 ? -3.102 18.25 1.851 1 74.12 172 GLU B O 1
ATOM 3099 N N . TYR B 1 173 ? -2.102 16.609 0.845 1 73.19 173 TYR B N 1
ATOM 3100 C CA . TYR B 1 173 ? -0.886 17.375 0.627 1 73.19 173 TYR B CA 1
ATOM 3101 C C . TYR B 1 173 ? -1.143 18.547 -0.325 1 73.19 173 TYR B C 1
ATOM 3103 O O . TYR B 1 173 ? -0.739 19.672 -0.054 1 73.19 173 TYR B O 1
ATOM 3111 N N . ILE B 1 174 ? -1.834 18.266 -1.374 1 71.5 174 ILE B N 1
ATOM 3112 C CA . ILE B 1 174 ? -2.131 19.281 -2.377 1 71.5 174 ILE B CA 1
ATOM 3113 C C . ILE B 1 174 ? -3.025 20.359 -1.77 1 71.5 174 ILE B C 1
ATOM 3115 O O . ILE B 1 174 ? -2.795 21.547 -1.975 1 71.5 174 ILE B O 1
ATOM 3119 N N . MET B 1 175 ? -3.959 19.953 -1.03 1 71.44 175 MET B N 1
ATOM 3120 C CA . MET B 1 175 ? -4.875 20.891 -0.4 1 71.44 175 MET B CA 1
ATOM 3121 C C . MET B 1 175 ? -4.137 21.781 0.596 1 71.44 175 MET B C 1
ATOM 3123 O O . MET B 1 175 ? -4.387 22.984 0.664 1 71.44 175 MET B O 1
ATOM 3127 N N . LYS B 1 176 ? -3.225 21.188 1.224 1 71.31 176 LYS B N 1
ATOM 3128 C CA . LYS B 1 176 ? -2.418 21.953 2.172 1 71.31 176 LYS B CA 1
ATOM 3129 C C . LYS B 1 176 ? -1.539 22.969 1.453 1 71.31 176 LYS B C 1
ATOM 3131 O O . LYS B 1 176 ? -1.436 24.125 1.882 1 71.31 176 LYS B O 1
ATOM 3136 N N . GLN B 1 177 ? -0.984 22.609 0.382 1 69.69 177 GLN B N 1
ATOM 3137 C CA . GLN B 1 177 ? -0.135 23.5 -0.398 1 69.69 177 GLN B CA 1
ATOM 3138 C C . GLN B 1 177 ? -0.945 24.641 -0.993 1 69.69 177 GLN B C 1
ATOM 3140 O O . GLN B 1 177 ? -0.49 25.797 -1.01 1 69.69 177 GLN B O 1
ATOM 3145 N N . ASN B 1 178 ? -2.1 24.219 -1.442 1 69.12 178 ASN B N 1
ATOM 3146 C CA . ASN B 1 178 ? -2.986 25.25 -1.981 1 69.12 178 ASN B CA 1
ATOM 3147 C C . ASN B 1 178 ? -3.396 26.25 -0.909 1 69.12 178 ASN B C 1
ATOM 3149 O O . ASN B 1 178 ? -3.486 27.453 -1.178 1 69.12 178 ASN B O 1
ATOM 3153 N N . HIS B 1 179 ? -3.582 25.797 0.242 1 68.75 179 HIS B N 1
ATOM 3154 C CA . HIS B 1 179 ? -3.951 26.656 1.358 1 68.75 179 HIS B CA 1
ATOM 3155 C C . HIS B 1 179 ? -2.805 27.578 1.736 1 68.75 179 HIS B C 1
ATOM 3157 O O . HIS B 1 179 ? -3.02 28.781 1.965 1 68.75 179 HIS B O 1
ATOM 3163 N N . ILE B 1 180 ? -1.695 27.109 1.687 1 72.25 180 ILE B N 1
ATOM 3164 C CA . ILE B 1 180 ? -0.513 27.891 2.021 1 72.25 180 ILE B CA 1
ATOM 3165 C C . ILE B 1 180 ? -0.286 28.953 0.954 1 72.25 180 ILE B C 1
ATOM 3167 O O . ILE B 1 180 ? -0.017 30.125 1.276 1 72.25 180 ILE B O 1
ATOM 3171 N N . THR B 1 181 ? -0.406 28.609 -0.236 1 72.75 181 THR B N 1
ATOM 3172 C CA . THR B 1 181 ? -0.252 29.547 -1.337 1 72.75 181 THR B CA 1
ATOM 3173 C C . THR B 1 181 ? -1.313 30.641 -1.264 1 72.75 181 THR B C 1
ATOM 3175 O O . THR B 1 181 ? -1.024 31.812 -1.521 1 72.75 181 THR B O 1
ATOM 3178 N N . ALA B 1 182 ? -2.463 30.25 -0.873 1 75.69 182 ALA B N 1
ATOM 3179 C CA . ALA B 1 182 ? -3.557 31.203 -0.751 1 75.69 182 ALA B CA 1
ATOM 3180 C C . ALA B 1 182 ? -3.287 32.219 0.368 1 75.69 182 ALA B C 1
ATOM 3182 O O . ALA B 1 182 ? -3.533 33.406 0.21 1 75.69 182 ALA B O 1
ATOM 3183 N N . ILE B 1 183 ? -2.73 31.688 1.34 1 77.81 183 ILE B N 1
ATOM 3184 C CA . ILE B 1 183 ? -2.402 32.531 2.475 1 77.81 183 ILE B CA 1
ATOM 3185 C C . ILE B 1 183 ? -1.279 33.5 2.09 1 77.81 183 ILE B C 1
ATOM 3187 O O . ILE B 1 183 ? -1.349 34.688 2.385 1 77.81 183 ILE B O 1
ATOM 3191 N N . HIS B 1 184 ? -0.342 33 1.411 1 77.56 184 HIS B N 1
ATOM 3192 C CA . HIS B 1 184 ? 0.773 33.812 0.979 1 77.56 184 HIS B CA 1
ATOM 3193 C C . HIS B 1 184 ? 0.319 34.875 -0.036 1 77.56 184 HIS B C 1
ATOM 3195 O O . HIS B 1 184 ? 0.749 36.031 0.019 1 77.56 184 HIS B O 1
ATOM 3201 N N . SER B 1 185 ? -0.51 34.438 -0.902 1 80.38 185 SER B N 1
ATOM 3202 C CA . SER B 1 185 ? -1.049 35.375 -1.89 1 80.38 185 SER B CA 1
ATOM 3203 C C . SER B 1 185 ? -1.873 36.469 -1.225 1 80.38 185 SER B C 1
ATOM 3205 O O . SER B 1 185 ? -1.768 37.656 -1.593 1 80.38 185 SER B O 1
ATOM 3207 N N . ALA B 1 186 ? -2.637 36.188 -0.252 1 87 186 ALA B N 1
ATOM 3208 C CA . ALA B 1 186 ? -3.439 37.156 0.495 1 87 186 ALA B CA 1
ATOM 3209 C C . ALA B 1 186 ? -2.555 38.125 1.279 1 87 186 ALA B C 1
ATOM 3211 O O . ALA B 1 186 ? -2.814 39.312 1.312 1 87 186 ALA B O 1
ATOM 3212 N N . ALA B 1 187 ? -1.53 37.594 1.827 1 87.75 187 ALA B N 1
ATOM 3213 C CA . ALA B 1 187 ? -0.585 38.406 2.578 1 87.75 187 ALA B CA 1
ATOM 3214 C C . ALA B 1 187 ? 0.132 39.406 1.663 1 87.75 187 ALA B C 1
ATOM 3216 O O . ALA B 1 187 ? 0.316 40.562 2.02 1 87.75 187 ALA B O 1
ATOM 3217 N N . ASP B 1 188 ? 0.507 38.906 0.506 1 85.56 188 ASP B N 1
ATOM 3218 C CA . ASP B 1 188 ? 1.156 39.75 -0.486 1 85.56 188 ASP B CA 1
ATOM 3219 C C . ASP B 1 188 ? 0.22 40.875 -0.953 1 85.56 188 ASP B C 1
ATOM 3221 O O . ASP B 1 188 ? 0.64 42.031 -1.105 1 85.56 188 ASP B O 1
ATOM 3225 N N . GLN B 1 189 ? -0.999 40.531 -1.208 1 87.5 189 GLN B N 1
ATOM 3226 C CA . GLN B 1 189 ? -1.991 41.531 -1.632 1 87.5 189 GLN B CA 1
ATOM 3227 C C . GLN B 1 189 ? -2.229 42.562 -0.546 1 87.5 189 GLN B C 1
ATOM 3229 O O . GLN B 1 189 ? -2.328 43.781 -0.838 1 87.5 189 GLN B O 1
ATOM 3234 N N . GLU B 1 190 ? -2.344 42.156 0.667 1 88.5 190 GLU B N 1
ATOM 3235 C CA . GLU B 1 190 ? -2.512 43.062 1.799 1 88.5 190 GLU B CA 1
ATOM 3236 C C . GLU B 1 190 ? -1.319 44 1.937 1 88.5 190 GLU B C 1
ATOM 3238 O O . GLU B 1 190 ? -1.488 45.188 2.203 1 88.5 190 GLU B O 1
ATOM 3243 N N . PHE B 1 191 ? -0.155 43.531 1.761 1 88.19 191 PHE B N 1
ATOM 3244 C CA . PHE B 1 191 ? 1.064 44.312 1.803 1 88.19 191 PHE B CA 1
ATOM 3245 C C . PHE B 1 191 ? 1.062 45.375 0.696 1 88.19 191 PHE B C 1
ATOM 3247 O O . PHE B 1 191 ? 1.404 46.531 0.933 1 88.19 191 PHE B O 1
ATOM 3254 N N . MET B 1 192 ? 0.668 44.906 -0.475 1 90.19 192 MET B N 1
ATOM 3255 C CA . MET B 1 192 ? 0.618 45.812 -1.612 1 90.19 192 MET B CA 1
ATOM 3256 C C . MET B 1 192 ? -0.407 46.906 -1.378 1 90.19 192 MET B C 1
ATOM 3258 O O . MET B 1 192 ? -0.173 48.062 -1.731 1 90.19 192 MET B O 1
ATOM 3262 N N . LEU B 1 193 ? -1.501 46.594 -0.796 1 90.25 193 LEU B N 1
ATOM 3263 C CA . LEU B 1 193 ? -2.553 47.562 -0.494 1 90.25 193 LEU B CA 1
ATOM 3264 C C . LEU B 1 193 ? -2.084 48.562 0.556 1 90.25 193 LEU B C 1
ATOM 3266 O O . LEU B 1 193 ? -2.344 49.75 0.434 1 90.25 193 LEU B O 1
ATOM 3270 N N . LYS B 1 194 ? -1.351 48.094 1.542 1 92.81 194 LYS B N 1
ATOM 3271 C CA . LYS B 1 194 ? -0.812 48.969 2.582 1 92.81 194 LYS B CA 1
ATOM 3272 C C . LYS B 1 194 ? 0.221 49.938 2.01 1 92.81 194 LYS B C 1
ATOM 3274 O O . LYS B 1 194 ? 0.259 51.094 2.389 1 92.81 194 LYS B O 1
ATOM 3279 N N . GLN B 1 195 ? 0.952 49.438 1.065 1 90.31 195 GLN B N 1
ATOM 3280 C CA . GLN B 1 195 ? 1.96 50.281 0.425 1 90.31 195 GLN B CA 1
ATOM 3281 C C . GLN B 1 195 ? 1.311 51.344 -0.425 1 90.31 195 GLN B C 1
ATOM 3283 O O . GLN B 1 195 ? 1.774 52.5 -0.442 1 90.31 195 GLN B O 1
ATOM 3288 N N . ARG B 1 196 ? 0.283 51 -1.08 1 90 196 ARG B N 1
ATOM 3289 C CA . ARG B 1 196 ? -0.451 51.969 -1.906 1 90 196 ARG B CA 1
ATOM 3290 C C . ARG B 1 196 ? -1.108 53.031 -1.048 1 90 196 ARG B C 1
ATOM 3292 O O . ARG B 1 196 ? -1.087 54.219 -1.399 1 90 196 ARG B O 1
ATOM 3299 N N . GLU B 1 197 ? -1.659 52.656 0.053 1 90.5 197 GLU B N 1
ATOM 3300 C CA . GLU B 1 197 ? -2.295 53.594 0.978 1 90.5 197 GLU B CA 1
ATOM 3301 C C . GLU B 1 197 ? -1.276 54.594 1.56 1 90.5 197 GLU B C 1
ATOM 3303 O O . GLU B 1 197 ? -1.558 55.781 1.689 1 90.5 197 GLU B O 1
ATOM 3308 N N . ARG B 1 198 ? -0.159 54.094 1.89 1 90.12 198 ARG B N 1
ATOM 3309 C CA . ARG B 1 198 ? 0.914 54.906 2.42 1 90.12 198 ARG B CA 1
ATOM 3310 C C . ARG B 1 198 ? 1.399 55.906 1.371 1 90.12 198 ARG B C 1
ATOM 3312 O O . ARG B 1 198 ? 1.66 57.062 1.686 1 90.12 198 ARG B O 1
ATOM 3319 N N . ALA B 1 199 ? 1.404 55.594 0.114 1 91.88 199 ALA B N 1
ATOM 3320 C CA . ALA B 1 199 ? 1.827 56.438 -0.986 1 91.88 199 ALA B CA 1
ATOM 3321 C C . ALA B 1 199 ? 0.807 57.562 -1.238 1 91.88 199 ALA B C 1
ATOM 3323 O O . ALA B 1 199 ? 1.178 58.688 -1.478 1 91.88 199 ALA B O 1
ATOM 3324 N N . GLU B 1 200 ? -0.354 57.188 -1.096 1 89 200 GLU B N 1
ATOM 3325 C CA . GLU B 1 200 ? -1.415 58.156 -1.312 1 89 200 GLU B CA 1
ATOM 3326 C C . GLU B 1 200 ? -1.455 59.188 -0.183 1 89 200 GLU B C 1
ATOM 3328 O O . GLU B 1 200 ? -1.676 60.375 -0.426 1 89 200 GLU B O 1
ATOM 3333 N N . THR B 1 201 ? -1.106 58.844 1.05 1 90 201 THR B N 1
ATOM 3334 C CA . THR B 1 201 ? -1.088 59.75 2.193 1 90 201 THR B CA 1
ATOM 3335 C C . THR B 1 201 ? 0.08 60.719 2.09 1 90 201 THR B C 1
ATOM 3337 O O . THR B 1 201 ? -0.06 61.906 2.418 1 90 201 THR B O 1
ATOM 3340 N N . VAL B 1 202 ? 1.151 60.406 1.554 1 91.44 202 VAL B N 1
ATOM 3341 C CA . VAL B 1 202 ? 2.328 61.25 1.381 1 91.44 202 VAL B CA 1
ATOM 3342 C C . VAL B 1 202 ? 2.074 62.25 0.271 1 91.44 202 VAL B C 1
ATOM 3344 O O . VAL B 1 202 ? 2.463 63.406 0.389 1 91.44 202 VAL B O 1
ATOM 3347 N N . ASN B 1 203 ? 1.416 61.844 -0.707 1 87.56 203 ASN B N 1
ATOM 3348 C CA . ASN B 1 203 ? 1.124 62.75 -1.821 1 87.56 203 ASN B CA 1
ATOM 3349 C C . ASN B 1 203 ? 0.089 63.812 -1.438 1 87.56 203 ASN B C 1
ATOM 3351 O O . ASN B 1 203 ? 0.109 64.938 -1.96 1 87.56 203 ASN B O 1
ATOM 3355 N N . ASN B 1 204 ? -0.685 63.594 -0.52 1 83.56 204 ASN B N 1
ATOM 3356 C CA . ASN B 1 204 ? -1.719 64.562 -0.115 1 83.56 204 ASN B CA 1
ATOM 3357 C C . ASN B 1 204 ? -1.202 65.5 0.936 1 83.56 204 ASN B C 1
ATOM 3359 O O . ASN B 1 204 ? -1.88 66.5 1.271 1 83.56 204 ASN B O 1
ATOM 3363 N N . THR B 1 205 ? -0.112 65.312 1.582 1 76.81 205 THR B N 1
ATOM 3364 C CA . THR B 1 205 ? 0.446 66.188 2.59 1 76.81 205 THR B CA 1
ATOM 3365 C C . THR B 1 205 ? 1.429 67.188 1.959 1 76.81 205 THR B C 1
ATOM 3367 O O . THR B 1 205 ? 1.889 68.125 2.617 1 76.81 205 THR B O 1
ATOM 3370 N N . GLU B 1 206 ? 1.732 67.125 0.707 1 61.62 206 GLU B N 1
ATOM 3371 C CA . GLU B 1 206 ? 2.439 68.188 0.001 1 61.62 206 GLU B CA 1
ATOM 3372 C C . GLU B 1 206 ? 1.475 69.062 -0.804 1 61.62 206 GLU B C 1
ATOM 3374 O O . GLU B 1 206 ? 0.507 68.5 -1.376 1 61.62 206 GLU B O 1
#

Secondary structure (DSSP, 8-state):
---HHHHHHHHHHHHHHHHIIIIIHHHHHHHHHHHHH---HHHHHHHHHHHHHHHHHHHHHHHHHHHHHHHHS-----SHHHHHHHHHHHHHHHHHHHHHTPPPTT-TTHHHHHHHHHHHHHHHHHHHHHHHHHHHHHHHHHH----HHHHHHHHHHHHHHHHHHHHHHHHHHHHHHHHHHHHHHHHHHHHHHHHHHHHHHHHHH-/---HHHHHHHHHHHHHHHHIIIIIHHHHHHHHHHHHH---HHHHHHHHHHHHHHHHHHHHHHHHHHHHHHHHS-----SHHHHHHHHHHHHHHHHHHHHHTPPPTT-TTHHHHHHHHHHHHHHHHHHHHHHHHHHHHHHHHHH----HHHHHHHHHHHHHHHHHHHHHHHHHHHHHHHHHHHHHHHHHHHHHHHHHHHHHHHHH--

pLDDT: mean 90.57, std 8.7, range [60.72, 98.81]

Solvent-accessible surface area (backbone atoms only — not comparable to full-atom values): 21806 Å² total; per-residue (Å²): 125,73,51,72,68,48,50,52,51,49,51,52,32,50,53,35,39,42,49,14,42,57,39,32,40,54,49,23,50,48,42,43,55,51,32,75,74,49,84,50,66,69,59,29,51,50,29,48,51,51,22,51,50,34,43,51,51,19,51,54,39,37,49,54,28,48,52,54,44,65,73,63,41,89,78,74,62,80,44,72,47,52,48,50,48,54,53,44,53,54,50,50,52,52,49,53,52,54,58,73,64,60,61,58,90,85,48,84,58,29,61,58,51,49,50,52,52,50,52,52,51,51,50,50,44,51,51,37,46,49,47,51,53,44,42,51,51,51,49,26,71,60,66,68,50,88,52,64,68,58,52,52,53,50,49,52,51,51,50,49,53,51,49,51,56,55,43,55,58,51,50,53,50,51,52,49,52,52,50,50,49,50,50,50,51,49,52,52,52,52,49,52,52,52,52,52,53,54,52,54,54,58,60,68,75,104,124,72,50,72,66,51,49,52,51,49,50,50,32,50,51,35,37,42,49,13,42,58,39,33,40,54,49,22,51,50,41,43,56,52,33,74,75,49,85,51,65,70,59,29,52,51,30,49,51,50,23,52,51,35,43,49,52,20,51,52,39,39,50,52,26,49,53,54,45,66,71,64,39,89,78,74,62,81,44,71,47,52,49,50,47,55,54,46,53,53,51,50,51,51,48,53,52,54,58,73,62,60,62,56,90,86,46,85,58,28,61,58,51,50,49,52,52,51,53,51,50,52,51,50,43,51,52,36,44,50,45,49,54,46,41,52,51,51,50,25,72,59,67,68,50,87,52,62,69,58,51,52,51,50,48,52,50,50,51,50,54,50,49,51,55,55,44,56,57,51,50,54,52,51,53,49,51,52,49,50,50,50,51,50,50,50,51,52,50,51,51,52,50,52,52,52,52,54,51,54,55,58,60,68,74,102

Sequence (412 aa):
MLSPKVISEVVVHAVIFWISMGFLMPLGILIMRKANYEQNPSRMRIMFYIHAALQSLAVLLLTIGAILAYKDFPNAFNNDHQRLGVALYGLVWAQFFLGITRLSKGNRGRMIWYFVHWLIGSVVCLLGVIAIYTGLFAYHQKTGRNIRVWIILFTVEISFLILFYLLQEKWEYIMKQNHITAIHSAADQEFMLKQRERAETVNNTEMLSPKVISEVVVHAVIFWISMGFLMPLGILIMRKANYEQNPSRMRIMFYIHAALQSLAVLLLTIGAILAYKDFPNAFNNDHQRLGVALYGLVWAQFFLGITRLSKGNRGRMIWYFVHWLIGSVVCLLGVIAIYTGLFAYHQKTGRNIRVWIILFTVEISFLILFYLLQEKWEYIMKQNHITAIHSAADQEFMLKQRERAETVNNTE

Radius of gyration: 27.96 Å; Cα contacts (8 Å, |Δi|>4): 278; chains: 2; bounding box: 52×102×82 Å

Nearest PDB structures (foldseek):
  4o79-assembly1_A  TM=7.785E-01  e=2.183E-03  Arabidopsis thaliana
  8tn1-assembly1_B  TM=7.231E-01  e=6.818E-01  synthetic construct
  6s37-assembly1_A  TM=6.551E-01  e=1.662E+00  Pseudomonas putida KT2440
  8d9p-assembly1_A  TM=2.424E-01  e=1.298E+00  synthetic construct
  4o79-assembly1_A  TM=7.784E-01  e=2.183E-03  Arabidopsis thaliana

Organism: NCBI:txid529605

Foldseek 3Di:
DDDPVLLVLLVLLLVLLCCQLLPLLLVLVLLQVLLVLDPDPVSSVVSVVSSLVSLVVSLVSNVVSVVSCVPRPPPPVPDPLSVLSVVLNVLSVVLNVLVVPQDDPPDPCNVVSVVVSVVSSVVSSVSSLVSSVVSLVVSCVVPVDDCVVVVVVSVVSNVVSVVSSVVSVVVSVVVVVVVVVVVVVVVVVVVVVVVVVVVVVVVVVD/DDDPVLLVLLVLLLVLLCCQLLPLLLVLVLLQVLLVLDPDPVSSVVSVVSSLVSLVVSLVSNVVSVVSCVPRPPPPVPDPLSVLSVVLNVLSVVLNVLVVPQDDPPDPCNVVSVVVSVVSSVVSSVSSLVSSVVSLVVSCVVPVDDCVVVVVVSVVSNVVSVVSSVVSVVVSVVVVVVVVVVVVVVVVVVVVVVVVVVVVVVVVVD